Protein AF-A0A087UW56-F1 (afdb_monomer)

Sequence (385 aa):
MLHLKRNKCSRLIKYPRKHCRIFKPREKCTDASFVCYPVEFLYAKIRKMALNQAAKELLSVMKNEDYEKLVDLASKNKSKKIPYTFKDAIKNLSGSEIDKMWSMLNKMVEKKAEVLLDGNKDTSNTSLDNKTCTELNQVLHAAIDLASVVFEESMPASQDLLQMVVFLNGILFEIPSSIENLRNSIAHLCEKMYHLNYVVNLNQYLIHNIVIYLLKRTLNRKAIKTDVKRIYAMRSAIPKILEMSEINPKLVWELLKKCATSPLYLSMLEGQKIIALALSTDVKYVATMHEAIKQKLLSGSVEQGVTYGKIYYEAYTHSVKTNNETLKNELEMICLQDIILTAIQSRDKKIVLVLQKMLGQFHYQKKEVYISKMLYFLYQPILWR

Radius of gyration: 31.21 Å; Cα contacts (8 Å, |Δi|>4): 322; chains: 1; bounding box: 71×94×84 Å

pLDDT: mean 83.17, std 19.8, range [23.92, 98.56]

Mean predicted aligned error: 10.78 Å

Structure (mmCIF, N/CA/C/O backbone):
data_AF-A0A087UW56-F1
#
_entry.id   AF-A0A087UW56-F1
#
loop_
_atom_site.group_PDB
_atom_site.id
_atom_site.type_symbol
_atom_site.label_atom_id
_atom_site.label_alt_id
_atom_site.label_comp_id
_atom_site.label_asym_id
_atom_site.label_entity_id
_atom_site.label_seq_id
_atom_site.pdbx_PDB_ins_code
_atom_site.Cartn_x
_atom_site.Cartn_y
_atom_site.Cartn_z
_atom_site.occupancy
_atom_site.B_iso_or_equiv
_atom_site.auth_seq_id
_atom_site.auth_comp_id
_atom_site.auth_asym_id
_atom_site.auth_atom_id
_atom_site.pdbx_PDB_model_num
ATOM 1 N N . MET A 1 1 ? -1.578 62.952 1.852 1.00 35.81 1 MET A N 1
ATOM 2 C CA . MET A 1 1 ? -2.657 63.870 1.427 1.00 35.81 1 MET A CA 1
ATOM 3 C C . MET A 1 1 ? -3.875 63.047 1.045 1.00 35.81 1 MET A C 1
ATOM 5 O O . MET A 1 1 ? -3.917 62.464 -0.027 1.00 35.81 1 MET A O 1
ATOM 9 N N . LEU A 1 2 ? -4.807 62.919 1.986 1.00 26.92 2 LEU A N 1
ATOM 10 C CA . LEU A 1 2 ? -6.115 62.290 1.820 1.00 26.92 2 LEU A CA 1
ATOM 11 C C . LEU A 1 2 ? -7.095 63.358 1.343 1.00 26.92 2 LEU A C 1
ATOM 13 O O . LEU A 1 2 ? -7.190 64.375 2.023 1.00 26.92 2 LEU A O 1
ATOM 17 N N . HIS A 1 3 ? -7.855 63.108 0.270 1.00 24.66 3 HIS A N 1
ATOM 18 C CA . HIS A 1 3 ? -9.251 63.545 0.214 1.00 24.66 3 HIS A CA 1
ATOM 19 C C . HIS A 1 3 ? -10.057 63.024 -0.997 1.00 24.66 3 HIS A C 1
ATOM 21 O O . HIS A 1 3 ? -9.662 63.194 -2.142 1.00 24.66 3 HIS A O 1
ATOM 27 N N . LEU A 1 4 ? -11.267 62.543 -0.662 1.00 25.53 4 LEU A N 1
ATOM 28 C CA . LEU A 1 4 ? -12.582 62.821 -1.279 1.00 25.53 4 LEU A CA 1
ATOM 29 C C . LEU A 1 4 ? -13.276 61.772 -2.178 1.00 25.53 4 LEU A C 1
ATOM 31 O O . LEU A 1 4 ? -12.905 61.560 -3.321 1.00 25.53 4 LEU A O 1
ATOM 35 N N . LYS A 1 5 ? -14.462 61.384 -1.655 1.00 25.23 5 LYS A N 1
ATOM 36 C CA . LYS A 1 5 ? -15.797 61.260 -2.301 1.00 25.23 5 LYS A CA 1
ATOM 37 C C . LYS A 1 5 ? -16.018 60.100 -3.286 1.00 25.23 5 LYS A C 1
ATOM 39 O O . LYS A 1 5 ? -15.153 59.776 -4.069 1.00 25.23 5 LYS A O 1
ATOM 44 N N . ARG A 1 6 ? -17.214 59.522 -3.455 1.00 24.70 6 ARG A N 1
ATOM 45 C CA . ARG A 1 6 ? -18.478 59.298 -2.706 1.00 24.70 6 ARG A CA 1
ATOM 46 C C . ARG A 1 6 ? -19.387 58.587 -3.739 1.00 24.70 6 ARG A C 1
ATOM 48 O O . ARG A 1 6 ? -19.397 59.038 -4.878 1.00 24.70 6 ARG A O 1
ATOM 55 N N . ASN A 1 7 ? -20.246 57.652 -3.299 1.00 24.98 7 ASN A N 1
ATOM 56 C CA . ASN A 1 7 ? -21.499 57.193 -3.958 1.00 24.98 7 ASN A CA 1
ATOM 57 C C . ASN A 1 7 ? -21.348 56.268 -5.203 1.00 24.98 7 ASN A C 1
ATOM 59 O O . ASN A 1 7 ? -20.435 56.459 -5.980 1.00 24.98 7 ASN A O 1
ATOM 63 N N . LYS A 1 8 ? -22.200 55.269 -5.517 1.00 26.73 8 LYS A N 1
ATOM 64 C CA . LYS A 1 8 ? -23.607 54.975 -5.162 1.00 26.73 8 LYS A CA 1
ATOM 65 C C . LYS A 1 8 ? -24.007 53.542 -5.626 1.00 26.73 8 LYS A C 1
ATOM 67 O O . LYS A 1 8 ? -23.806 53.205 -6.780 1.00 26.73 8 LYS A O 1
ATOM 72 N N . CYS A 1 9 ? -24.694 52.805 -4.743 1.00 23.92 9 CYS A N 1
ATOM 73 C CA . CYS A 1 9 ? -25.995 52.120 -4.940 1.00 23.92 9 CYS A CA 1
ATOM 74 C C . CYS A 1 9 ? -26.240 51.010 -5.995 1.00 23.92 9 CYS A C 1
ATOM 76 O O . CYS A 1 9 ? -26.318 51.285 -7.185 1.00 23.92 9 CYS A O 1
ATOM 78 N N . SER A 1 10 ? -26.694 49.841 -5.507 1.00 27.06 10 SER A N 1
ATOM 79 C CA . SER A 1 10 ? -27.992 49.167 -5.823 1.00 27.06 10 SER A CA 1
ATOM 80 C C . SER A 1 10 ? -28.088 47.867 -4.983 1.00 27.06 10 SER A C 1
ATOM 82 O O . SER A 1 10 ? -27.192 47.041 -5.049 1.00 27.06 10 SER A O 1
ATOM 84 N N . ARG A 1 11 ? -28.931 47.752 -3.933 1.00 27.62 11 ARG A N 1
ATOM 85 C CA . ARG A 1 11 ? -30.385 47.408 -3.886 1.00 27.62 11 ARG A CA 1
ATOM 86 C C . ARG A 1 11 ? -30.707 46.114 -4.651 1.00 27.62 11 ARG A C 1
ATOM 88 O O . ARG A 1 11 ? -30.312 46.025 -5.797 1.00 27.62 11 ARG A O 1
ATOM 95 N N . LEU A 1 12 ? -31.493 45.133 -4.197 1.00 26.66 12 LEU A N 1
ATOM 96 C CA . LEU A 1 12 ? -32.336 44.797 -3.024 1.00 26.66 12 LEU A CA 1
ATOM 97 C C . LEU A 1 12 ? -32.803 43.334 -3.311 1.00 26.66 12 LEU A C 1
ATOM 99 O O . LEU A 1 12 ? -32.773 42.931 -4.468 1.00 26.66 12 LEU A O 1
ATOM 103 N N . ILE A 1 13 ? -33.217 42.493 -2.352 1.00 26.55 13 ILE A N 1
ATOM 104 C CA . ILE A 1 13 ? -34.639 42.166 -2.051 1.00 26.55 13 ILE A CA 1
ATOM 105 C C . ILE A 1 13 ? -34.622 41.100 -0.911 1.00 26.55 13 ILE A C 1
ATOM 107 O O . ILE A 1 13 ? -33.984 40.069 -1.085 1.00 26.55 13 ILE A O 1
ATOM 111 N N . LYS A 1 14 ? -35.020 41.448 0.337 1.00 27.89 14 LYS A N 1
ATOM 112 C CA . LYS A 1 14 ? -36.296 41.148 1.078 1.00 27.89 14 LYS A CA 1
ATOM 113 C C . LYS A 1 14 ? -36.412 39.690 1.589 1.00 27.89 14 LYS A C 1
ATOM 115 O O . LYS A 1 14 ? -36.192 38.800 0.792 1.00 27.89 14 LYS A O 1
ATOM 120 N N . TYR A 1 15 ? -36.845 39.291 2.799 1.00 28.20 15 TYR A N 1
ATOM 121 C CA . TYR A 1 15 ? -37.361 39.793 4.112 1.00 28.20 15 TYR A CA 1
ATOM 122 C C . TYR A 1 15 ? -37.578 38.498 4.992 1.00 28.20 15 TYR A C 1
ATOM 124 O O . TYR A 1 15 ? -37.358 37.420 4.444 1.00 28.20 15 TYR A O 1
ATOM 132 N N . PRO A 1 16 ? -38.112 38.471 6.248 1.00 35.59 16 PRO A N 1
ATOM 133 C CA . PRO A 1 16 ? -38.295 39.502 7.279 1.00 35.59 16 PRO A CA 1
ATOM 134 C C . PRO A 1 16 ? -37.851 39.107 8.716 1.00 35.59 16 PRO A C 1
ATOM 136 O O . PRO A 1 16 ? -37.855 37.952 9.129 1.00 35.59 16 PRO A O 1
ATOM 139 N N . ARG A 1 17 ? -37.594 40.138 9.533 1.00 29.16 17 ARG A N 1
ATOM 140 C CA . ARG A 1 17 ? -37.645 40.101 11.006 1.00 29.16 17 ARG A CA 1
ATOM 141 C C . ARG A 1 17 ? -39.091 40.289 11.484 1.00 29.16 17 ARG A C 1
ATOM 143 O O . ARG A 1 17 ? -39.778 41.163 10.956 1.00 29.16 17 ARG A O 1
ATOM 150 N N . LYS A 1 18 ? -39.496 39.611 12.565 1.00 30.80 18 LYS A N 1
ATOM 151 C CA . LYS A 1 18 ? -40.552 40.094 13.471 1.00 30.80 18 LYS A CA 1
ATOM 152 C C . LYS A 1 18 ? -40.120 39.965 14.939 1.00 30.80 18 LYS A C 1
ATOM 154 O O . LYS A 1 18 ? -39.808 38.886 15.413 1.00 30.80 18 LYS A O 1
ATOM 159 N N . HIS A 1 19 ? -40.132 41.134 15.578 1.00 29.67 19 HIS A N 1
ATOM 160 C CA . HIS A 1 19 ? -40.364 41.457 16.990 1.00 29.67 19 HIS A CA 1
ATOM 161 C C . HIS A 1 19 ? -39.476 40.862 18.097 1.00 29.67 19 HIS A C 1
ATOM 163 O O . HIS A 1 19 ? -39.768 39.812 18.644 1.00 29.67 19 HIS A O 1
ATOM 169 N N . CYS A 1 20 ? -38.552 41.693 18.592 1.00 28.20 20 CYS A N 1
ATOM 170 C CA . CYS A 1 20 ? -38.381 41.877 20.036 1.00 28.20 20 CYS A CA 1
ATOM 171 C C . CYS A 1 20 ? -38.506 43.373 20.348 1.00 28.20 20 CYS A C 1
ATOM 173 O O . CYS A 1 20 ? -37.789 44.201 19.783 1.00 28.20 20 CYS A O 1
ATOM 175 N N . ARG A 1 21 ? -39.499 43.716 21.175 1.00 28.00 21 ARG A N 1
ATOM 176 C CA . ARG A 1 21 ? -39.769 45.075 21.652 1.00 28.00 21 ARG A CA 1
ATOM 177 C C . ARG A 1 21 ? -38.706 45.472 22.672 1.00 28.00 21 ARG A C 1
ATOM 179 O O . ARG A 1 21 ? -38.404 44.723 23.591 1.00 28.00 21 ARG A O 1
ATOM 186 N N . ILE A 1 22 ? -38.190 46.679 22.493 1.00 34.28 22 ILE A N 1
ATOM 187 C CA . ILE A 1 22 ? -37.356 47.405 23.445 1.00 34.28 22 ILE A CA 1
ATOM 188 C C . ILE A 1 22 ? -38.269 47.876 24.584 1.00 34.28 22 ILE A C 1
ATOM 190 O O . ILE A 1 22 ? -39.211 48.625 24.327 1.00 34.28 22 ILE A O 1
ATOM 194 N N . PHE A 1 23 ? -37.982 47.474 25.820 1.00 28.06 23 PHE A N 1
ATOM 195 C CA . PHE A 1 23 ? -38.479 48.147 27.021 1.00 28.06 23 PHE A CA 1
ATOM 196 C C . PHE A 1 23 ? -37.296 48.861 27.688 1.00 28.06 23 PHE A C 1
ATOM 198 O O . PHE A 1 23 ? -36.270 48.249 27.975 1.00 28.06 23 PHE A O 1
ATOM 205 N N . LYS A 1 24 ? -37.424 50.181 27.860 1.00 35.34 24 LYS A N 1
ATOM 206 C CA . LYS A 1 24 ? -36.493 51.031 28.621 1.00 35.34 24 LYS A CA 1
ATOM 207 C C . LYS A 1 24 ? -36.656 50.758 30.125 1.00 35.34 24 LYS A C 1
ATOM 209 O O . LYS A 1 24 ? -37.792 50.540 30.541 1.00 35.34 24 LYS A O 1
ATOM 214 N N . PRO A 1 25 ? -35.605 50.882 30.955 1.00 38.00 25 PRO A N 1
ATOM 215 C CA . PRO A 1 25 ? -35.770 50.874 32.398 1.00 38.00 25 PRO A CA 1
ATOM 216 C C . PRO A 1 25 ? -36.007 52.302 32.911 1.00 38.00 25 PRO A C 1
ATOM 218 O O . PRO A 1 25 ? -35.222 53.215 32.641 1.00 38.00 25 PRO A O 1
ATOM 221 N N . ARG A 1 26 ? -37.074 52.492 33.687 1.00 33.75 26 ARG A N 1
ATOM 222 C CA . ARG A 1 26 ? -37.155 53.550 34.696 1.00 33.75 26 ARG A CA 1
ATOM 223 C C . ARG A 1 26 ? -37.728 52.962 35.980 1.00 33.75 26 ARG A C 1
ATOM 225 O O . ARG A 1 26 ? -38.691 52.211 35.937 1.00 33.75 26 ARG A O 1
ATOM 232 N N . GLU A 1 27 ? -37.103 53.409 37.063 1.00 36.34 27 GLU A N 1
ATOM 233 C CA . GLU A 1 27 ? -37.589 53.467 38.442 1.00 36.34 27 GLU A CA 1
ATOM 234 C C . GLU A 1 27 ? -37.480 52.209 39.325 1.00 36.34 27 GLU A C 1
ATOM 236 O O . GLU A 1 27 ? -38.153 51.199 39.170 1.00 36.34 27 GLU A O 1
ATOM 241 N N . LYS A 1 28 ? -36.544 52.360 40.273 1.00 40.84 28 LYS A N 1
ATOM 242 C CA . LYS A 1 28 ? -36.417 51.802 41.624 1.00 40.84 28 LYS A CA 1
ATOM 243 C C . LYS A 1 28 ? -37.504 50.803 42.057 1.00 40.84 28 LYS A C 1
ATOM 245 O O . LYS A 1 28 ? -38.619 51.191 42.379 1.00 40.84 28 LYS A O 1
ATOM 250 N N . CYS A 1 29 ? -37.087 49.554 42.240 1.00 30.78 29 CYS A N 1
ATOM 251 C CA . CYS A 1 29 ? -37.635 48.652 43.249 1.00 30.78 29 CYS A CA 1
ATOM 252 C C . CYS A 1 29 ? -36.464 48.169 44.111 1.00 30.78 29 CYS A C 1
ATOM 254 O O . CYS A 1 29 ? -35.602 47.420 43.658 1.00 30.78 29 CYS A O 1
ATOM 256 N N . THR A 1 30 ? -36.396 48.686 45.332 1.00 41.81 30 THR A N 1
ATOM 257 C CA . THR A 1 30 ? -35.667 48.090 46.449 1.00 41.81 30 THR A CA 1
ATOM 258 C C . THR A 1 30 ? -36.560 46.998 47.021 1.00 41.81 30 THR A C 1
ATOM 260 O O . THR A 1 30 ? -37.567 47.341 47.625 1.00 41.81 30 THR A O 1
ATOM 263 N N . ASP A 1 31 ? -36.262 45.730 46.731 1.00 32.56 31 ASP A N 1
ATOM 264 C CA . ASP A 1 31 ? -36.357 44.594 47.663 1.00 32.56 31 ASP A CA 1
ATOM 265 C C . ASP A 1 31 ? -36.236 43.239 46.945 1.00 32.56 31 ASP A C 1
ATOM 267 O O . ASP A 1 31 ? -36.666 43.065 45.808 1.00 32.56 31 ASP A O 1
ATOM 271 N N . ALA A 1 32 ? -35.653 42.285 47.677 1.00 34.50 32 ALA A N 1
ATOM 272 C CA . ALA A 1 32 ? -35.611 40.841 47.438 1.00 34.50 32 ALA A CA 1
ATOM 273 C C . ALA A 1 32 ? -34.826 40.324 46.209 1.00 34.50 32 ALA A C 1
ATOM 275 O O . ALA A 1 32 ? -35.336 40.142 45.107 1.00 34.50 32 ALA A O 1
ATOM 276 N N . SER A 1 33 ? -33.564 39.967 46.470 1.00 38.88 33 SER A N 1
ATOM 277 C CA . SER A 1 33 ? -32.958 38.677 46.095 1.00 38.88 33 SER A CA 1
ATOM 278 C C . SER A 1 33 ? -33.553 37.939 44.881 1.00 38.88 33 SER A C 1
ATOM 280 O O . SER A 1 33 ? -34.199 36.904 45.028 1.00 38.88 33 SER A O 1
ATOM 282 N N . PHE A 1 34 ? -33.235 38.392 43.671 1.00 36.16 34 PHE A N 1
ATOM 283 C CA . PHE A 1 34 ? -33.221 37.520 42.498 1.00 36.16 34 PHE A CA 1
ATOM 284 C C . PHE A 1 34 ? -31.805 37.497 41.939 1.00 36.16 34 PHE A C 1
ATOM 286 O O . PHE A 1 34 ? -31.390 38.351 41.157 1.00 36.16 34 PHE A O 1
ATOM 293 N N . VAL A 1 35 ? -31.038 36.496 42.373 1.00 40.47 35 VAL A N 1
ATOM 294 C CA . VAL A 1 35 ? -29.814 36.098 41.683 1.00 40.47 35 VAL A CA 1
ATOM 295 C C . VAL A 1 35 ? -30.261 35.541 40.333 1.00 40.47 35 VAL A C 1
ATOM 297 O O . VAL A 1 35 ? -30.650 34.379 40.227 1.00 40.47 35 VAL A O 1
ATOM 300 N N . CYS A 1 36 ? -30.256 36.380 39.296 1.00 41.44 36 CYS A N 1
ATOM 301 C CA . CYS A 1 36 ? -30.299 35.916 37.916 1.00 41.44 36 CYS A CA 1
ATOM 302 C C . CYS A 1 36 ? -29.037 35.084 37.679 1.00 41.44 36 CYS A C 1
ATOM 304 O O . CYS A 1 36 ? -28.006 35.610 37.263 1.00 41.44 36 CYS A O 1
ATOM 306 N N . TYR A 1 37 ? -29.097 33.783 37.974 1.00 51.31 37 TYR A N 1
ATOM 307 C CA . TYR A 1 37 ? -28.099 32.851 37.473 1.00 51.31 37 TYR A CA 1
ATOM 308 C C . TYR A 1 37 ? -28.102 32.987 35.949 1.00 51.31 37 TYR A C 1
ATOM 310 O O . TYR A 1 37 ? -29.163 32.822 35.338 1.00 51.31 37 TYR A O 1
ATOM 318 N N . PRO A 1 38 ? -26.965 33.325 35.317 1.00 63.00 38 PRO A N 1
ATOM 319 C CA . PRO A 1 38 ? -26.938 33.479 33.877 1.00 63.00 38 PRO A CA 1
ATOM 320 C C . PRO A 1 38 ? -27.380 32.152 33.261 1.00 63.00 38 PRO A C 1
ATOM 322 O O . PRO A 1 38 ? -26.882 31.092 33.636 1.00 63.00 38 PRO A O 1
ATOM 325 N N . VAL A 1 39 ? -28.353 32.203 32.350 1.00 58.97 39 VAL A N 1
ATOM 326 C CA . VAL A 1 39 ? -28.945 31.033 31.671 1.00 58.97 39 VAL A CA 1
ATOM 327 C C . VAL A 1 39 ? -27.857 30.110 31.096 1.00 58.97 39 VAL A C 1
ATOM 329 O O . VAL A 1 39 ? -28.001 28.889 31.096 1.00 58.97 39 VAL A O 1
ATOM 332 N N . GLU A 1 40 ? -26.719 30.685 30.710 1.00 58.56 40 GLU A N 1
ATOM 333 C CA . GLU A 1 40 ? -25.508 29.986 30.272 1.00 58.56 40 GLU A CA 1
ATOM 334 C C . GLU A 1 40 ? -24.935 29.016 31.323 1.00 58.56 40 GLU A C 1
ATOM 336 O O . GLU A 1 40 ? -24.485 27.925 30.974 1.00 58.56 40 GLU A O 1
ATOM 341 N N . PHE A 1 41 ? -25.008 29.349 32.614 1.00 65.31 41 PHE A N 1
ATOM 342 C CA . PHE A 1 41 ? -24.513 28.517 33.715 1.00 65.31 41 PHE A CA 1
ATOM 343 C C . PHE A 1 41 ? -25.398 27.284 33.947 1.00 65.31 41 PHE A C 1
ATOM 345 O O . PHE A 1 41 ? -24.901 26.179 34.173 1.00 65.31 41 PHE A O 1
ATOM 352 N N . LEU A 1 42 ? -26.720 27.454 33.838 1.00 66.31 42 LEU A N 1
ATOM 353 C CA . LEU A 1 42 ? -27.691 26.358 33.895 1.00 66.31 42 LEU A CA 1
ATOM 354 C C . LEU A 1 42 ? -27.542 25.424 32.690 1.00 66.31 42 LEU A C 1
ATOM 356 O O . LEU A 1 42 ? -27.471 24.208 32.868 1.00 66.31 42 LEU A O 1
ATOM 360 N N . TYR A 1 43 ? -27.397 25.980 31.485 1.00 69.12 43 TYR A N 1
ATOM 361 C CA . TYR A 1 43 ? -27.136 25.199 30.274 1.00 69.12 43 TYR A CA 1
ATOM 362 C C . TYR A 1 43 ? -25.829 24.404 30.363 1.00 69.12 43 TYR A C 1
ATOM 364 O O . TYR A 1 43 ? -25.809 23.214 30.043 1.00 69.12 43 TYR A O 1
ATOM 372 N N . ALA A 1 44 ? -24.746 25.019 30.847 1.00 71.56 44 ALA A N 1
ATOM 373 C CA . ALA A 1 44 ? -23.470 24.337 31.044 1.00 71.56 44 ALA A CA 1
ATOM 374 C C . ALA A 1 44 ? -23.576 23.193 32.067 1.00 71.56 44 ALA A C 1
ATOM 376 O O . ALA A 1 44 ? -23.038 22.106 31.840 1.00 71.56 44 ALA A O 1
ATOM 377 N N . LYS A 1 45 ? -24.314 23.400 33.167 1.00 75.50 45 LYS A N 1
ATOM 378 C CA . LYS A 1 45 ? -24.530 22.382 34.205 1.00 75.50 45 LYS A CA 1
ATOM 379 C C . LYS A 1 45 ? -25.362 21.204 33.693 1.00 75.50 45 LYS A C 1
ATOM 381 O O . LYS A 1 45 ? -24.951 20.061 33.877 1.00 75.50 45 LYS A O 1
ATOM 386 N N . ILE A 1 46 ? -26.471 21.470 33.000 1.00 75.94 46 ILE A N 1
ATOM 387 C CA . ILE A 1 46 ? -27.324 20.435 32.388 1.00 75.94 46 ILE A CA 1
ATOM 388 C C . ILE A 1 46 ? -26.523 19.629 31.361 1.00 75.94 46 ILE A C 1
ATOM 390 O O . ILE A 1 46 ? -26.548 18.399 31.382 1.00 75.94 46 ILE A O 1
ATOM 394 N N . ARG A 1 47 ? -25.737 20.306 30.515 1.00 76.62 47 ARG A N 1
ATOM 395 C CA . ARG A 1 47 ? -24.873 19.647 29.530 1.00 76.62 47 ARG A CA 1
ATOM 396 C C . ARG A 1 47 ? -23.827 18.755 30.197 1.00 76.62 47 ARG A C 1
ATOM 398 O O . ARG A 1 47 ? -23.660 17.614 29.785 1.00 76.62 47 ARG A O 1
ATOM 405 N N . LYS A 1 48 ? -23.159 19.232 31.251 1.00 77.06 48 LYS A N 1
ATOM 406 C CA . LYS A 1 48 ? -22.176 18.435 32.000 1.00 77.06 48 LYS A CA 1
ATOM 407 C C . LYS A 1 48 ? -22.813 17.209 32.666 1.00 77.06 48 LYS A C 1
ATOM 409 O O . LYS A 1 48 ? -22.226 16.133 32.641 1.00 77.06 48 LYS A O 1
ATOM 414 N N . MET A 1 49 ? -24.024 17.338 33.214 1.00 77.75 49 MET A N 1
ATOM 415 C CA . MET A 1 49 ? -24.761 16.202 33.784 1.00 77.75 49 MET A CA 1
ATOM 416 C C . MET A 1 49 ? -25.132 15.166 32.715 1.00 77.75 49 MET A C 1
ATOM 418 O O . MET A 1 49 ? -24.930 13.976 32.940 1.00 77.75 49 MET A O 1
ATOM 422 N N . ALA A 1 50 ? -25.592 15.608 31.541 1.00 77.00 50 ALA A N 1
ATOM 423 C CA . ALA A 1 50 ? -25.890 14.719 30.418 1.00 77.00 50 ALA A CA 1
ATOM 424 C C . ALA A 1 50 ? -24.641 13.970 29.916 1.00 77.00 50 ALA A C 1
ATOM 426 O O . ALA A 1 50 ? -24.709 12.775 29.643 1.00 77.00 50 ALA A O 1
ATOM 427 N N . LEU A 1 51 ? -23.487 14.641 29.854 1.00 79.50 51 LEU A N 1
ATOM 428 C CA . LEU A 1 51 ? -22.216 14.024 29.463 1.00 79.50 51 LEU A CA 1
ATOM 429 C C . LEU A 1 51 ? -21.699 13.006 30.487 1.00 79.50 51 LEU A C 1
ATOM 431 O O . LEU A 1 51 ? -21.208 11.944 30.112 1.00 79.50 51 LEU A O 1
ATOM 435 N N . ASN A 1 52 ? -21.852 13.287 31.780 1.00 80.25 52 ASN A N 1
ATOM 436 C CA . ASN A 1 52 ? -21.512 12.320 32.823 1.00 80.25 52 ASN A CA 1
ATOM 437 C C . ASN A 1 52 ? -22.436 11.097 32.784 1.00 80.25 52 ASN A C 1
ATOM 439 O O . ASN A 1 52 ? -21.993 9.980 33.048 1.00 80.25 52 ASN A O 1
ATOM 443 N N . GLN A 1 53 ? -23.714 11.293 32.452 1.00 81.62 53 GLN A N 1
ATOM 444 C CA . GLN A 1 53 ? -24.657 10.192 32.285 1.00 81.62 53 GLN A CA 1
ATOM 445 C C . GLN A 1 53 ? -24.282 9.315 31.085 1.00 81.62 53 GLN A C 1
ATOM 447 O O . GLN A 1 53 ? -24.267 8.096 31.211 1.00 81.62 53 GLN A O 1
ATOM 452 N N . ALA A 1 54 ? -23.893 9.934 29.970 1.00 80.38 54 ALA A N 1
ATOM 453 C CA . ALA A 1 54 ? -23.396 9.252 28.779 1.00 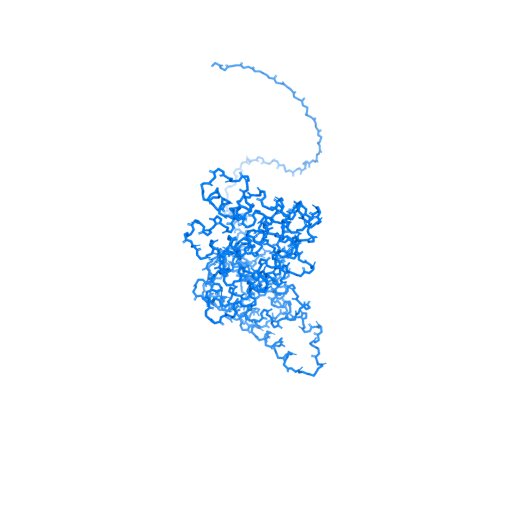80.38 54 ALA A CA 1
ATOM 454 C C . ALA A 1 54 ? -22.161 8.380 29.054 1.00 80.38 54 ALA A C 1
ATOM 456 O O . ALA A 1 54 ? -22.082 7.233 28.618 1.00 80.38 54 ALA A O 1
ATOM 457 N N . ALA A 1 55 ? -21.200 8.922 29.803 1.00 82.75 55 ALA A N 1
ATOM 458 C CA . ALA A 1 55 ? -19.988 8.211 30.194 1.00 82.75 55 ALA A CA 1
ATOM 459 C C . ALA A 1 55 ? -20.311 6.979 31.065 1.00 82.75 55 ALA A C 1
ATOM 461 O O . ALA A 1 55 ? -19.791 5.888 30.833 1.00 82.75 55 ALA A O 1
ATOM 462 N N . LYS A 1 56 ? -21.238 7.127 32.020 1.00 84.38 56 LYS A N 1
ATOM 463 C CA . LYS A 1 56 ? -21.722 6.017 32.857 1.00 84.38 56 LYS A CA 1
ATOM 464 C C . LYS A 1 56 ? -22.510 4.973 32.069 1.00 84.38 56 LYS A C 1
ATOM 466 O O . LYS A 1 56 ? -22.404 3.790 32.378 1.00 84.38 56 LYS A O 1
ATOM 471 N N . GLU A 1 57 ? -23.295 5.398 31.083 1.00 86.00 57 GLU A N 1
ATOM 472 C CA . GLU A 1 57 ? -24.039 4.502 30.196 1.00 86.00 57 GLU A CA 1
ATOM 473 C C . GLU A 1 57 ? -23.089 3.636 29.360 1.00 86.00 57 GLU A C 1
ATOM 475 O O . GLU A 1 57 ? -23.270 2.425 29.299 1.00 86.00 57 GLU A O 1
ATOM 480 N N . LEU A 1 58 ? -22.019 4.212 28.801 1.00 85.12 58 LEU A N 1
ATOM 481 C CA . LEU A 1 58 ? -21.001 3.430 28.086 1.00 85.12 58 LEU A CA 1
ATOM 482 C C . LEU A 1 58 ? -20.355 2.367 28.982 1.00 85.12 58 LEU A C 1
ATOM 484 O O . LEU A 1 58 ? -20.253 1.206 28.587 1.00 85.12 58 LEU A O 1
ATOM 488 N N . LEU A 1 59 ? -19.966 2.742 30.204 1.00 86.50 59 LEU A N 1
ATOM 489 C CA . LEU A 1 59 ? -19.385 1.800 31.163 1.00 86.50 59 LEU A CA 1
ATOM 490 C C . LEU A 1 59 ? -20.369 0.693 31.565 1.00 86.50 59 LEU A C 1
ATOM 492 O O . LEU A 1 59 ? -19.962 -0.457 31.720 1.00 86.50 59 LEU A O 1
ATOM 496 N N . SER A 1 60 ? -21.653 1.015 31.748 1.00 86.88 60 SER A N 1
ATOM 497 C CA . SER A 1 60 ? -22.656 0.024 32.153 1.00 86.88 60 SER A CA 1
ATOM 498 C C . SER A 1 60 ? -22.987 -0.957 31.030 1.00 86.88 60 SER A C 1
ATOM 500 O O . SER A 1 60 ? -23.123 -2.148 31.300 1.00 86.88 60 SER A O 1
ATOM 502 N N . VAL A 1 61 ? -23.043 -0.487 29.781 1.00 87.12 61 VAL A N 1
ATOM 503 C CA . VAL A 1 61 ? -23.227 -1.331 28.590 1.00 87.12 61 VAL A CA 1
ATOM 504 C C . VAL A 1 61 ? -22.103 -2.357 28.476 1.00 87.12 61 VAL A C 1
ATOM 506 O O . VAL A 1 61 ? -22.376 -3.545 28.321 1.00 87.12 61 VAL A O 1
ATOM 509 N N . MET A 1 62 ? -20.849 -1.927 28.633 1.00 86.31 62 MET A N 1
ATOM 510 C CA . MET A 1 62 ? -19.701 -2.835 28.552 1.00 86.31 62 MET A CA 1
ATOM 511 C C . MET A 1 62 ? -19.624 -3.792 29.740 1.00 86.31 62 MET A C 1
ATOM 513 O O . MET A 1 62 ? -19.331 -4.971 29.568 1.00 86.31 62 MET A O 1
ATOM 517 N N . LYS A 1 63 ? -19.938 -3.311 30.948 1.00 85.75 63 LYS A N 1
ATOM 518 C CA . LYS A 1 63 ? -19.964 -4.146 32.154 1.00 85.75 63 LYS A CA 1
ATOM 519 C C . LYS A 1 63 ? -21.007 -5.263 32.068 1.00 85.75 63 LYS A C 1
ATOM 521 O O . LYS A 1 63 ? -20.766 -6.350 32.582 1.00 85.75 63 LYS A O 1
ATOM 526 N N . ASN A 1 64 ? -22.155 -4.984 31.457 1.00 86.25 64 ASN A N 1
ATOM 527 C CA . ASN A 1 64 ? -23.257 -5.936 31.325 1.00 86.25 64 ASN A CA 1
ATOM 528 C C . ASN A 1 64 ? -23.164 -6.794 30.050 1.00 86.25 64 ASN A C 1
ATOM 530 O O . ASN A 1 64 ? -24.082 -7.565 29.792 1.00 86.25 64 ASN A O 1
ATOM 534 N N . GLU A 1 65 ? -22.098 -6.646 29.255 1.00 85.06 65 GLU A N 1
ATOM 535 C CA . GLU A 1 65 ? -21.919 -7.315 27.957 1.00 85.06 65 GLU A CA 1
ATOM 536 C C . GLU A 1 65 ? -23.115 -7.114 27.002 1.00 85.06 65 GLU A C 1
ATOM 538 O O . GLU A 1 65 ? -23.496 -7.998 26.235 1.00 85.06 65 GLU A O 1
ATOM 543 N N . ASP A 1 66 ? -23.716 -5.920 27.033 1.00 87.19 66 ASP A N 1
ATOM 544 C CA . ASP A 1 66 ? -24.928 -5.601 26.276 1.00 87.19 66 ASP A CA 1
ATOM 545 C C . ASP A 1 66 ? -24.587 -5.183 24.834 1.00 87.19 66 ASP A C 1
ATOM 547 O O . ASP A 1 66 ? -24.392 -4.007 24.509 1.00 87.19 66 ASP A O 1
ATOM 551 N N . TYR A 1 67 ? -24.468 -6.185 23.961 1.00 86.69 67 TYR A N 1
ATOM 552 C CA . TYR A 1 67 ? -24.105 -6.004 22.554 1.00 86.69 67 TYR A CA 1
ATOM 553 C C . TYR A 1 67 ? -25.096 -5.123 21.781 1.00 86.69 67 TYR A C 1
ATOM 555 O O . TYR A 1 67 ? -24.671 -4.281 20.989 1.00 86.69 67 TYR A O 1
ATOM 563 N N . GLU A 1 68 ? -26.401 -5.292 22.012 1.00 86.00 68 GLU A N 1
ATOM 564 C CA . GLU A 1 68 ? -27.445 -4.544 21.304 1.00 86.00 68 GLU A CA 1
ATOM 565 C C . GLU A 1 68 ? -27.368 -3.056 21.644 1.00 86.00 68 GLU A C 1
ATOM 567 O O . GLU A 1 68 ? -27.316 -2.214 20.742 1.00 86.00 68 GLU A O 1
ATOM 572 N N . LYS A 1 69 ? -27.252 -2.716 22.936 1.00 86.75 69 LYS A N 1
ATOM 573 C CA . LYS A 1 69 ? -27.100 -1.316 23.350 1.00 86.75 69 LYS A CA 1
ATOM 574 C C . LYS A 1 69 ? -25.816 -0.687 22.822 1.00 86.75 69 LYS A C 1
ATOM 576 O O . LYS A 1 69 ? -25.832 0.490 22.458 1.00 86.75 69 LYS A O 1
ATOM 581 N N . LEU A 1 70 ? -24.715 -1.437 22.743 1.00 86.88 70 LEU A N 1
ATOM 582 C CA . LEU A 1 70 ? -23.461 -0.933 22.177 1.00 86.88 70 LEU A CA 1
ATOM 583 C C . LEU A 1 70 ? -23.621 -0.552 20.694 1.00 86.88 70 LEU A C 1
ATOM 585 O O . LEU A 1 70 ? -23.204 0.535 20.283 1.00 86.88 70 LEU A O 1
ATOM 589 N N . VAL A 1 71 ? -24.260 -1.419 19.903 1.00 86.25 71 VAL A N 1
ATOM 590 C CA . VAL A 1 71 ? -24.548 -1.175 18.479 1.00 86.25 71 VAL A CA 1
ATOM 591 C C . VAL A 1 71 ? -25.490 0.018 18.302 1.00 86.25 71 VAL A C 1
ATOM 593 O O . VAL A 1 71 ? -25.264 0.873 17.435 1.00 86.25 71 VAL A O 1
ATOM 596 N N . ASP A 1 72 ? -26.507 0.125 19.152 1.00 86.19 72 ASP A N 1
ATOM 597 C CA . ASP A 1 72 ? -27.440 1.248 19.179 1.00 86.19 72 ASP A CA 1
ATOM 598 C C . ASP A 1 72 ? -26.732 2.577 19.454 1.00 86.19 72 ASP A C 1
ATOM 600 O O . ASP A 1 72 ? -26.943 3.563 18.740 1.00 86.19 72 ASP A O 1
ATOM 604 N N . LEU A 1 73 ? -25.866 2.613 20.471 1.00 83.94 73 LEU A N 1
ATOM 605 C CA . LEU A 1 73 ? -25.082 3.796 20.816 1.00 83.94 73 LEU A CA 1
ATOM 606 C C . LEU A 1 73 ? -24.155 4.206 19.668 1.00 83.94 73 LEU A C 1
ATOM 608 O O . LEU A 1 73 ? -24.112 5.388 19.317 1.00 83.94 73 LEU A O 1
ATOM 612 N N . ALA A 1 74 ? -23.472 3.253 19.027 1.00 84.31 74 ALA A N 1
ATOM 613 C CA . ALA A 1 74 ? -22.608 3.531 17.878 1.00 84.31 74 ALA A CA 1
ATOM 614 C C . ALA A 1 74 ? -23.395 4.091 16.679 1.00 84.31 74 ALA A C 1
ATOM 616 O O . ALA A 1 74 ? -23.012 5.106 16.085 1.00 84.31 74 ALA A O 1
ATOM 617 N N . SER A 1 75 ? -24.548 3.494 16.371 1.00 82.69 75 SER A N 1
ATOM 618 C CA . SER A 1 75 ? -25.437 3.931 15.287 1.00 82.69 75 SER A CA 1
ATOM 619 C C . SER A 1 75 ? -25.982 5.343 15.523 1.00 82.69 75 SER A C 1
ATOM 621 O O . SER A 1 75 ? -26.022 6.195 14.623 1.00 82.69 75 SER A O 1
ATOM 623 N N . LYS A 1 76 ? -26.377 5.631 16.762 1.00 80.81 76 LYS A N 1
ATOM 624 C CA . LYS A 1 76 ? -26.875 6.946 17.164 1.00 80.81 76 LYS A CA 1
ATOM 625 C C . LYS A 1 76 ? -25.765 8.011 17.203 1.00 80.81 76 LYS A C 1
ATOM 627 O O . LYS A 1 76 ? -26.016 9.150 16.800 1.00 80.81 76 LYS A O 1
ATOM 632 N N . ASN A 1 77 ? -24.542 7.645 17.599 1.00 80.06 77 ASN A N 1
ATOM 633 C CA . ASN A 1 77 ? -23.363 8.517 17.552 1.00 80.06 77 ASN A CA 1
ATOM 634 C C . ASN A 1 77 ? -23.018 8.914 16.104 1.00 80.06 77 ASN A C 1
ATOM 636 O O . ASN A 1 77 ? -22.876 10.100 15.804 1.00 80.06 77 ASN A O 1
ATOM 640 N N . LYS A 1 78 ? -22.993 7.948 15.172 1.00 78.12 78 LYS A N 1
ATOM 641 C CA . LYS A 1 78 ? -22.777 8.204 13.733 1.00 78.12 78 LYS A CA 1
ATOM 642 C C . LYS A 1 78 ? -23.819 9.143 13.128 1.00 78.12 78 LYS A C 1
ATOM 644 O O . LYS A 1 78 ? -23.485 10.028 12.344 1.00 78.12 78 LYS A O 1
ATOM 649 N N . SER A 1 79 ? -25.085 8.965 13.500 1.00 76.19 79 SER A N 1
ATOM 650 C CA . SER A 1 79 ? -26.198 9.761 12.971 1.00 76.19 79 SER A CA 1
ATOM 651 C C . SER A 1 79 ? -26.378 11.127 13.649 1.00 76.19 79 SER A C 1
ATOM 653 O O . SER A 1 79 ? -27.306 11.850 13.290 1.00 76.19 79 SER A O 1
ATOM 655 N N . LYS A 1 80 ? -25.501 11.503 14.599 1.00 74.81 80 LYS A N 1
ATOM 656 C CA . LYS A 1 80 ? -25.588 12.740 15.404 1.00 74.81 80 LYS A CA 1
ATOM 657 C C . LYS A 1 80 ? -26.952 12.921 16.092 1.00 74.81 80 LYS A C 1
ATOM 659 O O . LYS A 1 80 ? -27.389 14.045 16.324 1.00 74.81 80 LYS A O 1
ATOM 664 N N . LYS A 1 81 ? -27.643 11.813 16.388 1.00 67.00 81 LYS A N 1
ATOM 665 C CA . LYS A 1 81 ? -28.991 11.807 16.988 1.00 67.00 81 LYS A CA 1
ATOM 666 C C . LYS A 1 81 ? -28.976 11.906 18.516 1.00 67.00 81 LYS A C 1
ATOM 668 O O . LYS A 1 81 ? -30.023 12.119 19.116 1.00 67.00 81 LYS A O 1
ATOM 673 N N . ILE A 1 82 ? -27.813 11.740 19.142 1.00 65.50 82 ILE A N 1
ATOM 674 C CA . ILE A 1 82 ? -27.615 11.875 20.591 1.00 65.50 82 ILE A CA 1
ATOM 675 C C . ILE A 1 82 ? -27.065 13.279 20.898 1.00 65.50 82 ILE A C 1
ATOM 677 O O . ILE A 1 82 ? -26.311 13.823 20.089 1.00 65.50 82 ILE A O 1
ATOM 681 N N . PRO A 1 83 ? -27.386 13.871 22.068 1.00 62.56 83 PRO A N 1
ATOM 682 C CA . PRO A 1 83 ? -26.855 15.173 22.495 1.00 62.56 83 PRO A CA 1
ATOM 683 C C . PRO A 1 83 ? -25.338 15.199 22.766 1.00 62.56 83 PRO A C 1
ATOM 685 O O . PRO A 1 83 ? -24.792 16.252 23.092 1.00 62.56 83 PRO A O 1
ATOM 688 N N . TYR A 1 84 ? -24.665 14.055 22.668 1.00 70.56 84 TYR A N 1
ATOM 689 C CA . TYR A 1 84 ? -23.251 13.861 22.943 1.00 70.56 84 TYR A CA 1
ATOM 690 C C . TYR A 1 84 ? -22.618 12.973 21.877 1.00 70.56 84 TYR A C 1
ATOM 692 O O . TYR A 1 84 ? -23.286 12.154 21.244 1.00 70.56 84 TYR A O 1
ATOM 700 N N . THR A 1 85 ? -21.309 13.128 21.709 1.00 80.69 85 THR A N 1
ATOM 701 C CA . THR A 1 85 ? -20.492 12.235 20.887 1.00 80.69 85 THR A CA 1
ATOM 702 C C . THR A 1 85 ? -19.690 11.280 21.767 1.00 80.69 85 THR A C 1
ATOM 704 O O . THR A 1 85 ? -19.425 11.579 22.933 1.00 80.69 85 THR A O 1
ATOM 707 N N . PHE A 1 86 ? -19.240 10.149 21.220 1.00 83.00 86 PHE A N 1
ATOM 708 C CA . PHE A 1 86 ? -18.284 9.269 21.909 1.00 83.00 86 PHE A CA 1
ATOM 709 C C . PHE A 1 86 ? -17.057 10.030 22.416 1.00 83.00 86 PHE A C 1
ATOM 711 O O . PHE A 1 86 ? -16.601 9.783 23.526 1.00 83.00 86 PHE A O 1
ATOM 718 N N . LYS A 1 87 ? -16.591 11.030 21.663 1.00 83.75 87 LYS A N 1
ATOM 719 C CA . LYS A 1 87 ? -15.523 11.942 22.085 1.00 83.75 87 LYS A CA 1
ATOM 720 C C . LYS A 1 87 ? -15.862 12.632 23.402 1.00 83.75 87 LYS A C 1
ATOM 722 O O . LYS A 1 87 ? -15.032 12.662 24.306 1.00 83.75 87 LYS A O 1
ATOM 727 N N . ASP A 1 88 ? -17.058 13.205 23.504 1.00 83.38 88 ASP A N 1
ATOM 728 C CA . ASP A 1 88 ? -17.467 13.927 24.707 1.00 83.38 88 ASP A CA 1
ATOM 729 C C . ASP A 1 88 ? -17.631 12.973 25.893 1.00 83.38 88 ASP A C 1
ATOM 731 O O . ASP A 1 88 ? -17.253 13.317 27.008 1.00 83.38 88 ASP A O 1
ATOM 735 N N . ALA A 1 89 ? -18.151 11.767 25.661 1.00 83.81 89 ALA A N 1
ATOM 736 C CA . ALA A 1 89 ? -18.305 10.768 26.712 1.00 83.81 89 ALA A CA 1
ATOM 737 C C . ALA A 1 89 ? -16.943 10.270 27.231 1.00 83.81 89 ALA A C 1
ATOM 739 O O . ALA A 1 89 ? -16.721 10.276 28.439 1.00 83.81 89 ALA A O 1
ATOM 740 N N . ILE A 1 90 ? -16.001 9.940 26.335 1.00 85.31 90 ILE A N 1
ATOM 741 C CA . ILE A 1 90 ? -14.650 9.481 26.699 1.00 85.31 90 ILE A CA 1
ATOM 742 C C . ILE A 1 90 ? -13.887 10.567 27.470 1.00 85.31 90 ILE A C 1
ATOM 744 O O . ILE A 1 90 ? -13.256 10.269 28.478 1.00 85.31 90 ILE A O 1
ATOM 748 N N . LYS A 1 91 ? -13.983 11.842 27.062 1.00 86.31 91 LYS A N 1
ATOM 749 C CA . LYS A 1 91 ? -13.300 12.957 27.752 1.00 86.31 91 LYS A CA 1
ATOM 750 C C . LYS A 1 91 ? -13.774 13.202 29.188 1.00 86.31 91 LYS A C 1
ATOM 752 O O . LYS A 1 91 ? -13.076 13.887 29.929 1.00 86.31 91 LYS A O 1
ATOM 757 N N . ASN A 1 92 ? -14.950 12.702 29.567 1.00 85.44 92 ASN A N 1
ATOM 758 C CA . ASN A 1 92 ? -15.476 12.841 30.928 1.00 85.44 92 ASN A CA 1
ATOM 759 C C . ASN A 1 92 ? -15.168 11.634 31.825 1.00 85.44 92 ASN A C 1
ATOM 761 O O . ASN A 1 92 ? -15.522 11.663 33.003 1.00 85.44 92 ASN A O 1
ATOM 765 N N . LEU A 1 93 ? -14.509 10.601 31.297 1.00 84.69 93 LEU A N 1
ATOM 766 C CA . LEU A 1 93 ? -14.019 9.472 32.080 1.00 84.69 93 LEU A CA 1
ATOM 767 C C . LEU A 1 93 ? -12.658 9.803 32.707 1.00 84.69 93 LEU A C 1
ATOM 769 O O . LEU A 1 93 ? -11.815 10.466 32.102 1.00 84.69 93 LEU A O 1
ATOM 773 N N . SER A 1 94 ? -12.425 9.310 33.921 1.00 85.56 94 SER A N 1
ATOM 774 C CA . SER A 1 94 ? -11.088 9.278 34.520 1.00 85.56 94 SER A CA 1
ATOM 775 C C . SER A 1 94 ? -10.198 8.241 33.824 1.00 85.56 94 SER A C 1
ATOM 777 O O . SER A 1 94 ? -10.698 7.288 33.229 1.00 85.56 94 SER A O 1
ATOM 779 N N . GLY A 1 95 ? -8.870 8.361 33.949 1.00 84.19 95 GLY A N 1
ATOM 780 C CA . GLY A 1 95 ? -7.934 7.393 33.352 1.00 84.19 95 GLY A CA 1
ATOM 781 C C . GLY A 1 95 ? -8.233 5.941 33.755 1.00 84.19 95 GLY A C 1
ATOM 782 O O . GLY A 1 95 ? -8.339 5.072 32.899 1.00 84.19 95 GLY A O 1
ATOM 783 N N . SER A 1 96 ? -8.522 5.703 35.041 1.00 85.50 96 SER A N 1
ATOM 784 C CA . SER A 1 96 ? -8.877 4.365 35.539 1.00 85.50 96 SER A CA 1
ATOM 785 C C . SER A 1 96 ? -10.191 3.814 34.972 1.00 85.50 96 SER A C 1
ATOM 787 O O . SER A 1 96 ? -10.368 2.600 34.878 1.00 85.50 96 SER A O 1
ATOM 789 N N . GLU A 1 97 ? -11.136 4.689 34.619 1.00 87.25 97 GLU A N 1
ATOM 790 C CA . GLU A 1 97 ? -12.391 4.290 33.983 1.00 87.25 97 GLU A CA 1
ATOM 791 C C . GLU A 1 97 ? -12.186 4.001 32.496 1.00 87.25 97 GLU A C 1
ATOM 793 O O . GLU A 1 97 ? -12.785 3.058 31.991 1.00 87.25 97 GLU A O 1
ATOM 798 N N . ILE A 1 98 ? -11.314 4.756 31.818 1.00 86.88 98 ILE A N 1
ATOM 799 C CA . ILE A 1 98 ? -10.921 4.503 30.426 1.00 86.88 98 ILE A CA 1
ATOM 800 C C . ILE A 1 98 ? -10.248 3.133 30.306 1.00 86.88 98 ILE A C 1
ATOM 802 O O . ILE A 1 98 ? -10.629 2.348 29.441 1.00 86.88 98 ILE A O 1
ATOM 806 N N . ASP A 1 99 ? -9.306 2.807 31.192 1.00 87.00 99 ASP A N 1
ATOM 807 C CA . ASP A 1 99 ? -8.635 1.501 31.172 1.00 87.00 99 ASP A CA 1
ATOM 808 C C . ASP A 1 99 ? -9.636 0.360 31.402 1.00 87.00 99 ASP A C 1
ATOM 810 O O . ASP A 1 99 ? -9.704 -0.584 30.618 1.00 87.00 99 ASP A O 1
ATOM 814 N N . LYS A 1 100 ? -10.516 0.490 32.405 1.00 89.00 100 LYS A N 1
ATOM 815 C CA . LYS A 1 100 ? -11.592 -0.487 32.652 1.00 89.00 100 LYS A CA 1
ATOM 816 C C . LYS A 1 100 ? -12.528 -0.643 31.453 1.00 89.00 100 LYS A C 1
ATOM 818 O O . LYS A 1 100 ? -12.908 -1.766 31.134 1.00 89.00 100 LYS A O 1
ATOM 823 N N . MET A 1 101 ? -12.897 0.463 30.807 1.00 91.38 101 MET A N 1
ATOM 824 C CA . MET A 1 101 ? -13.746 0.476 29.616 1.00 91.38 101 MET A CA 1
ATOM 825 C C . MET A 1 101 ? -13.113 -0.355 28.494 1.00 91.38 101 MET A C 1
ATOM 827 O O . MET A 1 101 ? -13.761 -1.250 27.954 1.00 91.38 101 MET A O 1
ATOM 831 N N . TRP A 1 102 ? -11.838 -0.111 28.181 1.00 92.50 102 TRP A N 1
ATOM 832 C CA . TRP A 1 102 ? -11.131 -0.850 27.134 1.00 92.50 102 TRP A CA 1
ATOM 833 C C . TRP A 1 102 ? -10.911 -2.318 27.495 1.00 92.50 102 TRP A C 1
ATOM 835 O O . TRP A 1 102 ? -11.113 -3.169 26.635 1.00 92.50 102 TRP A O 1
ATOM 845 N N . SER A 1 103 ? -10.605 -2.632 28.756 1.00 90.25 103 SER A N 1
ATOM 846 C CA . SER A 1 103 ? -10.503 -4.016 29.234 1.00 90.25 103 SER A CA 1
ATOM 847 C C . SER A 1 103 ? -11.805 -4.799 29.026 1.00 90.25 103 SER A C 1
ATOM 849 O O . SER A 1 103 ? -11.798 -5.933 28.546 1.00 90.25 103 SER A O 1
ATOM 851 N N . MET A 1 104 ? -12.948 -4.188 29.364 1.00 91.25 104 MET A N 1
ATOM 852 C CA . MET A 1 104 ? -14.270 -4.797 29.176 1.00 91.25 104 MET A CA 1
ATOM 853 C C . MET A 1 104 ? -14.611 -4.946 27.692 1.00 91.25 104 MET A C 1
ATOM 855 O O . MET A 1 104 ? -15.055 -6.012 27.270 1.00 91.25 104 MET A O 1
ATOM 859 N N . LEU A 1 105 ? -14.364 -3.907 26.890 1.00 90.69 105 LEU A N 1
ATOM 860 C CA . LEU A 1 105 ? -14.633 -3.951 25.457 1.00 90.69 105 LEU A CA 1
ATOM 861 C C . LEU A 1 105 ? -13.763 -4.987 24.740 1.00 90.69 105 LEU A C 1
ATOM 863 O O . LEU A 1 105 ? -14.273 -5.693 23.873 1.00 90.69 105 LEU A O 1
ATOM 867 N N . ASN A 1 106 ? -12.488 -5.119 25.117 1.00 91.25 106 ASN A N 1
ATOM 868 C CA . ASN A 1 106 ? -11.599 -6.111 24.523 1.00 91.25 106 ASN A CA 1
ATOM 869 C C . ASN A 1 106 ? -12.138 -7.532 24.755 1.00 91.25 106 ASN A C 1
ATOM 871 O O . ASN A 1 106 ? -12.313 -8.279 23.799 1.00 91.25 106 ASN A O 1
ATOM 875 N N . LYS A 1 107 ? -12.564 -7.855 25.985 1.00 90.50 107 LYS A N 1
ATOM 876 C CA . LYS A 1 107 ? -13.211 -9.145 26.296 1.00 90.50 107 LYS A CA 1
ATOM 877 C C . LYS A 1 107 ? -14.490 -9.380 25.493 1.00 90.50 107 LYS A C 1
ATOM 879 O O . LYS A 1 107 ? -14.740 -10.494 25.041 1.00 90.50 107 LYS A O 1
ATOM 884 N N . MET A 1 108 ? -15.318 -8.347 25.313 1.00 90.25 108 MET A N 1
ATOM 885 C CA . MET A 1 108 ? -16.530 -8.449 24.492 1.00 90.25 108 MET A CA 1
ATOM 886 C C . MET A 1 108 ? -16.205 -8.748 23.023 1.00 90.25 108 MET A C 1
ATOM 888 O O . MET A 1 108 ? -16.902 -9.550 22.398 1.00 90.25 108 MET A O 1
ATOM 892 N N . VAL A 1 109 ? -15.169 -8.098 22.482 1.00 91.25 109 VAL A N 1
ATOM 893 C CA . VAL A 1 109 ? -14.683 -8.283 21.109 1.00 91.25 109 VAL A CA 1
ATOM 894 C C . VAL A 1 109 ? -14.079 -9.673 20.926 1.00 91.25 109 VAL A C 1
ATOM 896 O O . VAL A 1 109 ? -14.440 -10.342 19.962 1.00 91.25 109 VAL A O 1
ATOM 899 N N . GLU A 1 110 ? -13.235 -10.126 21.853 1.00 90.31 110 GLU A N 1
ATOM 900 C CA . GLU A 1 110 ? -12.626 -11.463 21.853 1.00 90.31 110 GLU A CA 1
ATOM 901 C C . GLU A 1 110 ? -13.703 -12.555 21.849 1.00 90.31 110 GLU A C 1
ATOM 903 O O . GLU A 1 110 ? -13.772 -13.330 20.897 1.00 90.31 110 GLU A O 1
ATOM 908 N N . LYS A 1 111 ? -14.640 -12.528 22.810 1.00 88.62 111 LYS A N 1
ATOM 909 C CA . LYS A 1 111 ? -15.765 -13.483 22.888 1.00 88.62 111 LYS A CA 1
ATOM 910 C C . LYS A 1 111 ? -16.599 -13.536 21.609 1.00 88.62 111 LYS A C 1
ATOM 912 O O . LYS A 1 111 ? -17.064 -14.594 21.196 1.00 88.62 111 LYS A O 1
ATOM 917 N N . LYS A 1 112 ? -16.850 -12.381 20.982 1.00 86.31 112 LYS A N 1
ATOM 918 C CA . LYS A 1 112 ? -17.609 -12.340 19.725 1.00 86.31 112 LYS A CA 1
ATOM 919 C C . LYS A 1 112 ? -16.779 -12.852 18.553 1.00 86.31 112 LYS A C 1
ATOM 921 O O . LYS A 1 112 ? -17.308 -13.573 17.716 1.00 86.31 112 LYS A O 1
ATOM 926 N N . ALA A 1 113 ? -15.495 -12.526 18.491 1.00 85.94 113 ALA A N 1
ATOM 927 C CA . ALA A 1 113 ? -14.611 -13.016 17.444 1.00 85.94 113 ALA A CA 1
ATOM 928 C C . ALA A 1 113 ? -14.354 -14.530 17.538 1.00 85.94 113 ALA A C 1
ATOM 930 O O . ALA A 1 113 ? -14.238 -15.166 16.497 1.00 85.94 113 ALA A O 1
ATOM 931 N N . GLU A 1 114 ? -14.342 -15.130 18.732 1.00 84.75 114 GLU A N 1
ATOM 932 C CA . GLU A 1 114 ? -14.249 -16.590 18.910 1.00 84.75 114 GLU A CA 1
ATOM 933 C C . GLU A 1 114 ? -15.348 -17.333 18.135 1.00 84.75 114 GLU A C 1
ATOM 935 O O . GLU A 1 114 ? -15.057 -18.288 17.420 1.00 84.75 114 GLU A O 1
ATOM 940 N N . VAL A 1 115 ? -16.581 -16.811 18.138 1.00 80.94 115 VAL A N 1
ATOM 941 C CA . VAL A 1 115 ? -17.697 -17.367 17.349 1.00 80.94 115 VAL A CA 1
ATOM 942 C C . VAL A 1 115 ? -17.397 -17.366 15.841 1.00 80.94 115 VAL A C 1
ATOM 944 O O . VAL A 1 115 ? -17.810 -18.285 15.133 1.00 80.94 115 VAL A O 1
ATOM 947 N N . LEU A 1 116 ? -16.669 -16.362 15.329 1.00 74.88 116 LEU A N 1
ATOM 948 C CA . LEU A 1 116 ? -16.226 -16.341 13.926 1.00 74.88 116 LEU A CA 1
ATOM 949 C C . LEU A 1 116 ? -15.150 -17.396 13.657 1.00 74.88 116 LEU A C 1
ATOM 951 O O . LEU A 1 116 ? -15.173 -18.038 12.609 1.00 74.88 116 LEU A O 1
ATOM 955 N N . LEU A 1 117 ? -14.195 -17.540 14.575 1.00 75.56 117 LEU A N 1
ATOM 956 C CA . LEU A 1 117 ? -13.044 -18.425 14.404 1.00 75.56 117 LEU A CA 1
ATOM 957 C C . LEU A 1 117 ? -13.429 -19.903 14.525 1.00 75.56 117 LEU A C 1
ATOM 959 O O . LEU A 1 117 ? -12.883 -20.730 13.796 1.00 75.56 117 LEU A O 1
ATOM 963 N N . ASP A 1 118 ? -14.377 -20.240 15.398 1.00 72.62 118 ASP A N 1
ATOM 964 C CA . ASP A 1 118 ? -14.826 -21.622 15.580 1.00 72.62 118 ASP A CA 1
ATOM 965 C C . ASP A 1 118 ? -15.754 -22.088 14.452 1.00 72.62 118 ASP A C 1
ATOM 967 O O . ASP A 1 118 ? -15.622 -23.219 13.988 1.00 72.62 118 ASP A O 1
ATOM 971 N N . GLY A 1 119 ? -16.582 -21.199 13.890 1.00 59.78 119 GLY A N 1
ATOM 972 C CA . GLY A 1 119 ? -17.400 -21.518 12.712 1.00 59.78 119 GLY A CA 1
ATOM 973 C C . GLY A 1 119 ? -16.598 -21.845 11.440 1.00 59.78 119 GLY A C 1
ATOM 974 O O . GLY A 1 119 ? -17.146 -22.440 10.517 1.00 59.78 119 GLY A O 1
ATOM 975 N N . ASN A 1 120 ? -15.305 -21.497 11.383 1.00 53.34 120 ASN A N 1
ATOM 976 C CA . ASN A 1 120 ? -14.408 -21.831 10.269 1.00 53.34 120 ASN A CA 1
ATOM 977 C C . ASN A 1 120 ? -13.709 -23.202 10.419 1.00 53.34 120 ASN A C 1
ATOM 979 O O . ASN A 1 120 ? -13.113 -23.673 9.448 1.00 53.34 120 ASN A O 1
ATOM 983 N N . LYS A 1 121 ? -13.732 -23.838 11.602 1.00 52.97 121 LYS A N 1
ATOM 984 C CA . LYS A 1 121 ? -13.021 -25.111 11.857 1.00 52.97 121 LYS A CA 1
ATOM 985 C C . LYS A 1 121 ? -13.833 -26.350 11.473 1.00 52.97 121 LYS A C 1
ATOM 987 O O . LYS A 1 121 ? -13.237 -27.375 11.136 1.00 52.97 121 LYS A O 1
ATOM 992 N N . ASP A 1 122 ? -15.159 -26.253 11.445 1.00 44.84 122 ASP A N 1
ATOM 993 C CA . ASP A 1 122 ? -16.019 -27.371 11.062 1.00 44.84 122 ASP A CA 1
ATOM 994 C C . ASP A 1 122 ? -16.136 -27.465 9.537 1.00 44.84 122 ASP A C 1
ATOM 996 O O . ASP A 1 122 ? -16.913 -26.780 8.873 1.00 44.84 122 ASP A O 1
ATOM 1000 N N . THR A 1 123 ? -15.343 -28.369 8.964 1.00 41.78 123 THR A N 1
ATOM 1001 C CA . THR A 1 123 ? -15.255 -28.680 7.527 1.00 41.78 123 THR A CA 1
ATOM 1002 C C . THR A 1 123 ? -16.476 -29.447 6.989 1.00 41.78 123 THR A C 1
ATOM 1004 O O . THR A 1 123 ? -16.394 -30.162 5.992 1.00 41.78 123 THR A O 1
ATOM 1007 N N . SER A 1 124 ? -17.645 -29.273 7.606 1.00 43.25 124 SER A N 1
ATOM 1008 C CA . SER A 1 124 ? -18.907 -29.881 7.189 1.00 43.25 124 SER A CA 1
ATOM 1009 C C . SER A 1 124 ? -20.046 -28.860 7.219 1.00 43.25 124 SER A C 1
ATOM 1011 O O . SER A 1 124 ? -20.810 -28.801 8.170 1.00 43.25 124 SER A O 1
ATOM 1013 N N . ASN A 1 125 ? -20.175 -28.079 6.143 1.00 41.22 125 ASN A N 1
ATOM 1014 C CA . ASN A 1 125 ? -21.423 -27.472 5.651 1.00 41.22 125 ASN A CA 1
ATOM 1015 C C . ASN A 1 125 ? -22.363 -26.720 6.624 1.00 41.22 125 ASN A C 1
ATOM 1017 O O . ASN A 1 125 ? -23.506 -26.461 6.252 1.00 41.22 125 ASN A O 1
ATOM 1021 N N . THR A 1 126 ? -21.929 -26.269 7.798 1.00 44.50 126 THR A N 1
ATOM 1022 C CA . THR A 1 126 ? -22.636 -25.219 8.547 1.00 44.50 126 THR A CA 1
ATOM 1023 C C . THR A 1 126 ? -22.071 -23.870 8.139 1.00 44.50 126 THR A C 1
ATOM 1025 O O . THR A 1 126 ? -21.197 -23.308 8.790 1.00 44.50 126 THR A O 1
ATOM 1028 N N . SER A 1 127 ? -22.556 -23.339 7.013 1.00 54.72 127 SER A N 1
ATOM 1029 C CA . SER A 1 127 ? -22.401 -21.915 6.720 1.00 54.72 127 SER A CA 1
ATOM 1030 C C . SER A 1 127 ? -22.874 -21.124 7.940 1.00 54.72 127 SER A C 1
ATOM 1032 O O . SER A 1 127 ? -24.019 -21.312 8.346 1.00 54.72 127 SER A O 1
ATOM 1034 N N . LEU A 1 128 ? -22.024 -20.267 8.517 1.00 57.31 128 LEU A N 1
ATOM 1035 C CA . LEU A 1 128 ? -22.440 -19.302 9.540 1.00 57.31 128 LEU A CA 1
ATOM 1036 C C . LEU A 1 128 ? -23.764 -18.659 9.103 1.00 57.31 128 LEU A C 1
ATOM 1038 O O . LEU A 1 128 ? -23.823 -18.069 8.020 1.00 57.31 128 LEU A O 1
ATOM 1042 N N . ASP A 1 129 ? -24.813 -18.783 9.917 1.00 66.44 129 ASP A N 1
ATOM 1043 C CA . ASP A 1 129 ? -26.103 -18.170 9.612 1.00 66.44 129 ASP A CA 1
ATOM 1044 C C . ASP A 1 129 ? -25.907 -16.682 9.284 1.00 66.44 129 ASP A C 1
ATOM 1046 O O . ASP A 1 129 ? -25.229 -15.940 9.999 1.00 66.44 129 ASP A O 1
ATOM 1050 N N . ASN A 1 130 ? -26.533 -16.199 8.206 1.00 70.06 130 ASN A N 1
ATOM 1051 C CA . ASN A 1 130 ? -26.403 -14.797 7.779 1.00 70.06 130 ASN A CA 1
ATOM 1052 C C . ASN A 1 130 ? -26.719 -13.803 8.917 1.00 70.06 130 ASN A C 1
ATOM 1054 O O . ASN A 1 130 ? -26.182 -12.693 8.950 1.00 70.06 130 ASN A O 1
ATOM 1058 N N . LYS A 1 131 ? -27.570 -14.208 9.869 1.00 76.44 131 LYS A N 1
ATOM 1059 C CA . LYS A 1 131 ? -27.929 -13.429 11.054 1.00 76.44 131 LYS A CA 1
ATOM 1060 C C . LYS A 1 131 ? -26.760 -13.277 12.036 1.00 76.44 131 LYS A C 1
ATOM 1062 O O . LYS A 1 131 ? -26.433 -12.145 12.384 1.00 76.44 131 LYS A O 1
ATOM 1067 N N . THR A 1 132 ? -26.087 -14.363 12.422 1.00 71.94 132 THR A N 1
ATOM 1068 C CA . THR A 1 132 ? -24.942 -14.308 13.354 1.00 71.94 132 THR A CA 1
ATOM 1069 C C . THR A 1 132 ? -23.784 -13.525 12.742 1.00 71.94 132 THR A C 1
ATOM 1071 O O . THR A 1 132 ? -23.203 -12.661 13.394 1.00 71.94 132 THR A O 1
ATOM 1074 N N . CYS A 1 133 ? -23.526 -13.721 11.449 1.00 72.69 133 CYS A N 1
ATOM 1075 C CA . CYS A 1 133 ? -22.560 -12.946 10.672 1.00 72.69 133 CYS A CA 1
ATOM 1076 C C . CYS A 1 133 ? -22.861 -11.428 10.692 1.00 72.69 133 CYS A C 1
ATOM 1078 O O . CYS A 1 133 ? -21.957 -10.603 10.845 1.00 72.69 133 CYS A O 1
ATOM 1080 N N . THR A 1 134 ? -24.142 -11.052 10.600 1.00 80.75 134 THR A N 1
ATOM 1081 C CA . THR A 1 134 ? -24.590 -9.650 10.643 1.00 80.75 134 THR A CA 1
ATOM 1082 C C . THR A 1 134 ? -24.435 -9.038 12.035 1.00 80.75 134 THR A C 1
ATOM 1084 O O . THR A 1 134 ? -23.927 -7.922 12.154 1.00 80.75 134 THR A O 1
ATOM 1087 N N . GLU A 1 135 ? -24.826 -9.758 13.085 1.00 79.00 135 GLU A N 1
ATOM 1088 C CA . GLU A 1 135 ? -24.686 -9.307 14.477 1.00 79.00 135 GLU A CA 1
ATOM 1089 C C . GLU A 1 135 ? -23.211 -9.124 14.862 1.00 79.00 135 GLU A C 1
ATOM 1091 O O . GLU A 1 135 ? -22.829 -8.095 15.423 1.00 79.00 135 GLU A O 1
ATOM 1096 N N . LEU A 1 136 ? -22.353 -10.079 14.488 1.00 78.44 136 LEU A N 1
ATOM 1097 C CA . LEU A 1 136 ? -20.904 -10.013 14.701 1.00 78.44 136 LEU A CA 1
ATOM 1098 C C . LEU A 1 136 ? -20.292 -8.792 14.014 1.00 78.44 136 LEU A C 1
ATOM 1100 O O . LEU A 1 136 ? -19.553 -8.023 14.632 1.00 78.44 136 LEU A O 1
ATOM 1104 N N . ASN A 1 137 ? -20.660 -8.571 12.752 1.00 84.94 137 ASN A N 1
ATOM 1105 C CA . ASN A 1 137 ? -20.227 -7.412 11.987 1.00 84.94 137 ASN A CA 1
ATOM 1106 C C . ASN A 1 137 ? -20.603 -6.086 12.676 1.00 84.94 137 ASN A C 1
ATOM 1108 O O . ASN A 1 137 ? -19.780 -5.175 12.760 1.00 84.94 137 ASN A O 1
ATOM 1112 N N . GLN A 1 138 ? -21.824 -5.975 13.206 1.00 88.56 138 GLN A N 1
ATOM 1113 C CA . GLN A 1 138 ? -22.296 -4.765 13.885 1.00 88.56 138 GLN A CA 1
ATOM 1114 C C . GLN A 1 138 ? -21.531 -4.479 15.183 1.00 88.56 138 GLN A C 1
ATOM 1116 O O . GLN A 1 138 ? -21.107 -3.340 15.392 1.00 88.56 138 GLN A O 1
ATOM 1121 N N . VAL A 1 139 ? -21.315 -5.492 16.029 1.00 88.56 139 VAL A N 1
ATOM 1122 C CA . VAL A 1 139 ? -20.594 -5.328 17.303 1.00 88.56 139 VAL A CA 1
ATOM 1123 C C . VAL A 1 139 ? -19.144 -4.914 17.065 1.00 88.56 139 VAL A C 1
ATOM 1125 O O . VAL A 1 139 ? -18.665 -3.957 17.676 1.00 88.56 139 VAL A O 1
ATOM 1128 N N . LEU A 1 140 ? -18.449 -5.589 16.144 1.00 90.75 140 LEU A N 1
ATOM 1129 C CA . LEU A 1 140 ? -17.060 -5.256 15.825 1.00 90.75 140 LEU A CA 1
ATOM 1130 C C . LEU A 1 140 ? -16.950 -3.853 15.217 1.00 90.75 140 LEU A C 1
ATOM 1132 O O . LEU A 1 140 ? -16.055 -3.093 15.586 1.00 90.75 140 LEU A O 1
ATOM 1136 N N . HIS A 1 141 ? -17.892 -3.452 14.356 1.00 90.31 141 HIS A N 1
ATOM 1137 C CA . HIS A 1 141 ? -17.949 -2.076 13.864 1.00 90.31 141 HIS A CA 1
ATOM 1138 C C . HIS A 1 141 ? -18.172 -1.052 14.982 1.00 90.31 141 HIS A C 1
ATOM 1140 O O . HIS A 1 141 ? -17.519 -0.011 14.962 1.00 90.31 141 HIS A O 1
ATOM 1146 N N . ALA A 1 142 ? -19.033 -1.335 15.961 1.00 90.25 142 ALA A N 1
ATOM 1147 C CA . ALA A 1 142 ? -19.255 -0.439 17.095 1.00 90.25 142 ALA A CA 1
ATOM 1148 C C . ALA A 1 142 ? -17.977 -0.245 17.934 1.00 90.25 142 ALA A C 1
ATOM 1150 O O . ALA A 1 142 ? -17.639 0.884 18.297 1.00 90.25 142 ALA A O 1
ATOM 1151 N N . ALA A 1 143 ? -17.221 -1.322 18.174 1.00 91.88 143 ALA A N 1
ATOM 1152 C CA . ALA A 1 143 ? -15.925 -1.251 18.851 1.00 91.88 143 ALA A CA 1
ATOM 1153 C C . ALA A 1 143 ? -14.889 -0.447 18.040 1.00 91.88 143 ALA A C 1
ATOM 1155 O O . ALA A 1 143 ? -14.193 0.411 18.589 1.00 91.88 143 ALA A O 1
ATOM 1156 N N . ILE A 1 144 ? -14.827 -0.664 16.720 1.00 93.44 144 ILE A N 1
ATOM 1157 C CA . ILE A 1 144 ? -13.945 0.083 15.808 1.00 93.44 144 ILE A CA 1
ATOM 1158 C C . ILE A 1 144 ? -14.306 1.574 15.769 1.00 93.44 144 ILE A C 1
ATOM 1160 O O . ILE A 1 144 ? -13.405 2.413 15.708 1.00 93.44 144 ILE A O 1
ATOM 1164 N N . ASP A 1 145 ? -15.593 1.926 15.806 1.00 90.25 145 ASP A N 1
ATOM 1165 C CA . ASP A 1 145 ? -16.044 3.321 15.832 1.00 90.25 145 ASP A CA 1
ATOM 1166 C C . ASP A 1 145 ? -15.566 4.032 17.102 1.00 90.25 145 ASP A C 1
ATOM 1168 O O . ASP A 1 145 ? -15.074 5.160 17.034 1.00 90.25 145 ASP A O 1
ATOM 1172 N N . LEU A 1 146 ? -15.668 3.364 18.257 1.00 90.12 146 LEU A N 1
ATOM 1173 C CA . LEU A 1 146 ? -15.185 3.900 19.527 1.00 90.12 146 LEU A CA 1
ATOM 1174 C C . LEU A 1 146 ? -13.659 4.080 19.512 1.00 90.12 146 LEU A C 1
ATOM 1176 O O . LEU A 1 146 ? -13.159 5.143 19.879 1.00 90.12 146 LEU A O 1
ATOM 1180 N N . ALA A 1 147 ? -12.920 3.074 19.037 1.00 92.62 147 ALA A N 1
ATOM 1181 C CA . ALA A 1 147 ? -11.462 3.130 18.914 1.00 92.62 147 ALA A CA 1
ATOM 1182 C C . ALA A 1 147 ? -11.003 4.220 17.932 1.00 92.62 147 ALA A C 1
ATOM 1184 O O . ALA A 1 147 ? -10.044 4.947 18.192 1.00 92.62 147 ALA A O 1
ATOM 1185 N N . SER A 1 148 ? -11.726 4.386 16.821 1.00 91.38 148 SER A N 1
ATOM 1186 C CA . SER A 1 148 ? -11.435 5.413 15.818 1.00 91.38 148 SER A CA 1
ATOM 1187 C C . SER A 1 148 ? -11.511 6.819 16.399 1.00 91.38 148 SER A C 1
ATOM 1189 O O . SER A 1 148 ? -10.679 7.649 16.043 1.00 91.38 148 SER A O 1
ATOM 1191 N N . VAL A 1 149 ? -12.451 7.078 17.315 1.00 89.81 149 VAL A N 1
ATOM 1192 C CA . VAL A 1 149 ? -12.590 8.381 17.986 1.00 89.81 149 VAL A CA 1
ATOM 1193 C C . VAL A 1 149 ? -11.350 8.717 18.817 1.00 89.81 149 VAL A C 1
ATOM 1195 O O . VAL A 1 149 ? -10.898 9.859 18.785 1.00 89.81 149 VAL A O 1
ATOM 1198 N N . VAL A 1 150 ? -10.775 7.740 19.529 1.00 88.94 150 VAL A N 1
ATOM 1199 C CA . VAL A 1 150 ? -9.549 7.950 20.324 1.00 88.94 150 VAL A CA 1
ATOM 1200 C C . VAL A 1 150 ? -8.395 8.385 19.427 1.00 88.94 150 VAL A C 1
ATOM 1202 O O . VAL A 1 150 ? -7.715 9.364 19.732 1.00 88.94 150 VAL A O 1
ATOM 1205 N N . PHE A 1 151 ? -8.207 7.707 18.293 1.00 89.50 151 PHE A N 1
ATOM 1206 C CA . PHE A 1 151 ? -7.133 8.028 17.353 1.00 89.50 151 PHE A CA 1
ATOM 1207 C C . PHE A 1 151 ? -7.372 9.339 16.595 1.00 89.50 151 PHE A C 1
ATOM 1209 O O . PHE A 1 151 ? -6.446 10.131 16.446 1.00 89.50 151 PHE A O 1
ATOM 1216 N N . GLU A 1 152 ? -8.600 9.613 16.150 1.00 88.94 152 GLU A N 1
ATOM 1217 C CA . GLU A 1 152 ? -8.948 10.869 15.463 1.00 88.94 152 GLU A CA 1
ATOM 1218 C C . GLU A 1 152 ? -8.712 12.098 16.339 1.00 88.94 152 GLU A C 1
ATOM 1220 O O . GLU A 1 152 ? -8.261 13.136 15.859 1.00 88.94 152 GLU A O 1
ATOM 1225 N N . GLU A 1 153 ? -8.972 11.968 17.635 1.00 87.06 153 GLU A N 1
ATOM 1226 C CA . GLU A 1 153 ? -8.780 13.037 18.610 1.00 87.06 153 GLU A CA 1
ATOM 1227 C C . GLU A 1 153 ? -7.374 13.050 19.221 1.00 87.06 153 GLU A C 1
ATOM 1229 O O . GLU A 1 153 ? -7.104 13.883 20.086 1.00 87.06 153 GLU A O 1
ATOM 1234 N N . SER A 1 154 ? -6.485 12.147 18.781 1.00 83.38 154 SER A N 1
ATOM 1235 C CA . SER A 1 154 ? -5.127 11.980 19.323 1.00 83.38 154 SER A CA 1
ATOM 1236 C C . SER A 1 154 ? -5.115 11.872 20.853 1.00 83.38 154 SER A C 1
ATOM 1238 O O . SER A 1 154 ? -4.244 12.417 21.533 1.00 83.38 154 SER A O 1
ATOM 1240 N N . MET A 1 155 ? -6.131 11.208 21.408 1.00 83.75 155 MET A N 1
ATOM 1241 C CA . MET A 1 155 ? -6.233 10.972 22.843 1.00 83.75 155 MET A CA 1
ATOM 1242 C C . MET A 1 155 ? -5.191 9.930 23.280 1.00 83.75 155 MET A C 1
ATOM 1244 O O . MET A 1 155 ? -4.791 9.091 22.471 1.00 83.75 155 MET A O 1
ATOM 1248 N N . PRO A 1 156 ? -4.769 9.930 24.558 1.00 81.19 156 PRO A N 1
ATOM 1249 C CA . PRO A 1 156 ? -3.936 8.861 25.095 1.00 81.19 156 PRO A CA 1
ATOM 1250 C C . PRO A 1 156 ? -4.591 7.493 24.863 1.00 81.19 156 PRO A C 1
ATOM 1252 O O . PRO A 1 156 ? -5.720 7.257 25.293 1.00 81.19 156 PRO A O 1
ATOM 1255 N N . ALA A 1 157 ? -3.885 6.608 24.160 1.00 84.19 157 ALA A N 1
ATOM 1256 C CA . ALA A 1 157 ? -4.339 5.249 23.910 1.00 84.19 157 ALA A CA 1
ATOM 1257 C C . ALA A 1 157 ? -3.935 4.355 25.088 1.00 84.19 157 ALA A C 1
ATOM 1259 O O . ALA A 1 157 ? -2.748 4.255 25.403 1.00 84.19 157 ALA A O 1
ATOM 1260 N N . SER A 1 158 ? -4.912 3.717 25.736 1.00 88.31 158 SER A N 1
ATOM 1261 C CA . SER A 1 158 ? -4.638 2.724 26.778 1.00 88.31 158 SER A CA 1
ATOM 1262 C C . SER A 1 158 ? -3.994 1.472 26.180 1.00 88.31 158 SER A C 1
ATOM 1264 O O . SER A 1 158 ? -4.148 1.175 24.992 1.00 88.31 158 SER A O 1
ATOM 1266 N N . GLN A 1 159 ? -3.298 0.697 27.011 1.00 88.56 159 GLN A N 1
ATOM 1267 C CA . GLN A 1 159 ? -2.689 -0.560 26.574 1.00 88.56 159 GLN A CA 1
ATOM 1268 C C . GLN A 1 159 ? -3.740 -1.564 26.070 1.00 88.56 159 GLN A C 1
ATOM 1270 O O . GLN A 1 159 ? -3.525 -2.197 25.038 1.00 88.56 159 GLN A O 1
ATOM 1275 N N . ASP A 1 160 ? -4.900 -1.633 26.726 1.00 90.12 160 ASP A N 1
ATOM 1276 C CA . ASP A 1 160 ? -6.004 -2.519 26.339 1.00 90.12 160 ASP A CA 1
ATOM 1277 C C . ASP A 1 160 ? -6.611 -2.142 24.976 1.00 90.12 160 ASP A C 1
ATOM 1279 O O . ASP A 1 160 ? -6.944 -3.020 24.181 1.00 90.12 160 ASP A O 1
ATOM 1283 N N . LEU A 1 161 ? -6.696 -0.844 24.649 1.00 91.50 161 LEU A N 1
ATOM 1284 C CA . LEU A 1 161 ? -7.098 -0.398 23.310 1.00 91.50 161 LEU A CA 1
ATOM 1285 C C . LEU A 1 161 ? -6.109 -0.903 22.255 1.00 91.50 161 LEU A C 1
ATOM 1287 O O . LEU A 1 161 ? -6.514 -1.424 21.216 1.00 91.50 161 LEU A O 1
ATOM 1291 N N . LEU A 1 162 ? -4.810 -0.748 22.510 1.00 91.38 162 LEU A N 1
ATOM 1292 C CA . LEU A 1 162 ? -3.776 -1.169 21.566 1.00 91.38 162 LEU A CA 1
ATOM 1293 C C . LEU A 1 162 ? -3.791 -2.693 21.374 1.00 91.38 162 LEU A C 1
ATOM 1295 O O . LEU A 1 162 ? -3.691 -3.159 20.239 1.00 91.38 162 LEU A O 1
ATOM 1299 N N . GLN A 1 163 ? -3.991 -3.463 22.447 1.00 90.56 163 GLN A N 1
ATOM 1300 C CA . GLN A 1 163 ? -4.158 -4.918 22.383 1.00 90.56 163 GLN A CA 1
ATOM 1301 C C . GLN A 1 163 ? -5.389 -5.324 21.569 1.00 90.56 163 GLN A C 1
ATOM 1303 O O . GLN A 1 163 ? -5.269 -6.185 20.700 1.00 90.56 163 GLN A O 1
ATOM 1308 N N . MET A 1 164 ? -6.527 -4.647 21.749 1.00 92.75 164 MET A N 1
ATOM 1309 C CA . MET A 1 164 ? -7.730 -4.894 20.948 1.00 92.75 164 MET A CA 1
ATOM 1310 C C . MET A 1 164 ? -7.474 -4.660 19.452 1.00 92.75 164 MET A C 1
ATOM 1312 O O . MET A 1 164 ? -7.878 -5.464 18.612 1.00 92.75 164 MET A O 1
ATOM 1316 N N . VAL A 1 165 ? -6.768 -3.585 19.082 1.00 93.50 165 VAL A N 1
ATOM 1317 C CA . VAL A 1 165 ? -6.424 -3.322 17.671 1.00 93.50 165 VAL A CA 1
ATOM 1318 C C . VAL A 1 165 ? -5.472 -4.388 17.121 1.00 93.50 165 VAL A C 1
ATOM 1320 O O . VAL A 1 165 ? -5.628 -4.812 15.974 1.00 93.50 165 VAL A O 1
ATOM 1323 N N . VAL A 1 166 ? -4.509 -4.851 17.924 1.00 92.62 166 VAL A N 1
ATOM 1324 C CA . VAL A 1 166 ? -3.611 -5.956 17.552 1.00 92.62 166 VAL A CA 1
ATOM 1325 C C . VAL A 1 166 ? -4.391 -7.259 17.353 1.00 92.62 166 VAL A C 1
ATOM 1327 O O . VAL A 1 166 ? -4.164 -7.942 16.354 1.00 92.62 166 VAL A O 1
ATOM 1330 N N . PHE A 1 167 ? -5.345 -7.567 18.234 1.00 92.12 167 PHE A N 1
ATOM 1331 C CA . PHE A 1 167 ? -6.233 -8.723 18.114 1.00 92.12 167 PHE A CA 1
ATOM 1332 C C . PHE A 1 167 ? -7.075 -8.665 16.831 1.00 92.12 167 PHE A C 1
ATOM 1334 O O . PHE A 1 167 ? -7.044 -9.597 16.026 1.00 92.12 167 PHE A O 1
ATOM 1341 N N . LEU A 1 168 ? -7.746 -7.535 16.576 1.00 93.38 168 LEU A N 1
ATOM 1342 C CA . LEU A 1 168 ? -8.533 -7.315 15.355 1.00 93.38 168 LEU A CA 1
ATOM 1343 C C . LEU A 1 168 ? -7.687 -7.484 14.086 1.00 93.38 168 LEU A C 1
ATOM 1345 O O . LEU A 1 168 ? -8.138 -8.067 13.100 1.00 93.38 168 LEU A O 1
ATOM 1349 N N . ASN A 1 169 ? -6.443 -7.002 14.103 1.00 93.88 169 ASN A N 1
ATOM 1350 C CA . ASN A 1 169 ? -5.508 -7.211 13.005 1.00 93.88 169 ASN A CA 1
ATOM 1351 C C . ASN A 1 169 ? -5.109 -8.691 12.836 1.00 93.88 169 ASN A C 1
ATOM 1353 O O . ASN A 1 169 ? -4.879 -9.136 11.709 1.00 93.88 169 ASN A O 1
ATOM 1357 N N . GLY A 1 170 ? -5.001 -9.445 13.932 1.00 92.12 170 GLY A N 1
ATOM 1358 C CA . GLY A 1 170 ? -4.697 -10.878 13.916 1.00 92.12 170 GLY A CA 1
ATOM 1359 C C . GLY A 1 170 ? -5.760 -11.697 13.181 1.00 92.12 170 GLY A C 1
ATOM 1360 O O . GLY A 1 170 ? -5.418 -12.567 12.389 1.00 92.12 170 GLY A O 1
ATOM 1361 N N . ILE A 1 171 ? -7.038 -11.347 13.349 1.00 91.69 171 ILE A N 1
ATOM 1362 C CA . ILE A 1 171 ? -8.167 -12.036 12.698 1.00 91.69 171 ILE A CA 1
ATOM 1363 C C . ILE A 1 171 ? -8.505 -11.495 11.294 1.00 91.69 171 ILE A C 1
ATOM 1365 O O . ILE A 1 171 ? -9.439 -11.970 10.651 1.00 91.69 171 ILE A O 1
ATOM 1369 N N . LEU A 1 172 ? -7.766 -10.504 10.776 1.00 92.88 172 LEU A N 1
ATOM 1370 C CA . LEU A 1 172 ? -8.100 -9.780 9.535 1.00 92.88 172 LEU A CA 1
ATOM 1371 C C . LEU A 1 172 ? -8.282 -10.687 8.302 1.00 92.88 172 LEU A C 1
ATOM 1373 O O . LEU A 1 172 ? -9.092 -10.392 7.411 1.00 92.88 172 LEU A O 1
ATOM 1377 N N . PHE A 1 173 ? -7.497 -11.763 8.212 1.00 90.75 173 PHE A N 1
ATOM 1378 C CA . PHE A 1 173 ? -7.570 -12.726 7.110 1.00 90.75 173 PHE A CA 1
ATOM 1379 C C . PHE A 1 173 ? -8.519 -13.899 7.375 1.00 90.75 173 PHE A C 1
ATOM 1381 O O . PHE A 1 173 ? -8.922 -14.532 6.404 1.00 90.75 173 PHE A O 1
ATOM 1388 N N . GLU A 1 174 ? -8.928 -14.114 8.628 1.00 89.06 174 GLU A N 1
ATOM 1389 C CA . GLU A 1 174 ? -9.919 -15.124 9.028 1.00 89.06 174 GLU A CA 1
ATOM 1390 C C . GLU A 1 174 ? -11.356 -14.659 8.755 1.00 89.06 174 GLU A C 1
ATOM 1392 O O . GLU A 1 174 ? -12.260 -15.465 8.531 1.00 89.06 174 GLU A O 1
ATOM 1397 N N . ILE A 1 175 ? -11.575 -13.338 8.731 1.00 86.75 175 ILE A N 1
ATOM 1398 C CA . ILE A 1 175 ? -12.879 -12.755 8.407 1.00 86.75 175 ILE A CA 1
ATOM 1399 C C . ILE A 1 175 ? -13.250 -13.085 6.947 1.00 86.75 175 ILE A C 1
ATOM 1401 O O . ILE A 1 175 ? -12.493 -12.737 6.028 1.00 86.75 175 ILE A O 1
ATOM 1405 N N . PRO A 1 176 ? -14.441 -13.669 6.699 1.00 83.88 176 PRO A N 1
ATOM 1406 C CA . PRO A 1 176 ? -14.897 -14.010 5.358 1.00 83.88 176 PRO A CA 1
ATOM 1407 C C . PRO A 1 176 ? -14.914 -12.817 4.398 1.00 83.88 176 PRO A C 1
ATOM 1409 O O . PRO A 1 176 ? -15.264 -11.689 4.753 1.00 83.88 176 PRO A O 1
ATOM 1412 N N . SER A 1 177 ? -14.618 -13.084 3.124 1.00 82.56 177 SER A N 1
ATOM 1413 C CA . SER A 1 177 ? -14.626 -12.057 2.068 1.00 82.56 177 SER A CA 1
ATOM 1414 C C . SER A 1 177 ? -16.006 -11.427 1.809 1.00 82.56 177 SER A C 1
ATOM 1416 O O . SER A 1 177 ? -16.079 -10.342 1.231 1.00 82.56 177 SER A O 1
ATOM 1418 N N . SER A 1 178 ? -17.093 -12.062 2.267 1.00 81.69 178 SER A N 1
ATOM 1419 C CA . SER A 1 178 ? -18.454 -11.509 2.235 1.00 81.69 178 SER A CA 1
ATOM 1420 C C . SER A 1 178 ? -18.603 -10.248 3.097 1.00 81.69 178 SER A C 1
ATOM 1422 O O . SER A 1 178 ? -19.394 -9.372 2.748 1.00 81.69 178 SER A O 1
ATOM 1424 N N . ILE A 1 179 ? -17.800 -10.100 4.160 1.00 85.81 179 ILE A N 1
ATOM 1425 C CA . ILE A 1 179 ? -17.816 -8.955 5.086 1.00 85.81 179 ILE A CA 1
ATOM 1426 C C . ILE A 1 179 ? -16.609 -8.028 4.852 1.00 85.81 179 ILE A C 1
ATOM 1428 O O . ILE A 1 179 ? -15.942 -7.561 5.776 1.00 85.81 179 ILE A O 1
ATOM 1432 N N . GLU A 1 180 ? -16.307 -7.722 3.592 1.00 89.00 180 GLU A N 1
ATOM 1433 C CA . GLU A 1 180 ? -15.155 -6.886 3.216 1.00 89.00 180 GLU A CA 1
ATOM 1434 C C . GLU A 1 180 ? -15.173 -5.483 3.859 1.00 89.00 180 GLU A C 1
ATOM 1436 O O . GLU A 1 180 ? -14.120 -4.896 4.110 1.00 89.00 180 GLU A O 1
ATOM 1441 N N . ASN A 1 181 ? -16.355 -4.943 4.174 1.00 90.56 181 ASN A N 1
ATOM 1442 C CA . ASN A 1 181 ? -16.475 -3.655 4.864 1.00 90.56 181 ASN A CA 1
ATOM 1443 C C . ASN A 1 181 ? -15.832 -3.685 6.258 1.00 90.56 181 ASN A C 1
ATOM 1445 O O . ASN A 1 181 ? -15.147 -2.729 6.622 1.00 90.56 181 ASN A O 1
ATOM 1449 N N . LEU A 1 182 ? -15.985 -4.789 6.996 1.00 91.25 182 LEU A N 1
ATOM 1450 C CA . LEU A 1 182 ? -15.380 -4.961 8.315 1.00 91.25 182 LEU A CA 1
ATOM 1451 C C . LEU A 1 182 ? -13.861 -5.029 8.218 1.00 91.25 182 LEU A C 1
ATOM 1453 O O . LEU A 1 182 ? -13.166 -4.284 8.905 1.00 91.25 182 LEU A O 1
ATOM 1457 N N . ARG A 1 183 ? -13.347 -5.863 7.306 1.00 93.50 183 ARG A N 1
ATOM 1458 C CA . ARG A 1 183 ? -11.903 -5.990 7.044 1.00 93.50 183 ARG A CA 1
ATOM 1459 C C . ARG A 1 183 ? -11.295 -4.640 6.687 1.00 93.50 183 ARG A C 1
ATOM 1461 O O . ARG A 1 183 ? -10.241 -4.266 7.196 1.00 93.50 183 ARG A O 1
ATOM 1468 N N . ASN A 1 184 ? -12.005 -3.864 5.871 1.00 95.06 184 ASN A N 1
ATOM 1469 C CA . ASN A 1 184 ? -11.577 -2.529 5.495 1.00 95.06 184 ASN A CA 1
ATOM 1470 C C . ASN A 1 184 ? -11.584 -1.543 6.668 1.00 95.06 184 ASN A C 1
ATOM 1472 O O . ASN A 1 184 ? -10.674 -0.720 6.759 1.00 95.06 184 ASN A O 1
ATOM 1476 N N . SER A 1 185 ? -12.576 -1.624 7.555 1.00 94.88 185 SER A N 1
ATOM 1477 C CA . SER A 1 185 ? -12.634 -0.814 8.775 1.00 94.88 185 SER A CA 1
ATOM 1478 C C . SER A 1 185 ? -11.528 -1.171 9.767 1.00 94.88 185 SER A C 1
ATOM 1480 O O . SER A 1 185 ? -10.910 -0.256 10.306 1.00 94.88 185 SER A O 1
ATOM 1482 N N . ILE A 1 186 ? -11.226 -2.460 9.952 1.00 95.31 186 ILE A N 1
ATOM 1483 C CA . ILE A 1 186 ? -10.091 -2.918 10.768 1.00 95.31 186 ILE A CA 1
ATOM 1484 C C . ILE A 1 186 ? -8.786 -2.373 10.187 1.00 95.31 186 ILE A C 1
ATOM 1486 O O . ILE A 1 186 ? -8.040 -1.700 10.890 1.00 95.31 186 ILE A O 1
ATOM 1490 N N . ALA A 1 187 ? -8.543 -2.572 8.887 1.00 95.75 187 ALA A N 1
ATOM 1491 C CA . ALA A 1 187 ? -7.337 -2.070 8.232 1.00 95.75 187 ALA A CA 1
ATOM 1492 C C . ALA A 1 187 ? -7.180 -0.550 8.393 1.00 95.75 187 ALA A C 1
ATOM 1494 O O . ALA A 1 187 ? -6.099 -0.079 8.732 1.00 95.75 187 ALA A O 1
ATOM 1495 N N . HIS A 1 188 ? -8.268 0.214 8.242 1.00 95.69 188 HIS A N 1
ATOM 1496 C CA . HIS A 1 188 ? -8.243 1.663 8.426 1.00 95.69 188 HIS A CA 1
ATOM 1497 C C . HIS A 1 188 ? -7.925 2.078 9.872 1.00 95.69 188 HIS A C 1
ATOM 1499 O O . HIS A 1 188 ? -7.203 3.051 10.093 1.00 95.69 188 HIS A O 1
ATOM 1505 N N . LEU A 1 189 ? -8.433 1.340 10.862 1.00 95.00 189 LEU A N 1
ATOM 1506 C CA . LEU A 1 189 ? -8.101 1.560 12.269 1.00 95.00 189 LEU A CA 1
ATOM 1507 C C . LEU A 1 189 ? -6.608 1.311 12.528 1.00 95.00 189 LEU A C 1
ATOM 1509 O O . LEU A 1 189 ? -5.940 2.130 13.160 1.00 95.00 189 LEU A O 1
ATOM 1513 N N . CYS A 1 190 ? -6.065 0.223 11.983 1.00 94.38 190 CYS A N 1
ATOM 1514 C CA . CYS A 1 190 ? -4.651 -0.103 12.119 1.00 94.38 190 CYS A CA 1
ATOM 1515 C C . CYS A 1 190 ? -3.743 0.883 11.351 1.00 94.38 190 CYS A C 1
ATOM 1517 O O . CYS A 1 190 ? -2.677 1.239 11.850 1.00 94.38 190 CYS A O 1
ATOM 1519 N N . GLU A 1 191 ? -4.175 1.389 10.189 1.00 94.06 191 GLU A N 1
ATOM 1520 C CA . GLU A 1 191 ? -3.511 2.482 9.458 1.00 94.06 191 GLU A CA 1
ATOM 1521 C C . GLU A 1 191 ? -3.407 3.749 10.316 1.00 94.06 191 GLU A C 1
ATOM 1523 O O . GLU A 1 191 ? -2.332 4.345 10.405 1.00 94.06 191 GLU A O 1
ATOM 1528 N N . LYS A 1 192 ? -4.494 4.155 10.991 1.00 92.44 192 LYS A N 1
ATOM 1529 C CA . LYS A 1 192 ? -4.470 5.303 11.918 1.00 92.44 192 LYS A CA 1
ATOM 1530 C C . LYS A 1 192 ? -3.467 5.079 13.046 1.00 92.44 192 LYS A C 1
ATOM 1532 O O . LYS A 1 192 ? -2.653 5.957 13.320 1.00 92.44 192 LYS A O 1
ATOM 1537 N N . MET A 1 193 ? -3.487 3.892 13.653 1.00 91.19 193 MET A N 1
ATOM 1538 C CA . MET A 1 193 ? -2.547 3.529 14.713 1.00 91.19 193 MET A CA 1
ATOM 1539 C C . MET A 1 193 ? -1.086 3.599 14.237 1.00 91.19 193 MET A C 1
ATOM 1541 O O . MET A 1 193 ? -0.226 4.107 14.957 1.00 91.19 193 MET A O 1
ATOM 1545 N N . TYR A 1 194 ? -0.811 3.145 13.009 1.00 90.50 194 TYR A N 1
ATOM 1546 C CA . TYR A 1 194 ? 0.502 3.256 12.369 1.00 90.50 194 TYR A CA 1
ATOM 1547 C C . TYR A 1 194 ? 0.923 4.715 12.162 1.00 90.50 194 TYR A C 1
ATOM 1549 O O . TYR A 1 194 ? 2.021 5.097 12.561 1.00 90.50 194 TYR A O 1
ATOM 1557 N N . HIS A 1 195 ? 0.051 5.548 11.590 1.00 89.81 195 HIS A N 1
ATOM 1558 C CA . HIS A 1 195 ? 0.362 6.950 11.302 1.00 89.81 195 HIS A CA 1
ATOM 1559 C C . HIS A 1 195 ? 0.557 7.814 12.553 1.00 89.81 195 HIS A C 1
ATOM 1561 O O . HIS A 1 195 ? 1.300 8.792 12.500 1.00 89.81 195 HIS A O 1
ATOM 1567 N N . LEU A 1 196 ? -0.060 7.440 13.674 1.00 89.25 196 LEU A N 1
ATOM 1568 C CA . LEU A 1 196 ? 0.129 8.090 14.973 1.00 89.25 196 LEU A CA 1
ATOM 1569 C C . LEU A 1 196 ? 1.357 7.570 15.744 1.00 89.25 196 LEU A C 1
ATOM 1571 O O . LEU A 1 196 ? 1.589 7.990 16.872 1.00 89.25 196 LEU A O 1
ATOM 1575 N N . ASN A 1 197 ? 2.162 6.682 15.148 1.00 85.69 197 ASN A N 1
ATOM 1576 C CA . ASN A 1 197 ? 3.365 6.088 15.743 1.00 85.69 197 ASN A CA 1
ATOM 1577 C C . ASN A 1 197 ? 3.130 5.275 17.031 1.00 85.69 197 ASN A C 1
ATOM 1579 O O . ASN A 1 197 ? 4.083 4.987 17.753 1.00 85.69 197 ASN A O 1
ATOM 1583 N N . TYR A 1 198 ? 1.906 4.809 17.294 1.00 82.75 198 TYR A N 1
ATOM 1584 C CA . TYR A 1 198 ? 1.657 3.885 18.411 1.00 82.75 198 TYR A CA 1
ATOM 1585 C C . TYR A 1 198 ? 2.282 2.499 18.173 1.00 82.75 198 TYR A C 1
ATOM 1587 O O . TYR A 1 198 ? 2.572 1.776 19.118 1.00 82.75 198 TYR A O 1
ATOM 1595 N N . VAL A 1 199 ? 2.537 2.130 16.912 1.00 71.00 199 VAL A N 1
ATOM 1596 C CA . VAL A 1 199 ? 3.006 0.785 16.516 1.00 71.00 199 VAL A CA 1
ATOM 1597 C C . VAL A 1 199 ? 4.499 0.551 16.777 1.00 71.00 199 VAL A C 1
ATOM 1599 O O . VAL A 1 199 ? 4.931 -0.598 16.752 1.00 71.00 199 VAL A O 1
ATOM 1602 N N . VAL A 1 200 ? 5.286 1.600 17.056 1.00 62.41 200 VAL A N 1
ATOM 1603 C CA . VAL A 1 200 ? 6.764 1.538 17.114 1.00 62.41 200 VAL A CA 1
ATOM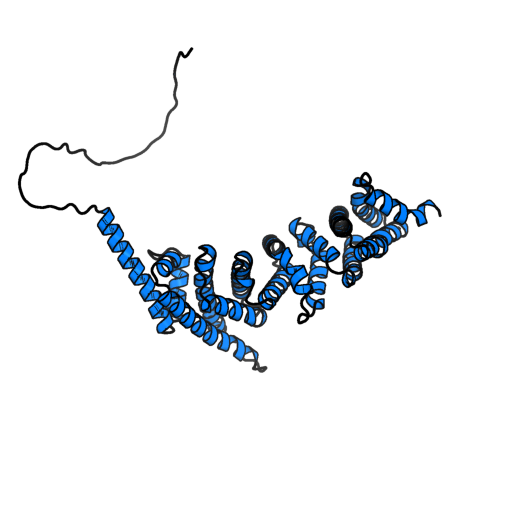 1604 C C . VAL A 1 200 ? 7.285 0.435 18.048 1.00 62.41 200 VAL A C 1
ATOM 1606 O O . VAL A 1 200 ? 8.308 -0.167 17.742 1.00 62.41 200 VAL A O 1
ATOM 1609 N N . ASN A 1 201 ? 6.545 0.102 19.110 1.00 56.28 201 ASN A N 1
ATOM 1610 C CA . ASN A 1 201 ? 6.968 -0.876 20.117 1.00 56.28 201 ASN A CA 1
ATOM 1611 C C . ASN A 1 201 ? 6.137 -2.168 20.151 1.00 56.28 201 ASN A C 1
ATOM 1613 O O . ASN A 1 201 ? 6.422 -3.034 20.971 1.00 56.28 201 ASN A O 1
ATOM 1617 N N . LEU A 1 202 ? 5.079 -2.294 19.340 1.00 58.97 202 LEU A N 1
ATOM 1618 C CA . LEU A 1 202 ? 4.004 -3.245 19.654 1.00 58.97 202 LEU A CA 1
ATOM 1619 C C . LEU A 1 202 ? 3.912 -4.450 18.727 1.00 58.97 202 LEU A C 1
ATOM 1621 O O . LEU A 1 202 ? 3.735 -5.555 19.232 1.00 58.97 202 LEU A O 1
ATOM 1625 N N . ASN A 1 203 ? 3.990 -4.288 17.398 1.00 71.44 203 ASN A N 1
ATOM 1626 C CA . ASN A 1 203 ? 3.865 -5.451 16.514 1.00 71.44 203 ASN A CA 1
ATOM 1627 C C . ASN A 1 203 ? 4.245 -5.172 15.047 1.00 71.44 203 ASN A C 1
ATOM 1629 O O . ASN A 1 203 ? 3.494 -4.525 14.317 1.00 71.44 203 ASN A O 1
ATOM 1633 N N . GLN A 1 204 ? 5.366 -5.711 14.563 1.00 77.81 204 GLN A N 1
ATOM 1634 C CA . GLN A 1 204 ? 5.714 -5.619 13.138 1.00 77.81 204 GLN A CA 1
ATOM 1635 C C . GLN A 1 204 ? 4.787 -6.474 12.244 1.00 77.81 204 GLN A C 1
ATOM 1637 O O . GLN A 1 204 ? 4.500 -6.080 11.110 1.00 77.81 204 GLN A O 1
ATOM 1642 N N . TYR A 1 205 ? 4.209 -7.567 12.768 1.00 84.44 205 TYR A N 1
ATOM 1643 C CA . TYR A 1 205 ? 3.198 -8.369 12.058 1.00 84.44 205 TYR A CA 1
ATOM 1644 C C . TYR A 1 205 ? 1.908 -7.590 11.794 1.00 84.44 205 TYR A C 1
ATOM 1646 O O . TYR A 1 205 ? 1.206 -7.857 10.817 1.00 84.44 205 TYR A O 1
ATOM 1654 N N . LEU A 1 206 ? 1.608 -6.581 12.619 1.00 89.56 206 LEU A N 1
ATOM 1655 C CA . LEU A 1 206 ? 0.496 -5.678 12.350 1.00 89.56 206 LEU A CA 1
ATOM 1656 C C . LEU A 1 206 ? 0.707 -4.909 11.053 1.00 89.56 206 LEU A C 1
ATOM 1658 O O . LEU A 1 206 ? -0.163 -4.886 10.188 1.00 89.56 206 LEU A O 1
ATOM 1662 N N . ILE A 1 207 ? 1.900 -4.351 10.875 1.00 90.31 207 ILE A N 1
ATOM 1663 C CA . ILE A 1 207 ? 2.247 -3.618 9.661 1.00 90.31 207 ILE A CA 1
ATOM 1664 C C . ILE A 1 207 ? 2.220 -4.562 8.450 1.00 90.31 207 ILE A C 1
ATOM 1666 O O . ILE A 1 207 ? 1.664 -4.203 7.410 1.00 90.31 207 ILE A O 1
ATOM 1670 N N . HIS A 1 208 ? 2.745 -5.784 8.598 1.00 91.44 208 HIS A N 1
ATOM 1671 C CA . HIS A 1 208 ? 2.687 -6.806 7.553 1.00 91.44 208 HIS A CA 1
ATOM 1672 C C . HIS A 1 208 ? 1.255 -7.091 7.087 1.00 91.44 208 HIS A C 1
ATOM 1674 O O . HIS A 1 208 ? 0.968 -6.977 5.892 1.00 91.44 208 HIS A O 1
ATOM 1680 N N . ASN A 1 209 ? 0.347 -7.415 8.012 1.00 93.06 209 ASN A N 1
ATOM 1681 C CA . ASN A 1 209 ? -1.033 -7.769 7.678 1.00 93.06 209 ASN A CA 1
ATOM 1682 C C . ASN A 1 209 ? -1.745 -6.637 6.932 1.00 93.06 209 ASN A C 1
ATOM 1684 O O . ASN A 1 209 ? -2.400 -6.891 5.919 1.00 93.06 209 ASN A O 1
ATOM 1688 N N . ILE A 1 210 ? -1.566 -5.389 7.376 1.00 93.81 210 ILE A N 1
ATOM 1689 C CA . ILE A 1 210 ? -2.162 -4.219 6.721 1.00 93.81 210 ILE A CA 1
ATOM 1690 C C . ILE A 1 210 ? -1.624 -4.060 5.302 1.00 93.81 210 ILE A C 1
ATOM 1692 O O . ILE A 1 210 ? -2.406 -3.889 4.369 1.00 93.81 210 ILE A O 1
ATOM 1696 N N . VAL A 1 211 ? -0.304 -4.137 5.109 1.00 94.12 211 VAL A N 1
ATOM 1697 C CA . VAL A 1 211 ? 0.306 -3.974 3.782 1.00 94.12 211 VAL A CA 1
ATOM 1698 C C . VAL A 1 211 ? -0.145 -5.086 2.836 1.00 94.12 211 VAL A C 1
ATOM 1700 O O . VAL A 1 211 ? -0.548 -4.792 1.709 1.00 94.12 211 VAL A O 1
ATOM 1703 N N . ILE A 1 212 ? -0.164 -6.344 3.287 1.00 94.81 212 ILE A N 1
ATOM 1704 C CA . ILE A 1 212 ? -0.685 -7.465 2.491 1.00 94.81 212 ILE A CA 1
ATOM 1705 C C . ILE A 1 212 ? -2.158 -7.250 2.140 1.00 94.81 212 ILE A C 1
ATOM 1707 O O . ILE A 1 212 ? -2.553 -7.455 0.989 1.00 94.81 212 ILE A O 1
ATOM 1711 N N . TYR A 1 213 ? -2.978 -6.835 3.107 1.00 96.00 213 TYR A N 1
ATOM 1712 C CA . TYR A 1 213 ? -4.393 -6.571 2.882 1.00 96.00 213 TYR A CA 1
ATOM 1713 C C . TYR A 1 213 ? -4.598 -5.442 1.863 1.00 96.00 213 TYR A C 1
ATOM 1715 O O . TYR A 1 213 ? -5.332 -5.630 0.893 1.00 96.00 213 TYR A O 1
ATOM 1723 N N . LEU A 1 214 ? -3.909 -4.307 2.018 1.00 96.75 214 LEU A N 1
ATOM 1724 C CA . LEU A 1 214 ? -4.011 -3.168 1.105 1.00 96.75 214 LEU A CA 1
ATOM 1725 C C . LEU A 1 214 ? -3.549 -3.526 -0.310 1.00 96.75 214 LEU A C 1
ATOM 1727 O O . LEU A 1 214 ? -4.242 -3.185 -1.265 1.00 96.75 214 LEU A O 1
ATOM 1731 N N . LEU A 1 215 ? -2.441 -4.259 -0.460 1.00 96.75 215 LEU A N 1
ATOM 1732 C CA . LEU A 1 215 ? -1.975 -4.740 -1.765 1.00 96.75 215 LEU A CA 1
ATOM 1733 C C . LEU A 1 215 ? -2.988 -5.691 -2.422 1.00 96.75 215 LEU A C 1
ATOM 1735 O O . LEU A 1 215 ? -3.282 -5.566 -3.607 1.00 96.75 215 LEU A O 1
ATOM 1739 N N . LYS A 1 216 ? -3.571 -6.632 -1.668 1.00 96.06 216 LYS A N 1
ATOM 1740 C CA . LYS A 1 216 ? -4.637 -7.508 -2.192 1.00 96.06 216 LYS A CA 1
ATOM 1741 C C . LYS A 1 216 ? -5.873 -6.702 -2.595 1.00 96.06 216 LYS A C 1
ATOM 1743 O O . LYS A 1 216 ? -6.479 -6.978 -3.630 1.00 96.06 216 LYS A O 1
ATOM 1748 N N . ARG A 1 217 ? -6.235 -5.696 -1.797 1.00 95.25 217 ARG A N 1
ATOM 1749 C CA . ARG A 1 217 ? -7.394 -4.834 -2.032 1.00 95.25 217 ARG A CA 1
ATOM 1750 C C . ARG A 1 217 ? -7.229 -3.978 -3.285 1.00 95.25 217 ARG A C 1
ATOM 1752 O O . ARG A 1 217 ? -8.162 -3.923 -4.079 1.00 95.25 217 ARG A O 1
ATOM 1759 N N . THR A 1 218 ? -6.067 -3.361 -3.506 1.00 96.62 218 THR A N 1
ATOM 1760 C CA . THR A 1 218 ? -5.803 -2.532 -4.700 1.00 96.62 218 THR A CA 1
ATOM 1761 C C . THR A 1 218 ? -5.740 -3.339 -5.998 1.00 96.62 218 THR A C 1
ATOM 1763 O O . THR A 1 218 ? -5.898 -2.776 -7.081 1.00 96.62 218 THR A O 1
ATOM 1766 N N . LEU A 1 219 ? -5.535 -4.655 -5.902 1.00 96.25 219 LEU A N 1
ATOM 1767 C CA . LEU A 1 219 ? -5.575 -5.592 -7.026 1.00 96.25 219 LEU A CA 1
ATOM 1768 C C . LEU A 1 219 ? -6.975 -6.175 -7.286 1.00 96.25 219 LEU A C 1
ATOM 1770 O O . LEU A 1 219 ? -7.168 -6.903 -8.261 1.00 96.25 219 LEU A O 1
ATOM 1774 N N . ASN A 1 220 ? -7.965 -5.868 -6.443 1.00 93.50 220 ASN A N 1
ATOM 1775 C CA . ASN A 1 220 ? -9.349 -6.280 -6.658 1.00 93.50 220 ASN A CA 1
ATOM 1776 C C . ASN A 1 220 ? -9.983 -5.472 -7.808 1.00 93.50 220 ASN A C 1
ATOM 1778 O O . ASN A 1 220 ? -9.688 -4.298 -8.004 1.00 93.50 220 ASN A O 1
ATOM 1782 N N . ARG A 1 221 ? -10.934 -6.066 -8.537 1.00 89.12 221 ARG A N 1
ATOM 1783 C CA . ARG A 1 221 ? -11.702 -5.392 -9.602 1.00 89.12 221 ARG A CA 1
ATOM 1784 C C . ARG A 1 221 ? -12.464 -4.156 -9.113 1.00 89.12 221 ARG A C 1
ATOM 1786 O O . ARG A 1 221 ? -12.717 -3.255 -9.902 1.00 89.12 221 ARG A O 1
ATOM 1793 N N . LYS A 1 222 ? -12.840 -4.121 -7.830 1.00 91.12 222 LYS A N 1
ATOM 1794 C CA . LYS A 1 222 ? -13.529 -2.984 -7.194 1.00 91.12 222 LYS A CA 1
ATOM 1795 C C . LYS A 1 222 ? -12.569 -1.914 -6.649 1.00 91.12 222 LYS A C 1
ATOM 1797 O O . LYS A 1 222 ? -13.033 -0.978 -6.002 1.00 91.12 222 LYS A O 1
ATOM 1802 N N . ALA A 1 223 ? -11.260 -2.065 -6.853 1.00 94.75 223 ALA A N 1
ATOM 1803 C CA . ALA A 1 223 ? -10.267 -1.129 -6.346 1.00 94.75 223 ALA A CA 1
ATOM 1804 C C . ALA A 1 223 ? -10.439 0.261 -6.960 1.00 94.75 223 ALA A C 1
ATOM 1806 O O . ALA A 1 223 ? -10.670 0.414 -8.162 1.00 94.75 223 ALA A O 1
ATOM 1807 N N . ILE A 1 224 ? -10.270 1.281 -6.125 1.00 95.81 224 ILE A N 1
ATOM 1808 C CA . ILE A 1 224 ? -10.362 2.681 -6.532 1.00 95.81 224 ILE A CA 1
ATOM 1809 C C . ILE A 1 224 ? -9.059 3.422 -6.238 1.00 95.81 224 ILE A C 1
ATOM 1811 O O . ILE A 1 224 ? -8.199 2.973 -5.483 1.00 95.81 224 ILE A O 1
ATOM 1815 N N . LYS A 1 225 ? -8.911 4.612 -6.828 1.00 96.94 225 LYS A N 1
ATOM 1816 C CA . LYS A 1 225 ? -7.709 5.451 -6.679 1.00 96.94 225 LYS A CA 1
ATOM 1817 C C . LYS A 1 225 ? -7.353 5.753 -5.217 1.00 96.94 225 LYS A C 1
ATOM 1819 O O . LYS A 1 225 ? -6.181 5.915 -4.888 1.00 96.94 225 LYS A O 1
ATOM 1824 N N . THR A 1 226 ? -8.342 5.835 -4.327 1.00 96.94 226 THR A N 1
ATOM 1825 C CA . THR A 1 226 ? -8.105 6.068 -2.894 1.00 96.94 226 THR A CA 1
ATOM 1826 C C . THR A 1 226 ? -7.420 4.884 -2.213 1.00 96.94 226 THR A C 1
ATOM 1828 O O . THR A 1 226 ? -6.625 5.112 -1.305 1.00 96.94 226 THR A O 1
ATOM 1831 N N . ASP A 1 227 ? -7.632 3.648 -2.674 1.00 96.81 227 ASP A N 1
ATOM 1832 C CA . ASP A 1 227 ? -6.927 2.477 -2.143 1.00 96.81 227 ASP A CA 1
ATOM 1833 C C . ASP A 1 227 ? -5.422 2.546 -2.475 1.00 96.81 227 ASP A C 1
ATOM 1835 O O . ASP A 1 227 ? -4.585 2.266 -1.619 1.00 96.81 227 ASP A O 1
ATOM 1839 N N . VAL A 1 228 ? -5.055 3.023 -3.674 1.00 97.88 228 VAL A N 1
ATOM 1840 C CA . VAL A 1 228 ? -3.641 3.246 -4.054 1.00 97.88 228 VAL A CA 1
ATOM 1841 C C . VAL A 1 228 ? -2.996 4.350 -3.208 1.00 97.88 228 VAL A C 1
ATOM 1843 O O . VAL A 1 228 ? -1.831 4.256 -2.821 1.00 97.88 228 VAL A O 1
ATOM 1846 N N . LYS A 1 229 ? -3.752 5.396 -2.859 1.00 97.81 229 LYS A N 1
ATOM 1847 C CA . LYS A 1 229 ? -3.252 6.448 -1.961 1.00 97.81 229 LYS A CA 1
ATOM 1848 C C . LYS A 1 229 ? -2.958 5.919 -0.557 1.00 97.81 229 LYS A C 1
ATOM 1850 O O . LYS A 1 229 ? -1.969 6.340 0.035 1.00 97.81 229 LYS A O 1
ATOM 1855 N N . ARG A 1 230 ? -3.767 4.982 -0.049 1.00 97.19 230 ARG A N 1
ATOM 1856 C CA . ARG A 1 230 ? -3.556 4.348 1.265 1.00 97.19 230 ARG A CA 1
ATOM 1857 C C . ARG A 1 230 ? -2.256 3.552 1.310 1.00 97.19 230 ARG A C 1
ATOM 1859 O O . ARG A 1 230 ? -1.422 3.800 2.175 1.00 97.19 230 ARG A O 1
ATOM 1866 N N . ILE A 1 231 ? -2.010 2.683 0.326 1.00 96.81 231 ILE A N 1
ATOM 1867 C CA . ILE A 1 231 ? -0.734 1.948 0.263 1.00 96.81 231 ILE A CA 1
ATOM 1868 C C . ILE A 1 231 ? 0.465 2.895 0.095 1.00 96.81 231 ILE A C 1
ATOM 1870 O O . ILE A 1 231 ? 1.504 2.688 0.715 1.00 96.81 231 ILE A O 1
ATOM 1874 N N . TYR A 1 232 ? 0.321 3.985 -0.667 1.00 97.62 232 TYR A N 1
ATOM 1875 C CA . TYR A 1 232 ? 1.376 4.994 -0.796 1.00 97.62 232 TYR A CA 1
ATOM 1876 C C . TYR A 1 232 ? 1.649 5.764 0.505 1.00 97.62 232 TYR A C 1
ATOM 1878 O O . TYR A 1 232 ? 2.806 6.088 0.801 1.00 97.62 232 TYR A O 1
ATOM 1886 N N . ALA A 1 233 ? 0.619 6.031 1.311 1.00 96.44 233 ALA A N 1
ATOM 1887 C CA . ALA A 1 233 ? 0.787 6.600 2.647 1.00 96.44 233 ALA A CA 1
ATOM 1888 C C . ALA A 1 233 ? 1.617 5.671 3.551 1.00 96.44 233 ALA A C 1
ATOM 1890 O O . ALA A 1 233 ? 2.423 6.155 4.342 1.00 96.44 233 ALA A O 1
ATOM 1891 N N . MET A 1 234 ? 1.504 4.354 3.356 1.00 94.06 234 MET A N 1
ATOM 1892 C CA . MET A 1 234 ? 2.273 3.328 4.066 1.00 94.06 234 MET A CA 1
ATOM 1893 C C . MET A 1 234 ? 3.566 2.885 3.361 1.00 94.06 234 MET A C 1
ATOM 1895 O O . MET A 1 234 ? 4.192 1.921 3.787 1.00 94.06 234 MET A O 1
ATOM 1899 N N . ARG A 1 235 ? 4.015 3.557 2.293 1.00 94.75 235 ARG A N 1
ATOM 1900 C CA . ARG A 1 235 ? 5.150 3.086 1.466 1.00 94.75 235 ARG A CA 1
ATOM 1901 C C . ARG A 1 235 ? 6.442 2.815 2.247 1.00 94.75 235 ARG A C 1
ATOM 1903 O O . ARG A 1 235 ? 7.179 1.902 1.901 1.00 94.75 235 ARG A O 1
ATOM 1910 N N . SER A 1 236 ? 6.708 3.574 3.311 1.00 92.38 236 SER A N 1
ATOM 1911 C CA . SER A 1 236 ? 7.891 3.403 4.168 1.00 92.38 236 SER A CA 1
ATOM 1912 C C . SER A 1 236 ? 7.866 2.112 4.992 1.00 92.38 236 SER A C 1
ATOM 1914 O O . SER A 1 236 ? 8.895 1.727 5.540 1.00 92.38 236 SER A O 1
ATOM 1916 N N . ALA A 1 237 ? 6.716 1.443 5.096 1.00 91.62 237 ALA A N 1
ATOM 1917 C CA . ALA A 1 237 ? 6.592 0.131 5.716 1.00 91.62 237 ALA A CA 1
ATOM 1918 C C . ALA A 1 237 ? 7.019 -1.017 4.791 1.00 91.62 237 ALA A C 1
ATOM 1920 O O . ALA A 1 237 ? 7.399 -2.069 5.293 1.00 91.62 237 ALA A O 1
ATOM 1921 N N . ILE A 1 238 ? 6.959 -0.833 3.466 1.00 93.44 238 ILE A N 1
ATOM 1922 C CA . ILE A 1 238 ? 7.209 -1.917 2.505 1.00 93.44 238 ILE A CA 1
ATOM 1923 C C . ILE A 1 238 ? 8.634 -2.478 2.653 1.00 93.44 238 ILE A C 1
ATOM 1925 O O . ILE A 1 238 ? 8.739 -3.686 2.853 1.00 93.44 238 ILE A O 1
ATOM 1929 N N . PRO A 1 239 ? 9.712 -1.661 2.654 1.00 91.25 239 PRO A N 1
ATOM 1930 C CA . PRO A 1 239 ? 11.065 -2.185 2.864 1.00 91.25 239 PRO A CA 1
ATOM 1931 C C . PRO A 1 239 ? 11.221 -2.859 4.230 1.00 91.25 239 PRO A C 1
ATOM 1933 O O . PRO A 1 239 ? 11.754 -3.957 4.313 1.00 91.25 239 PRO A O 1
ATOM 1936 N N . LYS A 1 240 ? 10.644 -2.265 5.285 1.00 89.00 240 LYS A N 1
ATOM 1937 C CA . LYS A 1 240 ? 10.726 -2.800 6.654 1.00 89.00 240 LYS A CA 1
ATOM 1938 C C . LYS A 1 240 ? 10.160 -4.212 6.763 1.00 89.00 240 LYS A C 1
ATOM 1940 O O . LYS A 1 240 ? 10.746 -5.039 7.437 1.00 89.00 240 LYS A O 1
ATOM 1945 N N . ILE A 1 241 ? 9.033 -4.488 6.105 1.00 89.81 241 ILE A N 1
ATOM 1946 C CA . ILE A 1 241 ? 8.422 -5.827 6.104 1.00 89.81 241 ILE A CA 1
ATOM 1947 C C . ILE A 1 241 ? 9.277 -6.829 5.323 1.00 89.81 241 ILE A C 1
ATOM 1949 O O . ILE A 1 241 ? 9.309 -8.004 5.671 1.00 89.81 241 ILE A O 1
ATOM 1953 N N . LEU A 1 242 ? 9.936 -6.383 4.253 1.00 88.88 242 LEU A N 1
ATOM 1954 C CA . LEU A 1 242 ? 10.780 -7.239 3.419 1.00 88.88 242 LEU A CA 1
ATOM 1955 C C . LEU A 1 242 ? 12.097 -7.628 4.106 1.00 88.88 242 LEU A C 1
ATOM 1957 O O . LEU A 1 242 ? 12.665 -8.660 3.765 1.00 88.88 242 LEU A O 1
ATOM 1961 N N . GLU A 1 243 ? 12.550 -6.831 5.072 1.00 86.50 243 GLU A N 1
ATOM 1962 C CA . GLU A 1 243 ? 13.736 -7.097 5.896 1.00 86.50 2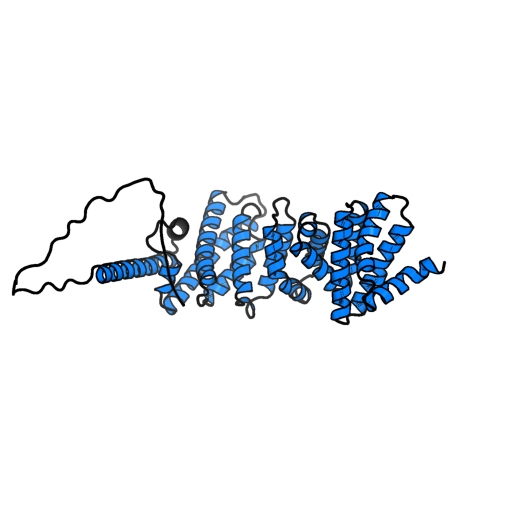43 GLU A CA 1
ATOM 1963 C C . GLU A 1 243 ? 13.459 -8.047 7.079 1.00 86.50 243 GLU A C 1
ATOM 1965 O O . GLU A 1 243 ? 14.402 -8.529 7.705 1.00 86.50 243 GLU A O 1
ATOM 1970 N N . MET A 1 244 ? 12.192 -8.341 7.395 1.00 84.75 244 MET A N 1
ATOM 1971 C CA . MET A 1 244 ? 11.827 -9.211 8.521 1.00 84.75 244 MET A CA 1
ATOM 1972 C C . MET A 1 244 ? 12.143 -10.680 8.229 1.00 84.75 244 MET A C 1
ATOM 1974 O O . MET A 1 244 ? 11.687 -11.236 7.230 1.00 84.75 244 MET A O 1
ATOM 1978 N N . SER A 1 245 ? 12.861 -11.337 9.140 1.00 79.75 245 SER A N 1
ATOM 1979 C CA . SER A 1 245 ? 13.286 -12.735 8.995 1.00 79.75 245 SER A CA 1
ATOM 1980 C C . SER A 1 245 ? 12.145 -13.749 9.065 1.00 79.75 245 SER A C 1
ATOM 1982 O O . SER A 1 245 ? 12.216 -14.807 8.444 1.00 79.75 245 SER A O 1
ATOM 1984 N N . GLU A 1 246 ? 11.087 -13.442 9.809 1.00 79.94 246 GLU A N 1
ATOM 1985 C CA . GLU A 1 246 ? 9.963 -14.346 10.073 1.00 79.94 246 GLU A CA 1
ATOM 1986 C C . GLU A 1 246 ? 8.926 -14.331 8.945 1.00 79.94 246 GLU A C 1
ATOM 1988 O O . GLU A 1 246 ? 8.019 -15.164 8.897 1.00 79.94 246 GLU A O 1
ATOM 1993 N N . ILE A 1 247 ? 9.040 -13.370 8.031 1.00 80.88 247 ILE A N 1
ATOM 1994 C CA . ILE A 1 247 ? 8.061 -13.129 6.983 1.00 80.88 247 ILE A CA 1
ATOM 1995 C C . ILE A 1 247 ? 8.597 -13.660 5.669 1.00 80.88 247 ILE A C 1
ATOM 1997 O O . ILE A 1 247 ? 9.689 -13.316 5.240 1.00 80.88 247 ILE A O 1
ATOM 2001 N N . ASN A 1 248 ? 7.787 -14.454 4.971 1.00 83.31 248 ASN A N 1
ATOM 2002 C CA . ASN A 1 248 ? 8.120 -14.879 3.621 1.00 83.31 248 ASN A CA 1
ATOM 2003 C C . ASN A 1 248 ? 7.953 -13.698 2.639 1.00 83.31 248 ASN A C 1
ATOM 2005 O O . ASN A 1 248 ? 6.813 -13.340 2.305 1.00 83.31 248 ASN A O 1
ATOM 2009 N N . PRO A 1 249 ? 9.048 -13.125 2.103 1.00 88.50 249 PRO A N 1
ATOM 2010 C CA . PRO A 1 249 ? 8.965 -11.948 1.245 1.00 88.50 249 PRO A CA 1
ATOM 2011 C C . PRO A 1 249 ? 8.323 -12.270 -0.112 1.00 88.50 249 PRO A C 1
ATOM 2013 O O . PRO A 1 249 ? 7.816 -11.368 -0.779 1.00 88.50 249 PRO A O 1
ATOM 2016 N N . LYS A 1 250 ? 8.275 -13.551 -0.520 1.00 91.56 250 LYS A N 1
ATOM 2017 C CA . LYS A 1 250 ? 7.742 -13.971 -1.827 1.00 91.56 250 LYS A CA 1
ATOM 2018 C C . LYS A 1 250 ? 6.310 -13.495 -2.043 1.00 91.56 250 LYS A C 1
ATOM 2020 O O . LYS A 1 250 ? 5.988 -13.024 -3.127 1.00 91.56 250 LYS A O 1
ATOM 2025 N N . LEU A 1 251 ? 5.451 -13.576 -1.022 1.00 92.81 251 LEU A N 1
ATOM 2026 C CA . LEU A 1 251 ? 4.059 -13.135 -1.150 1.00 92.81 251 LEU A CA 1
ATOM 2027 C C . LEU A 1 251 ? 3.968 -11.627 -1.427 1.00 92.81 251 LEU A C 1
ATOM 2029 O O . LEU A 1 251 ? 3.188 -11.208 -2.282 1.00 92.81 251 LEU A O 1
ATOM 2033 N N . VAL A 1 252 ? 4.767 -10.820 -0.722 1.00 94.06 252 VAL A N 1
ATOM 2034 C CA . VAL A 1 252 ? 4.811 -9.363 -0.910 1.00 94.06 252 VAL A CA 1
ATOM 2035 C C . VAL A 1 252 ? 5.282 -9.041 -2.328 1.00 94.06 252 VAL A C 1
ATOM 2037 O O . VAL A 1 252 ? 4.632 -8.265 -3.026 1.00 94.06 252 VAL A O 1
ATOM 2040 N N . TRP A 1 253 ? 6.351 -9.692 -2.791 1.00 95.56 253 TRP A N 1
ATOM 2041 C CA . TRP A 1 253 ? 6.886 -9.493 -4.138 1.00 95.56 253 TRP A CA 1
ATOM 2042 C C . TRP A 1 253 ? 5.931 -9.935 -5.245 1.00 95.56 253 TRP A C 1
ATOM 2044 O O . TRP A 1 253 ? 5.769 -9.215 -6.228 1.00 95.56 253 TRP A O 1
ATOM 2054 N N . GLU A 1 254 ? 5.221 -11.052 -5.076 1.00 95.94 254 GLU A N 1
ATOM 2055 C CA . GLU A 1 254 ? 4.183 -11.477 -6.021 1.00 95.94 254 GLU A CA 1
ATOM 2056 C C . GLU A 1 254 ? 3.054 -10.443 -6.138 1.00 95.94 254 GLU A C 1
ATOM 2058 O O . GLU A 1 254 ? 2.552 -10.181 -7.235 1.00 95.94 254 GLU A O 1
ATOM 2063 N N . LEU A 1 255 ? 2.669 -9.810 -5.026 1.00 97.06 255 LEU A N 1
ATOM 2064 C CA . LEU A 1 255 ? 1.688 -8.726 -5.034 1.00 97.06 255 LEU A CA 1
ATOM 2065 C C . LEU A 1 255 ? 2.253 -7.454 -5.686 1.00 97.06 255 LEU A C 1
ATOM 2067 O O . LEU A 1 255 ? 1.587 -6.876 -6.543 1.00 97.06 255 LEU A O 1
ATOM 2071 N N . LEU A 1 256 ? 3.484 -7.044 -5.360 1.00 97.62 256 LEU A N 1
ATOM 2072 C CA . LEU A 1 256 ? 4.141 -5.878 -5.970 1.00 97.62 256 LEU A CA 1
ATOM 2073 C C . LEU A 1 256 ? 4.330 -6.044 -7.485 1.00 97.62 256 LEU A C 1
ATOM 2075 O O . LEU A 1 256 ? 4.081 -5.107 -8.244 1.00 97.62 256 LEU A O 1
ATOM 2079 N N . LYS A 1 257 ? 4.675 -7.249 -7.946 1.00 97.44 257 LYS A N 1
ATOM 2080 C CA . LYS A 1 257 ? 4.756 -7.605 -9.370 1.00 97.44 257 LYS A CA 1
ATOM 2081 C C . LYS A 1 257 ? 3.402 -7.451 -10.072 1.00 97.44 257 LYS A C 1
ATOM 2083 O O . LYS A 1 257 ? 3.325 -6.892 -11.166 1.00 97.44 257 LYS A O 1
ATOM 2088 N N . LYS A 1 258 ? 2.306 -7.878 -9.433 1.00 97.75 258 LYS A N 1
ATOM 2089 C CA . LYS A 1 258 ? 0.942 -7.641 -9.945 1.00 97.75 258 LYS A CA 1
ATOM 2090 C C . LYS A 1 258 ? 0.593 -6.149 -9.963 1.00 97.75 258 LYS A C 1
ATOM 2092 O O . LYS A 1 258 ? -0.004 -5.679 -10.928 1.00 97.75 258 LYS A O 1
ATOM 2097 N N . CYS A 1 259 ? 1.012 -5.381 -8.956 1.00 97.69 259 CYS A N 1
ATOM 2098 C CA . CYS A 1 259 ? 0.836 -3.926 -8.946 1.00 97.69 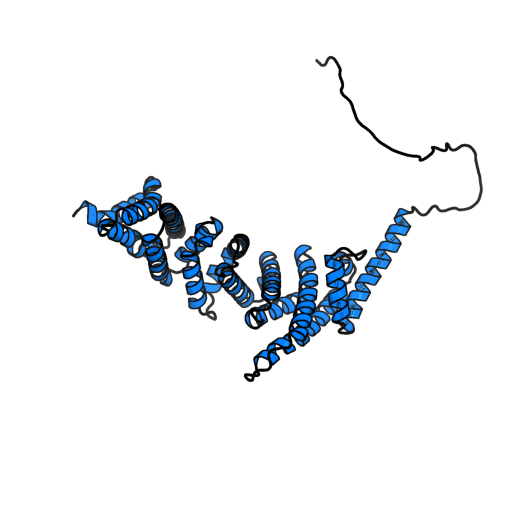259 CYS A CA 1
ATOM 2099 C C . CYS A 1 259 ? 1.585 -3.254 -10.107 1.00 97.69 259 CYS A C 1
ATOM 2101 O O . CYS A 1 259 ? 1.030 -2.365 -10.749 1.00 97.69 259 CYS A O 1
ATOM 2103 N N . ALA A 1 260 ? 2.791 -3.723 -10.442 1.00 97.56 260 ALA A N 1
ATOM 2104 C CA . ALA A 1 260 ? 3.609 -3.187 -11.532 1.00 97.56 260 ALA A CA 1
ATOM 2105 C C . ALA A 1 260 ? 2.972 -3.308 -12.925 1.00 97.56 260 ALA A C 1
ATOM 2107 O O . ALA A 1 260 ? 3.300 -2.536 -13.825 1.00 97.56 260 ALA A O 1
ATOM 2108 N N . THR A 1 261 ? 2.037 -4.241 -13.105 1.00 96.69 261 THR A N 1
ATOM 2109 C CA . THR A 1 261 ? 1.306 -4.456 -14.367 1.00 96.69 261 THR A CA 1
ATOM 2110 C C . THR A 1 261 ? -0.135 -3.934 -14.325 1.00 96.69 261 THR A C 1
ATOM 2112 O O . THR A 1 261 ? -0.848 -3.979 -15.333 1.00 96.69 261 THR A O 1
ATOM 2115 N N . SER A 1 262 ? -0.569 -3.397 -13.178 1.00 96.75 262 SER A N 1
ATOM 2116 C CA . SER A 1 262 ? -1.926 -2.899 -12.965 1.00 96.75 262 SER A CA 1
ATOM 2117 C C . SER A 1 262 ? -2.141 -1.531 -13.630 1.00 96.75 262 SER A C 1
ATOM 2119 O O . SER A 1 262 ? -1.444 -0.569 -13.292 1.00 96.75 262 SER A O 1
ATOM 2121 N N . PRO A 1 263 ? -3.160 -1.374 -14.501 1.00 95.19 263 PRO A N 1
ATOM 2122 C CA . PRO A 1 263 ? -3.510 -0.075 -15.078 1.00 95.19 263 PRO A CA 1
ATOM 2123 C C . PRO A 1 263 ? -3.816 0.990 -14.020 1.00 95.19 263 PRO A C 1
ATOM 2125 O O . PRO A 1 263 ? -3.494 2.161 -14.215 1.00 95.19 263 PRO A O 1
ATOM 2128 N N . LEU A 1 264 ? -4.397 0.587 -12.881 1.00 96.75 264 LEU A N 1
ATOM 2129 C CA . LEU A 1 264 ? -4.726 1.500 -11.788 1.00 96.75 264 LEU A CA 1
ATOM 2130 C C . LEU A 1 264 ? -3.459 2.155 -11.221 1.00 96.75 264 LEU A C 1
ATOM 2132 O O . LEU A 1 264 ? -3.428 3.375 -11.071 1.00 96.75 264 LEU A O 1
ATOM 2136 N N . TYR A 1 265 ? -2.401 1.372 -10.990 1.00 97.94 265 TYR A N 1
ATOM 2137 C CA . TYR A 1 265 ? -1.120 1.885 -10.496 1.00 97.94 265 TYR A CA 1
ATOM 2138 C C . TYR A 1 265 ? -0.413 2.758 -11.532 1.00 97.94 265 TYR A C 1
ATOM 2140 O O . TYR A 1 265 ? 0.077 3.828 -11.185 1.00 97.94 265 TYR A O 1
ATOM 2148 N N . LEU A 1 266 ? -0.404 2.349 -12.804 1.00 97.06 266 LEU A N 1
ATOM 2149 C CA . LEU A 1 266 ? 0.222 3.137 -13.872 1.00 97.06 266 LEU A CA 1
ATOM 2150 C C . LEU A 1 266 ? -0.477 4.485 -14.083 1.00 97.06 266 LEU A C 1
ATOM 2152 O O . LEU A 1 266 ? 0.180 5.479 -14.377 1.00 97.06 266 LEU A O 1
ATOM 2156 N N . SER A 1 267 ? -1.796 4.544 -13.886 1.00 95.94 267 SER A N 1
ATOM 2157 C CA . SER A 1 267 ? -2.582 5.774 -14.050 1.00 95.94 267 SER A CA 1
ATOM 2158 C C . SER A 1 267 ? -2.375 6.821 -12.944 1.00 95.94 267 SER A C 1
ATOM 2160 O O . SER A 1 267 ? -2.906 7.928 -13.047 1.00 95.94 267 SER A O 1
ATOM 2162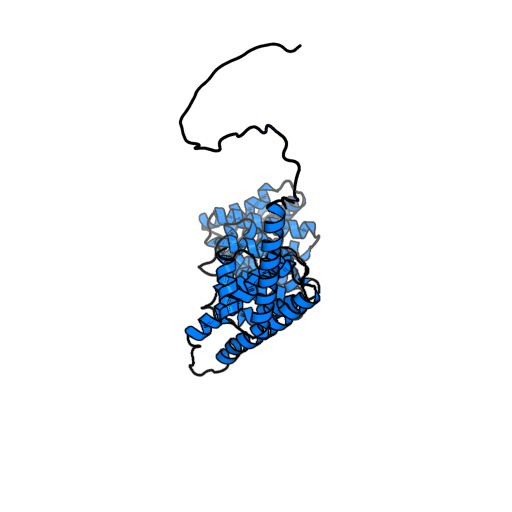 N N . MET A 1 268 ? -1.648 6.488 -11.871 1.00 97.56 268 MET A N 1
ATOM 2163 C CA . MET A 1 268 ? -1.485 7.340 -10.691 1.00 97.56 268 MET A CA 1
ATOM 2164 C C . MET A 1 268 ? -0.016 7.551 -10.343 1.00 97.56 268 MET A C 1
ATOM 2166 O O . MET A 1 268 ? 0.746 6.594 -10.273 1.00 97.56 268 MET A O 1
ATOM 2170 N N . LEU A 1 269 ? 0.368 8.786 -10.013 1.00 97.75 269 LEU A N 1
ATOM 2171 C CA . LEU A 1 269 ? 1.737 9.091 -9.580 1.00 97.75 269 LEU A CA 1
ATOM 2172 C C . LEU A 1 269 ? 2.118 8.324 -8.307 1.00 97.75 269 LEU A C 1
ATOM 2174 O O . LEU A 1 269 ? 3.228 7.817 -8.196 1.00 97.75 269 LEU A O 1
ATOM 2178 N N . GLU A 1 270 ? 1.193 8.196 -7.355 1.00 98.38 270 GLU A N 1
ATOM 2179 C CA . GLU A 1 270 ? 1.393 7.414 -6.134 1.00 98.38 270 GLU A CA 1
ATOM 2180 C C . GLU A 1 270 ? 1.656 5.934 -6.443 1.00 98.38 270 GLU A C 1
ATOM 2182 O O . GLU A 1 270 ? 2.529 5.320 -5.832 1.00 98.38 270 GLU A O 1
ATOM 2187 N N . GLY A 1 271 ? 0.945 5.374 -7.427 1.00 98.12 271 GLY A N 1
ATOM 2188 C CA . GLY A 1 271 ? 1.144 4.000 -7.879 1.00 98.12 271 GLY A CA 1
ATOM 2189 C C . GLY A 1 271 ? 2.494 3.810 -8.570 1.00 98.12 271 GLY A C 1
ATOM 2190 O O . GLY A 1 271 ? 3.227 2.886 -8.226 1.00 98.12 271 GLY A O 1
ATOM 2191 N N . GLN A 1 272 ? 2.864 4.724 -9.470 1.00 98.25 272 GLN A N 1
ATOM 2192 C CA . GLN A 1 272 ? 4.170 4.735 -10.142 1.00 98.25 272 GLN A CA 1
ATOM 2193 C C . GLN A 1 272 ? 5.328 4.738 -9.132 1.00 98.25 272 GLN A C 1
ATOM 2195 O O . GLN A 1 272 ? 6.253 3.939 -9.260 1.00 98.25 272 GLN A O 1
ATOM 2200 N N . LYS A 1 273 ? 5.233 5.550 -8.071 1.00 98.19 273 LYS A N 1
ATOM 2201 C CA . LYS A 1 273 ? 6.240 5.601 -6.999 1.00 98.19 273 LYS A CA 1
ATOM 2202 C C . LYS A 1 273 ? 6.341 4.311 -6.187 1.00 98.19 273 LYS A C 1
ATOM 2204 O O . LYS A 1 273 ? 7.434 3.952 -5.764 1.00 98.19 273 LYS A O 1
ATOM 2209 N N . ILE A 1 274 ? 5.232 3.599 -5.964 1.00 98.19 274 ILE A N 1
ATOM 2210 C CA . ILE A 1 274 ? 5.277 2.268 -5.332 1.00 98.19 274 ILE A CA 1
ATOM 2211 C C . ILE A 1 274 ? 6.021 1.268 -6.222 1.00 98.19 274 ILE A C 1
ATOM 2213 O O . ILE A 1 274 ? 6.802 0.468 -5.714 1.00 98.19 274 ILE A O 1
ATOM 2217 N N . ILE A 1 275 ? 5.815 1.320 -7.541 1.00 98.31 275 ILE A N 1
ATOM 2218 C CA . ILE A 1 275 ? 6.519 0.435 -8.479 1.00 98.31 275 ILE A CA 1
ATOM 2219 C C . ILE A 1 275 ? 8.016 0.771 -8.507 1.00 98.31 275 ILE A C 1
ATOM 2221 O O . ILE A 1 275 ? 8.838 -0.138 -8.441 1.00 98.31 275 ILE A O 1
ATOM 2225 N N . ALA A 1 276 ? 8.372 2.059 -8.548 1.00 98.25 276 ALA A N 1
ATOM 2226 C CA . ALA A 1 276 ? 9.765 2.501 -8.493 1.00 98.25 276 ALA A CA 1
ATOM 2227 C C . ALA A 1 276 ? 10.444 2.075 -7.180 1.00 98.25 276 ALA A C 1
ATOM 2229 O O . ALA A 1 276 ? 11.559 1.559 -7.206 1.00 98.25 276 ALA A O 1
ATOM 2230 N N . LEU A 1 277 ? 9.747 2.212 -6.044 1.00 97.38 277 LEU A N 1
ATOM 2231 C CA . LEU A 1 277 ? 10.212 1.717 -4.747 1.00 97.38 277 LEU A CA 1
ATOM 2232 C C . LEU A 1 277 ? 10.474 0.208 -4.788 1.00 97.38 277 LEU A C 1
ATOM 2234 O O . LEU A 1 277 ? 11.542 -0.230 -4.373 1.00 97.38 277 LEU A O 1
ATOM 2238 N N . ALA A 1 278 ? 9.537 -0.580 -5.318 1.00 96.88 278 ALA A N 1
ATOM 2239 C CA . ALA A 1 278 ? 9.693 -2.026 -5.434 1.00 96.88 278 ALA A CA 1
ATOM 2240 C C . ALA A 1 278 ? 10.911 -2.399 -6.300 1.00 96.88 278 ALA A C 1
ATOM 2242 O O . ALA A 1 278 ? 11.748 -3.178 -5.862 1.00 96.88 278 ALA A O 1
ATOM 2243 N N . LEU A 1 279 ? 11.094 -1.762 -7.460 1.00 97.19 279 LEU A N 1
ATOM 2244 C CA . LEU A 1 279 ? 12.288 -1.956 -8.297 1.00 97.19 279 LEU A CA 1
ATOM 2245 C C . LEU A 1 279 ? 13.597 -1.520 -7.624 1.00 97.19 279 LEU A C 1
ATOM 2247 O O . LEU A 1 279 ? 14.661 -1.889 -8.102 1.00 97.19 279 LEU A O 1
ATOM 2251 N N . SER A 1 280 ? 13.528 -0.744 -6.541 1.00 96.06 280 SER A N 1
ATOM 2252 C CA . SER A 1 280 ? 14.697 -0.224 -5.828 1.00 96.06 280 SER A CA 1
ATOM 2253 C C . SER A 1 280 ? 14.987 -0.929 -4.501 1.00 96.06 280 SER A C 1
ATOM 2255 O O . SER A 1 280 ? 15.952 -0.569 -3.836 1.00 96.06 280 SER A O 1
ATOM 2257 N N . THR A 1 281 ? 14.148 -1.881 -4.073 1.00 93.31 281 THR A N 1
ATOM 2258 C CA . THR A 1 281 ? 14.231 -2.434 -2.708 1.00 93.31 281 THR A CA 1
ATOM 2259 C C . THR A 1 281 ? 15.147 -3.656 -2.610 1.00 93.31 281 THR A C 1
ATOM 2261 O O . THR A 1 281 ? 16.011 -3.688 -1.742 1.00 93.31 281 THR A O 1
ATOM 2264 N N . ASP A 1 282 ? 14.991 -4.658 -3.481 1.00 92.50 282 ASP A N 1
ATOM 2265 C CA . ASP A 1 282 ? 15.816 -5.877 -3.454 1.00 92.50 282 ASP A CA 1
ATOM 2266 C C . ASP A 1 282 ? 16.168 -6.318 -4.876 1.00 92.50 282 ASP A C 1
ATOM 2268 O O . ASP A 1 282 ? 15.291 -6.635 -5.686 1.00 92.50 282 ASP A O 1
ATOM 2272 N N . VAL A 1 283 ? 17.474 -6.375 -5.148 1.00 95.00 283 VAL A N 1
ATOM 2273 C CA . VAL A 1 283 ? 18.070 -6.767 -6.432 1.00 95.00 283 VAL A CA 1
ATOM 2274 C C . VAL A 1 283 ? 17.549 -8.128 -6.900 1.00 95.00 283 VAL A C 1
ATOM 2276 O O . VAL A 1 283 ? 17.268 -8.300 -8.083 1.00 95.00 283 VAL A O 1
ATOM 2279 N N . LYS A 1 284 ? 17.312 -9.073 -5.977 1.00 94.38 284 LYS A N 1
ATOM 2280 C CA . LYS A 1 284 ? 16.876 -10.445 -6.297 1.00 94.38 284 LYS A CA 1
ATOM 2281 C C . LYS A 1 284 ? 15.565 -10.507 -7.079 1.00 94.38 284 LYS A C 1
ATOM 2283 O O . LYS A 1 284 ? 15.329 -11.472 -7.802 1.00 94.38 284 LYS A O 1
ATOM 2288 N N . TYR A 1 285 ? 14.699 -9.508 -6.920 1.00 94.94 285 TYR A N 1
ATOM 2289 C CA . TYR A 1 285 ? 13.372 -9.495 -7.534 1.00 94.94 285 TYR A CA 1
ATOM 2290 C C . TYR A 1 285 ? 13.286 -8.582 -8.758 1.00 94.94 285 TYR A C 1
ATOM 2292 O O . TYR A 1 285 ? 12.311 -8.688 -9.510 1.00 94.94 285 TYR A O 1
ATOM 2300 N N . VAL A 1 286 ? 14.303 -7.749 -9.011 1.00 96.94 286 VAL A N 1
ATOM 2301 C CA . VAL A 1 286 ? 14.330 -6.779 -10.118 1.00 96.94 286 VAL A CA 1
ATOM 2302 C C . VAL A 1 286 ? 14.113 -7.467 -11.462 1.00 96.94 286 VAL A C 1
ATOM 2304 O O . VAL A 1 286 ? 13.201 -7.076 -12.188 1.00 96.94 286 VAL A O 1
ATOM 2307 N N . ALA A 1 287 ? 14.853 -8.540 -11.758 1.00 97.12 287 ALA A N 1
ATOM 2308 C CA . ALA A 1 287 ? 14.703 -9.298 -13.002 1.00 97.12 287 ALA A CA 1
ATOM 2309 C C . ALA A 1 287 ? 13.272 -9.838 -13.196 1.00 97.12 287 ALA A C 1
ATOM 2311 O O . ALA A 1 287 ? 12.667 -9.683 -14.256 1.00 97.12 287 ALA A O 1
ATOM 2312 N N . THR A 1 288 ? 12.680 -10.417 -12.146 1.00 96.81 288 THR A N 1
ATOM 2313 C CA . THR A 1 288 ? 11.320 -10.986 -12.218 1.00 96.81 288 THR A CA 1
ATOM 2314 C C . THR A 1 288 ? 10.236 -9.919 -12.387 1.00 96.81 288 THR A C 1
ATOM 2316 O O . THR A 1 288 ? 9.237 -10.140 -13.074 1.00 96.81 288 THR A O 1
ATOM 2319 N N . MET A 1 289 ? 10.430 -8.745 -11.780 1.00 97.50 289 MET A N 1
ATOM 2320 C CA . MET A 1 289 ? 9.561 -7.592 -11.986 1.00 97.50 289 MET A CA 1
ATOM 2321 C C . MET A 1 289 ? 9.722 -7.022 -13.392 1.00 97.50 289 MET A C 1
ATOM 2323 O O . MET A 1 289 ? 8.719 -6.684 -14.023 1.00 97.50 289 MET A O 1
ATOM 2327 N N . HIS A 1 290 ? 10.961 -6.933 -13.880 1.00 98.12 290 HIS A N 1
ATOM 2328 C CA . HIS A 1 290 ? 11.262 -6.456 -15.220 1.00 98.12 290 HIS A CA 1
ATOM 2329 C C . HIS A 1 290 ? 10.580 -7.304 -16.281 1.00 98.12 290 HIS A C 1
ATOM 2331 O O . HIS A 1 290 ? 9.892 -6.743 -17.127 1.00 98.12 290 HIS A O 1
ATOM 2337 N N . GLU A 1 291 ? 10.664 -8.630 -16.180 1.00 97.94 291 GLU A N 1
ATOM 2338 C CA . GLU A 1 291 ? 10.005 -9.532 -17.124 1.00 97.94 291 GLU A CA 1
ATOM 2339 C C . GLU A 1 291 ? 8.487 -9.282 -17.170 1.00 97.94 291 GLU A C 1
ATOM 2341 O O . GLU A 1 291 ? 7.905 -9.091 -18.237 1.00 97.94 291 GLU A O 1
ATOM 2346 N N . ALA A 1 292 ? 7.833 -9.159 -16.009 1.00 97.62 292 ALA A N 1
ATOM 2347 C CA . ALA A 1 292 ? 6.402 -8.855 -15.950 1.00 97.62 292 ALA A CA 1
ATOM 2348 C C . ALA A 1 292 ? 6.056 -7.487 -16.575 1.00 97.62 292 ALA A C 1
ATOM 2350 O O . ALA A 1 292 ? 5.059 -7.360 -17.294 1.00 97.62 292 ALA A O 1
ATOM 2351 N N . ILE A 1 293 ? 6.879 -6.464 -16.322 1.00 97.88 293 ILE A N 1
ATOM 2352 C CA . ILE A 1 293 ? 6.714 -5.129 -16.908 1.00 97.88 293 ILE A CA 1
ATOM 2353 C C . ILE A 1 293 ? 6.938 -5.170 -18.420 1.00 97.88 293 ILE A C 1
ATOM 2355 O O . ILE A 1 293 ? 6.139 -4.599 -19.158 1.00 97.88 293 ILE A O 1
ATOM 2359 N N . LYS A 1 294 ? 7.973 -5.865 -18.898 1.00 97.31 294 LYS A N 1
ATOM 2360 C CA . LYS A 1 294 ? 8.299 -6.015 -20.318 1.00 97.31 294 LYS A CA 1
ATOM 2361 C C . LYS A 1 294 ? 7.142 -6.651 -21.074 1.00 97.31 294 LYS A C 1
ATOM 2363 O O . LYS A 1 294 ? 6.679 -6.069 -22.049 1.00 97.31 294 LYS A O 1
ATOM 2368 N N . GLN A 1 295 ? 6.592 -7.763 -20.586 1.00 96.00 295 GLN A N 1
ATOM 2369 C CA . GLN A 1 295 ? 5.417 -8.394 -21.202 1.00 96.00 295 GLN A CA 1
ATOM 2370 C C . GLN A 1 295 ? 4.232 -7.422 -21.309 1.00 96.00 295 GLN A C 1
ATOM 2372 O O . GLN A 1 295 ? 3.530 -7.365 -22.327 1.00 96.00 295 GLN A O 1
ATOM 2377 N N . LYS A 1 296 ? 4.032 -6.586 -20.281 1.00 94.75 296 LYS A N 1
ATOM 2378 C CA . LYS A 1 296 ? 2.992 -5.555 -20.309 1.00 94.75 296 LYS A CA 1
ATOM 2379 C C . LYS A 1 296 ? 3.308 -4.412 -21.275 1.00 94.75 296 LYS A C 1
ATOM 2381 O O . LYS A 1 296 ? 2.399 -3.892 -21.915 1.00 94.75 296 LYS A O 1
ATOM 2386 N N . LEU A 1 297 ? 4.576 -4.036 -21.391 1.00 94.12 297 LEU A N 1
ATOM 2387 C CA . LEU A 1 297 ? 5.075 -2.979 -22.262 1.00 94.12 297 LEU A CA 1
ATOM 2388 C C . LEU A 1 297 ? 4.950 -3.358 -23.745 1.00 94.12 297 LEU A C 1
ATOM 2390 O O . LEU A 1 297 ? 4.524 -2.529 -24.543 1.00 94.12 297 LEU A O 1
ATOM 2394 N N . LEU A 1 298 ? 5.235 -4.615 -24.105 1.00 94.00 298 LEU A N 1
ATOM 2395 C CA . LEU A 1 298 ? 5.125 -5.127 -25.480 1.00 94.00 298 LEU A CA 1
ATOM 2396 C C . LEU A 1 298 ? 3.686 -5.115 -26.020 1.00 94.00 298 LEU A C 1
ATOM 2398 O O . LEU A 1 298 ? 3.478 -5.002 -27.223 1.00 94.00 298 LEU A O 1
ATOM 2402 N N . SER A 1 299 ? 2.692 -5.192 -25.135 1.00 92.56 299 SER A N 1
ATOM 2403 C CA . SER A 1 299 ? 1.263 -5.069 -25.467 1.00 92.56 299 SER A CA 1
ATOM 2404 C C . SER A 1 299 ? 0.669 -3.705 -25.082 1.00 92.56 299 SER A C 1
ATOM 2406 O O . SER A 1 299 ? -0.550 -3.518 -25.123 1.00 92.56 299 SER A O 1
ATOM 2408 N N . GLY A 1 300 ? 1.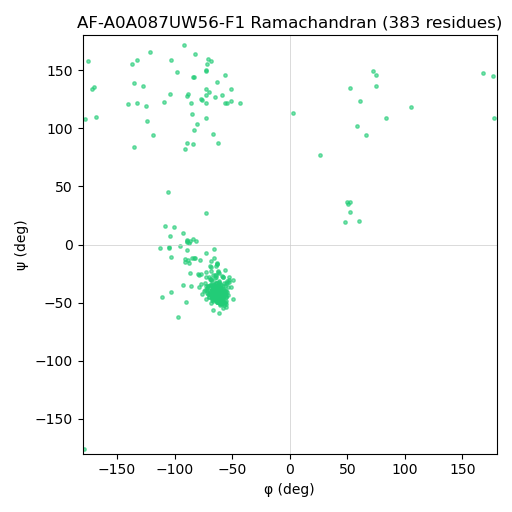516 -2.763 -24.657 1.00 92.00 300 GLY A N 1
ATOM 2409 C CA . GLY A 1 300 ? 1.110 -1.515 -24.027 1.00 92.00 300 GLY A CA 1
ATOM 2410 C C . GLY A 1 300 ? 0.911 -0.346 -24.989 1.00 92.00 300 GLY A C 1
ATOM 2411 O O . GLY A 1 300 ? 1.246 -0.397 -26.172 1.00 92.00 300 GLY A O 1
ATOM 2412 N N . SER A 1 301 ? 0.371 0.754 -24.464 1.00 95.62 301 SER A N 1
ATOM 2413 C CA . SER A 1 301 ? 0.283 2.027 -25.182 1.00 95.62 301 SER A CA 1
ATOM 2414 C C . SER A 1 301 ? 1.589 2.825 -25.096 1.00 95.62 301 SER A C 1
ATOM 2416 O O . SER A 1 301 ? 2.429 2.623 -24.217 1.00 95.62 301 SER A O 1
ATOM 2418 N N . VAL A 1 302 ? 1.740 3.817 -25.974 1.00 96.25 302 VAL A N 1
ATOM 2419 C CA . VAL A 1 302 ? 2.865 4.765 -25.923 1.00 96.25 302 VAL A CA 1
ATOM 2420 C C . VAL A 1 302 ? 2.930 5.508 -24.582 1.00 96.25 302 VAL A C 1
ATOM 2422 O O . VAL A 1 302 ? 4.015 5.715 -24.039 1.00 96.25 302 VAL A O 1
ATOM 2425 N N . GLU A 1 303 ? 1.778 5.865 -24.013 1.00 95.88 303 GLU A N 1
ATOM 2426 C CA . GLU A 1 303 ? 1.684 6.503 -22.694 1.00 95.88 303 GLU A CA 1
ATOM 2427 C C . GLU A 1 303 ? 2.191 5.589 -21.574 1.00 95.88 303 GLU A C 1
ATOM 2429 O O . GLU A 1 303 ? 2.876 6.046 -20.655 1.00 95.88 303 GLU A O 1
ATOM 2434 N N . GLN A 1 304 ? 1.905 4.286 -21.667 1.00 95.81 304 GLN A N 1
ATOM 2435 C CA . GLN A 1 304 ? 2.464 3.296 -20.749 1.00 95.81 304 GLN A CA 1
ATOM 2436 C C . GLN A 1 304 ? 3.981 3.209 -20.903 1.00 95.81 304 GLN A C 1
ATOM 2438 O O . GLN A 1 304 ? 4.675 3.183 -19.891 1.00 95.81 304 GLN A O 1
ATOM 2443 N N . GLY A 1 305 ? 4.507 3.273 -22.131 1.00 97.25 305 GLY A N 1
ATOM 2444 C CA . GLY A 1 305 ? 5.949 3.377 -22.373 1.00 97.25 305 GLY A CA 1
ATOM 2445 C C . GLY A 1 305 ? 6.584 4.567 -21.658 1.00 97.25 305 GLY A C 1
ATOM 2446 O O . GLY A 1 305 ? 7.524 4.391 -20.886 1.00 97.25 305 GLY A O 1
ATOM 2447 N N . VAL A 1 306 ? 6.018 5.767 -21.819 1.00 97.94 306 VAL A N 1
ATOM 2448 C CA . VAL A 1 306 ? 6.473 6.973 -21.100 1.00 97.94 306 VAL A CA 1
ATOM 2449 C C . VAL A 1 306 ? 6.413 6.779 -19.582 1.00 97.94 306 VAL A C 1
ATOM 2451 O O . VAL A 1 306 ? 7.345 7.152 -18.872 1.00 97.94 306 VAL A O 1
ATOM 2454 N N . THR A 1 307 ? 5.331 6.186 -19.080 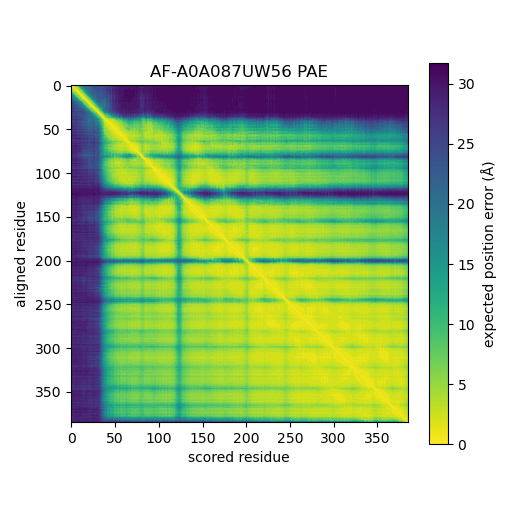1.00 98.19 307 THR A N 1
ATOM 2455 C CA . THR A 1 307 ? 5.121 5.950 -17.645 1.00 98.19 307 THR A CA 1
ATOM 2456 C C . THR A 1 307 ? 6.166 5.002 -17.070 1.00 98.19 307 THR A C 1
ATOM 2458 O O . THR A 1 307 ? 6.815 5.333 -16.080 1.00 98.19 307 THR A O 1
ATOM 2461 N N . TYR A 1 308 ? 6.390 3.857 -17.714 1.00 98.38 308 TYR A N 1
ATOM 2462 C CA . TYR A 1 308 ? 7.423 2.917 -17.296 1.00 98.38 308 TYR A CA 1
ATOM 2463 C C . TYR A 1 308 ? 8.820 3.524 -17.390 1.00 98.38 308 TYR A C 1
ATOM 2465 O O . TYR A 1 308 ? 9.624 3.315 -16.488 1.00 98.38 308 TYR A O 1
ATOM 2473 N N . GLY A 1 309 ? 9.097 4.341 -18.409 1.00 98.12 309 GLY A N 1
ATOM 2474 C CA . GLY A 1 309 ? 10.373 5.049 -18.513 1.00 98.12 309 GLY A CA 1
ATOM 2475 C C . GLY A 1 309 ? 10.648 5.932 -17.294 1.00 98.12 309 GLY A C 1
ATOM 2476 O O . GLY A 1 309 ? 11.755 5.913 -16.766 1.00 98.12 309 GLY A O 1
ATOM 2477 N N . LYS A 1 310 ? 9.630 6.643 -16.789 1.00 98.31 310 LYS A N 1
ATOM 2478 C CA . LYS A 1 310 ? 9.744 7.454 -15.564 1.00 98.31 310 LYS A CA 1
ATOM 2479 C C . LYS A 1 310 ? 9.973 6.595 -14.322 1.00 98.31 310 LYS A C 1
ATOM 2481 O O . LYS A 1 310 ? 10.801 6.956 -13.496 1.00 98.31 310 LYS A O 1
ATOM 2486 N N . ILE A 1 311 ? 9.273 5.464 -14.212 1.00 98.56 311 ILE A N 1
ATOM 2487 C CA . ILE A 1 311 ? 9.427 4.509 -13.103 1.00 98.56 311 ILE A CA 1
ATOM 2488 C C . ILE A 1 311 ? 10.860 3.958 -13.054 1.00 98.56 311 ILE A C 1
ATOM 2490 O O . ILE A 1 311 ? 11.495 3.994 -12.003 1.00 98.56 311 ILE A O 1
ATOM 2494 N N . TYR A 1 312 ? 11.382 3.477 -14.186 1.00 98.56 312 TYR A N 1
ATOM 2495 C CA . TYR A 1 312 ? 12.753 2.966 -14.272 1.00 98.56 312 TYR A CA 1
ATOM 2496 C C . TYR A 1 312 ? 13.787 4.055 -14.014 1.00 98.56 312 TYR A C 1
ATOM 2498 O O . TYR A 1 312 ? 14.769 3.803 -13.323 1.00 98.56 312 TYR A O 1
ATOM 2506 N N . TYR A 1 313 ? 13.562 5.260 -14.540 1.00 98.12 313 TYR A N 1
ATOM 2507 C CA . TYR A 1 313 ? 14.430 6.399 -14.271 1.00 98.12 313 TYR A CA 1
ATOM 2508 C C . TYR A 1 313 ? 14.484 6.716 -12.773 1.00 98.12 313 TYR A C 1
ATOM 2510 O O . TYR A 1 313 ? 15.569 6.859 -12.224 1.00 98.12 313 TYR A O 1
ATOM 2518 N N . GLU A 1 314 ? 13.337 6.754 -12.087 1.00 97.81 314 GLU A N 1
ATOM 2519 C CA . GLU A 1 314 ? 13.286 6.988 -10.640 1.00 97.81 314 GLU A CA 1
ATOM 2520 C C . GLU A 1 314 ? 14.036 5.901 -9.854 1.00 97.81 314 GLU A C 1
ATOM 2522 O O . GLU A 1 314 ? 14.822 6.236 -8.965 1.00 97.81 314 GLU A O 1
ATOM 2527 N N . ALA A 1 315 ? 13.863 4.626 -10.218 1.00 98.06 315 ALA A N 1
ATOM 2528 C CA . ALA A 1 315 ? 14.575 3.515 -9.585 1.00 98.06 315 ALA A CA 1
ATOM 2529 C C . ALA A 1 315 ? 16.096 3.565 -9.827 1.00 98.06 315 ALA A C 1
ATOM 2531 O O . ALA A 1 315 ? 16.891 3.368 -8.908 1.00 98.06 315 ALA A O 1
ATOM 2532 N N . TYR A 1 316 ? 16.517 3.902 -11.046 1.00 98.06 316 TYR A N 1
ATOM 2533 C CA . TYR A 1 316 ? 17.929 4.062 -11.393 1.00 98.06 316 TYR A CA 1
ATOM 2534 C C . TYR A 1 316 ? 18.564 5.265 -10.682 1.00 98.06 316 TYR A C 1
ATOM 2536 O O . TYR A 1 316 ? 19.628 5.163 -10.079 1.00 98.06 316 TYR A O 1
ATOM 2544 N N . THR A 1 317 ? 17.893 6.417 -10.665 1.00 97.12 317 THR A N 1
ATOM 2545 C CA . THR A 1 317 ? 18.365 7.577 -9.904 1.00 97.12 317 THR A CA 1
ATOM 2546 C C . THR A 1 317 ? 18.434 7.267 -8.405 1.00 97.12 317 THR A C 1
ATOM 2548 O O . THR A 1 317 ? 19.317 7.786 -7.721 1.00 97.12 317 THR A O 1
ATOM 2551 N N . HIS A 1 318 ? 17.535 6.433 -7.871 1.00 96.62 318 HIS A N 1
ATOM 2552 C CA . HIS A 1 318 ? 17.617 5.974 -6.486 1.00 96.62 318 HIS A CA 1
ATOM 2553 C C . HIS A 1 318 ? 18.890 5.158 -6.237 1.00 96.62 318 HIS A C 1
ATOM 2555 O O . HIS A 1 318 ? 19.629 5.502 -5.317 1.00 96.62 318 HIS A O 1
ATOM 2561 N N . SER A 1 319 ? 19.196 4.161 -7.077 1.00 97.25 319 SER A N 1
ATOM 2562 C CA . SER A 1 319 ? 20.396 3.326 -6.912 1.00 97.25 319 SER A CA 1
ATOM 2563 C C . SER A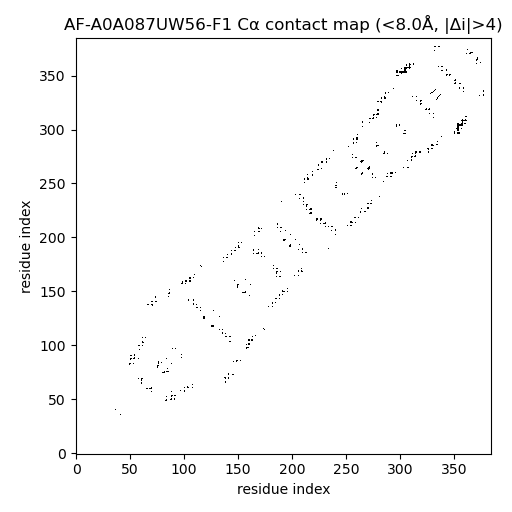 1 319 ? 21.692 4.142 -6.955 1.00 97.25 319 SER A C 1
ATOM 2565 O O . SER A 1 319 ? 22.594 3.909 -6.149 1.00 97.25 319 SER A O 1
ATOM 2567 N N . VAL A 1 320 ? 21.754 5.158 -7.823 1.00 96.25 320 VAL A N 1
ATOM 2568 C CA . VAL A 1 320 ? 22.874 6.108 -7.896 1.00 96.25 320 VAL A CA 1
ATOM 2569 C C . VAL A 1 320 ? 22.971 6.943 -6.619 1.00 96.25 320 VAL A C 1
ATOM 2571 O O . VAL A 1 320 ? 24.046 7.057 -6.040 1.00 96.25 320 VAL A O 1
ATOM 2574 N N . LYS A 1 321 ? 21.855 7.506 -6.138 1.00 95.81 321 LYS A N 1
ATOM 2575 C CA . LYS A 1 321 ? 21.833 8.342 -4.922 1.00 95.81 321 LYS A CA 1
ATOM 2576 C C . LYS A 1 321 ? 22.213 7.573 -3.660 1.00 95.81 321 LYS A C 1
ATOM 2578 O O . LYS A 1 321 ? 22.795 8.160 -2.754 1.00 95.81 321 LYS A O 1
ATOM 2583 N N . THR A 1 322 ? 21.880 6.288 -3.589 1.00 95.38 322 THR A N 1
ATOM 2584 C CA . THR A 1 322 ? 22.237 5.420 -2.461 1.00 95.38 322 THR A CA 1
ATOM 2585 C C . THR A 1 322 ? 23.589 4.728 -2.643 1.00 95.38 322 THR A C 1
ATOM 2587 O O . THR A 1 322 ? 23.942 3.903 -1.807 1.00 95.38 322 THR A O 1
ATOM 2590 N N . ASN A 1 323 ? 24.334 5.019 -3.720 1.00 95.31 323 ASN A N 1
ATOM 2591 C CA . ASN A 1 323 ? 25.582 4.338 -4.091 1.00 95.31 323 ASN A CA 1
ATOM 2592 C C . ASN A 1 323 ? 25.458 2.797 -4.111 1.00 95.31 323 ASN A C 1
ATOM 2594 O O . ASN A 1 323 ? 26.397 2.081 -3.765 1.00 95.31 323 ASN A O 1
ATOM 2598 N N . ASN A 1 324 ? 24.291 2.273 -4.501 1.00 96.00 324 ASN A N 1
ATOM 2599 C CA . ASN A 1 324 ? 24.051 0.835 -4.579 1.00 96.00 324 ASN A CA 1
ATOM 2600 C C . ASN A 1 324 ? 24.437 0.314 -5.970 1.00 96.00 324 ASN A C 1
ATOM 2602 O O . ASN A 1 324 ? 23.601 0.221 -6.870 1.00 96.00 324 ASN A O 1
ATOM 2606 N N . GLU A 1 325 ? 25.715 -0.034 -6.133 1.00 95.94 325 GLU A N 1
ATOM 2607 C CA . GLU A 1 325 ? 26.267 -0.477 -7.419 1.00 95.94 325 GLU A CA 1
ATOM 2608 C C . GLU A 1 325 ? 25.646 -1.796 -7.907 1.00 95.94 325 GLU A C 1
ATOM 2610 O O . GLU A 1 325 ? 25.439 -1.968 -9.104 1.00 95.94 325 GLU A O 1
ATOM 2615 N N . THR A 1 326 ? 25.277 -2.707 -6.997 1.00 96.94 326 THR A N 1
ATOM 2616 C CA . THR A 1 326 ? 24.626 -3.976 -7.374 1.00 96.94 326 THR A CA 1
ATOM 2617 C C . THR A 1 326 ? 23.261 -3.745 -8.015 1.00 96.94 326 THR A C 1
ATOM 2619 O O . THR A 1 326 ? 22.990 -4.262 -9.094 1.00 96.94 326 THR A O 1
ATOM 2622 N N . LEU A 1 327 ? 22.435 -2.891 -7.405 1.00 97.25 327 LEU A N 1
ATOM 2623 C CA . LEU A 1 327 ? 21.136 -2.510 -7.948 1.00 97.25 327 LEU A CA 1
ATOM 2624 C C . LEU A 1 327 ? 21.280 -1.717 -9.247 1.00 97.25 327 LEU A C 1
ATOM 2626 O O . LEU A 1 327 ? 20.515 -1.920 -10.186 1.00 97.25 327 LEU A O 1
ATOM 2630 N N . LYS A 1 328 ? 22.259 -0.809 -9.306 1.00 97.50 328 LYS A N 1
ATOM 2631 C CA . LYS A 1 328 ? 22.553 -0.036 -10.511 1.00 97.50 328 LYS A CA 1
ATOM 2632 C C . LYS A 1 328 ? 22.886 -0.959 -11.685 1.00 97.50 328 LYS A C 1
ATOM 2634 O O . LYS A 1 328 ? 22.238 -0.856 -12.720 1.00 97.50 328 LYS A O 1
ATOM 2639 N N . ASN A 1 329 ? 23.809 -1.901 -11.493 1.00 96.75 329 ASN A N 1
ATOM 2640 C CA . ASN A 1 329 ? 24.201 -2.863 -12.522 1.00 96.75 329 ASN A CA 1
ATOM 2641 C C . ASN A 1 329 ? 23.035 -3.755 -12.957 1.00 96.75 329 ASN A C 1
ATOM 2643 O O . ASN A 1 329 ? 22.875 -4.000 -14.149 1.00 96.75 329 ASN A O 1
ATOM 2647 N N . GLU A 1 330 ? 22.190 -4.194 -12.022 1.00 97.88 330 GLU A N 1
ATOM 2648 C CA . GLU A 1 330 ? 20.997 -4.984 -12.341 1.00 97.88 330 GLU A CA 1
ATOM 2649 C C . GLU A 1 330 ? 20.011 -4.189 -13.219 1.00 97.88 330 GLU A C 1
ATOM 2651 O O . GLU A 1 330 ? 19.526 -4.679 -14.240 1.00 97.88 330 GLU A O 1
ATOM 2656 N N . LEU A 1 331 ? 19.749 -2.923 -12.878 1.00 97.94 331 LEU A N 1
ATOM 2657 C CA . LEU A 1 331 ? 18.882 -2.051 -13.674 1.00 97.94 331 LEU A CA 1
ATOM 2658 C C . LEU A 1 331 ? 19.476 -1.764 -15.061 1.00 97.94 331 LEU A C 1
ATOM 2660 O O . LEU A 1 331 ? 18.746 -1.776 -16.051 1.00 97.94 331 LEU A O 1
ATOM 2664 N N . GLU A 1 332 ? 20.782 -1.530 -15.156 1.00 97.31 332 GLU A N 1
ATOM 2665 C CA . GLU A 1 332 ? 21.464 -1.281 -16.429 1.00 97.31 332 GLU A CA 1
ATOM 2666 C C . GLU A 1 332 ? 21.463 -2.523 -17.329 1.00 97.31 332 GLU A C 1
ATOM 2668 O O . GLU A 1 332 ? 20.967 -2.476 -18.457 1.00 97.31 332 GLU A O 1
ATOM 2673 N N . MET A 1 333 ? 21.982 -3.643 -16.824 1.00 95.88 333 MET A N 1
ATOM 2674 C CA . MET A 1 333 ? 22.298 -4.822 -17.630 1.00 95.88 333 MET A CA 1
ATOM 2675 C C . MET A 1 333 ? 21.116 -5.766 -17.822 1.00 95.88 333 MET A C 1
ATOM 2677 O O . MET A 1 333 ? 20.994 -6.359 -18.891 1.00 95.88 333 MET A O 1
ATOM 2681 N N . ILE A 1 334 ? 20.247 -5.916 -16.821 1.00 96.81 334 ILE A N 1
ATOM 2682 C CA . ILE A 1 334 ? 19.104 -6.835 -16.909 1.00 96.81 334 ILE A CA 1
ATOM 2683 C C . ILE A 1 334 ? 17.859 -6.121 -17.420 1.00 96.81 334 ILE A C 1
ATOM 2685 O O . ILE A 1 334 ? 17.093 -6.718 -18.166 1.00 96.81 334 ILE A O 1
ATOM 2689 N N . CYS A 1 335 ? 17.657 -4.847 -17.067 1.00 97.94 335 CYS A N 1
ATOM 2690 C CA . CYS A 1 335 ? 16.450 -4.126 -17.476 1.00 97.94 335 CYS A CA 1
ATOM 2691 C C . CYS A 1 335 ? 16.669 -3.267 -18.726 1.00 97.94 335 CYS A C 1
ATOM 2693 O O . CYS A 1 335 ? 16.019 -3.464 -19.750 1.00 97.94 335 CYS A O 1
ATOM 2695 N N . LEU A 1 336 ? 17.552 -2.267 -18.661 1.00 97.69 336 LEU A N 1
ATOM 2696 C CA . LEU A 1 336 ? 17.677 -1.280 -19.738 1.00 97.69 336 LEU A CA 1
ATOM 2697 C C . LEU A 1 336 ? 18.304 -1.878 -20.999 1.00 97.69 336 LEU A C 1
ATOM 2699 O O . LEU A 1 336 ? 17.791 -1.636 -22.095 1.00 97.69 336 LEU A O 1
ATOM 2703 N N . GLN A 1 337 ? 19.353 -2.691 -20.857 1.00 96.50 337 GLN A N 1
ATOM 2704 C CA . GLN A 1 337 ? 19.964 -3.384 -21.989 1.00 96.50 337 GLN A CA 1
ATOM 2705 C C . GLN A 1 337 ? 18.965 -4.311 -22.691 1.00 96.50 337 GLN A C 1
ATOM 2707 O O . GLN A 1 337 ? 18.901 -4.321 -23.920 1.00 96.50 337 GLN A O 1
ATOM 2712 N N . ASP A 1 338 ? 18.151 -5.048 -21.932 1.00 96.81 338 ASP A N 1
ATOM 2713 C CA . ASP A 1 338 ? 17.135 -5.940 -22.491 1.00 96.81 338 ASP A CA 1
ATOM 2714 C C . ASP A 1 338 ? 16.076 -5.167 -23.297 1.00 96.81 338 ASP A C 1
ATOM 2716 O O . ASP A 1 338 ? 15.730 -5.553 -24.418 1.00 96.81 338 ASP A O 1
ATOM 2720 N N . ILE A 1 339 ? 15.628 -4.006 -22.807 1.00 97.25 339 ILE A N 1
ATOM 2721 C CA . ILE A 1 339 ? 14.723 -3.122 -23.560 1.00 97.25 339 ILE A CA 1
ATOM 2722 C C . ILE A 1 339 ? 15.368 -2.608 -24.852 1.00 97.25 339 ILE A C 1
ATOM 2724 O O . ILE A 1 339 ? 14.708 -2.603 -25.895 1.00 97.25 339 ILE A O 1
ATOM 2728 N N . ILE A 1 340 ? 16.638 -2.193 -24.809 1.00 96.19 340 ILE A N 1
ATOM 2729 C CA . ILE A 1 340 ? 17.368 -1.719 -25.995 1.00 96.19 340 ILE A CA 1
ATOM 2730 C C . ILE A 1 340 ? 17.469 -2.836 -27.040 1.00 96.19 340 ILE A C 1
ATOM 2732 O O . ILE A 1 340 ? 17.117 -2.628 -28.202 1.00 96.19 340 ILE A O 1
ATOM 2736 N N . LEU A 1 341 ? 17.900 -4.032 -26.634 1.00 94.69 341 LEU A N 1
ATOM 2737 C CA . LEU A 1 341 ? 18.028 -5.181 -27.532 1.00 94.69 341 LEU A CA 1
ATOM 2738 C C . LEU A 1 341 ? 16.674 -5.592 -28.115 1.00 94.69 341 LEU A C 1
ATOM 2740 O O . LEU A 1 341 ? 16.561 -5.801 -29.323 1.00 94.69 341 LEU A O 1
ATOM 2744 N N . THR A 1 342 ? 15.630 -5.616 -27.285 1.00 95.31 342 THR A N 1
ATOM 2745 C CA . THR A 1 342 ? 14.263 -5.920 -27.723 1.00 95.31 342 THR A CA 1
ATOM 2746 C C . THR A 1 342 ? 13.763 -4.892 -28.744 1.00 95.31 342 THR A C 1
ATOM 2748 O O . THR A 1 342 ? 13.127 -5.262 -29.731 1.00 95.31 342 THR A O 1
ATOM 2751 N N . ALA A 1 343 ? 14.079 -3.605 -28.565 1.00 94.69 343 ALA A N 1
ATOM 2752 C CA . ALA A 1 343 ? 13.712 -2.558 -29.519 1.00 94.69 343 ALA A CA 1
ATOM 2753 C C . ALA A 1 343 ? 14.412 -2.716 -30.876 1.00 94.69 343 ALA A C 1
ATOM 2755 O O . ALA A 1 343 ? 13.799 -2.436 -31.902 1.00 94.69 343 ALA A O 1
ATOM 2756 N N . ILE A 1 344 ? 15.661 -3.186 -30.893 1.00 93.25 344 ILE A N 1
ATOM 2757 C CA . ILE A 1 344 ? 16.426 -3.424 -32.128 1.00 93.25 344 ILE A CA 1
ATOM 2758 C C . ILE A 1 344 ? 15.932 -4.677 -32.858 1.00 93.25 344 ILE A C 1
ATOM 2760 O O . ILE A 1 344 ? 15.845 -4.692 -34.083 1.00 93.25 344 ILE A O 1
ATOM 2764 N N . GLN A 1 345 ? 15.615 -5.736 -32.113 1.00 93.25 345 GLN A N 1
ATOM 2765 C CA . GLN A 1 345 ? 15.181 -7.016 -32.677 1.00 93.25 345 GLN A CA 1
ATOM 2766 C C . GLN A 1 345 ? 13.720 -7.000 -33.144 1.00 93.25 345 GLN A C 1
ATOM 2768 O O . GLN A 1 345 ? 13.337 -7.789 -34.013 1.00 93.25 345 GLN A O 1
ATOM 2773 N N . SER A 1 346 ? 12.890 -6.125 -32.573 1.00 94.38 346 SER A N 1
ATOM 2774 C CA . SER A 1 346 ? 11.471 -6.059 -32.904 1.00 94.38 346 SER A CA 1
ATOM 2775 C C . SER A 1 346 ? 11.231 -5.522 -34.315 1.00 94.38 346 SER A C 1
ATOM 2777 O O . SER A 1 346 ? 11.727 -4.467 -34.705 1.00 94.38 346 SER A O 1
ATOM 2779 N N . ARG A 1 347 ? 10.393 -6.233 -35.077 1.00 94.44 347 ARG A N 1
ATOM 2780 C CA . ARG A 1 347 ? 9.917 -5.808 -36.405 1.00 94.44 347 ARG A CA 1
ATOM 2781 C C . ARG A 1 347 ? 8.608 -5.016 -36.339 1.00 94.44 347 ARG A C 1
ATOM 2783 O O . ARG A 1 347 ? 8.204 -4.416 -37.335 1.00 94.44 347 ARG A O 1
ATOM 2790 N N . ASP A 1 348 ? 7.934 -5.013 -35.187 1.00 95.56 348 ASP A N 1
ATOM 2791 C CA . ASP A 1 348 ? 6.679 -4.287 -35.003 1.00 95.56 348 ASP A CA 1
ATOM 2792 C C . ASP A 1 348 ? 6.955 -2.824 -34.638 1.00 95.56 348 ASP A C 1
ATOM 2794 O O . ASP A 1 348 ? 7.405 -2.499 -33.536 1.00 95.56 348 ASP A O 1
ATOM 2798 N N . LYS A 1 349 ? 6.614 -1.922 -35.564 1.00 94.62 349 LYS A N 1
ATOM 2799 C CA . LYS A 1 349 ? 6.765 -0.471 -35.397 1.00 94.62 349 LYS A CA 1
ATOM 2800 C C . LYS A 1 349 ? 6.062 0.062 -34.147 1.00 94.62 349 LYS A C 1
ATOM 2802 O O . LYS A 1 349 ? 6.555 1.016 -33.549 1.00 94.62 349 LYS A O 1
ATOM 2807 N N . LYS A 1 350 ? 4.927 -0.523 -33.743 1.00 95.38 350 LYS A N 1
ATOM 2808 C CA . LYS A 1 350 ? 4.203 -0.101 -32.534 1.00 95.38 350 LYS A CA 1
ATOM 2809 C C . LYS A 1 350 ? 5.011 -0.424 -31.287 1.00 95.38 350 LYS A C 1
ATOM 2811 O O . LYS A 1 350 ? 5.206 0.459 -30.456 1.00 95.38 350 LYS A O 1
ATOM 2816 N N . ILE A 1 351 ? 5.529 -1.648 -31.195 1.00 95.94 351 ILE A N 1
ATOM 2817 C CA . ILE A 1 351 ? 6.393 -2.076 -30.089 1.00 95.94 351 ILE A CA 1
ATOM 2818 C C . ILE A 1 351 ? 7.628 -1.179 -30.027 1.00 95.94 351 ILE A C 1
ATOM 2820 O O . ILE A 1 351 ? 7.912 -0.601 -28.981 1.00 95.94 351 ILE A O 1
ATOM 2824 N N . VAL A 1 352 ? 8.316 -0.988 -31.158 1.00 96.56 352 VAL A N 1
ATOM 2825 C CA . VAL A 1 352 ? 9.502 -0.124 -31.236 1.00 96.56 352 VAL A CA 1
ATOM 2826 C C . VAL A 1 352 ? 9.191 1.286 -30.730 1.00 96.56 352 VAL A C 1
ATOM 2828 O O . VAL A 1 352 ? 9.944 1.819 -29.919 1.00 96.56 352 VAL A O 1
ATOM 2831 N N . LEU A 1 353 ? 8.062 1.876 -31.131 1.00 96.75 353 LEU A N 1
ATOM 2832 C CA . LEU A 1 353 ? 7.662 3.208 -30.674 1.00 96.75 353 LEU A CA 1
ATOM 2833 C C . LEU A 1 353 ? 7.434 3.265 -29.154 1.00 96.75 353 LEU A C 1
ATOM 2835 O O . LEU A 1 353 ? 7.852 4.227 -28.509 1.00 96.75 353 LEU A O 1
ATOM 2839 N N . VAL A 1 354 ? 6.794 2.251 -28.566 1.00 97.75 354 VAL A N 1
ATOM 2840 C CA . VAL A 1 354 ? 6.575 2.171 -27.112 1.00 97.75 354 VAL A CA 1
ATOM 2841 C C . VAL A 1 354 ? 7.910 2.084 -26.365 1.00 97.75 354 VAL A C 1
ATOM 2843 O O . VAL A 1 354 ? 8.136 2.850 -25.424 1.00 97.75 354 VAL A O 1
ATOM 2846 N N . LEU A 1 355 ? 8.820 1.214 -26.816 1.00 97.69 355 LEU A N 1
ATOM 2847 C CA . LEU A 1 355 ? 10.145 1.042 -26.212 1.00 97.69 355 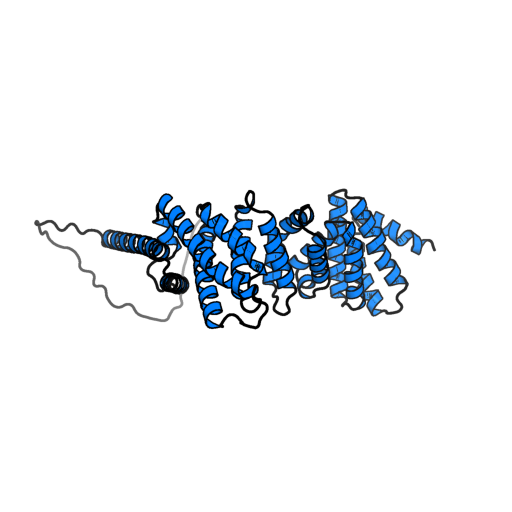LEU A CA 1
ATOM 2848 C C . LEU A 1 355 ? 11.009 2.301 -26.367 1.00 97.69 355 LEU A C 1
ATOM 2850 O O . LEU A 1 355 ? 11.635 2.743 -25.406 1.00 97.69 355 LEU A O 1
ATOM 2854 N N . GLN A 1 356 ? 10.971 2.957 -27.529 1.00 96.69 356 GLN A N 1
ATOM 2855 C CA . GLN A 1 356 ? 11.636 4.245 -27.744 1.00 96.69 356 GLN A CA 1
ATOM 2856 C C . GLN A 1 356 ? 11.115 5.329 -26.799 1.00 96.69 356 GLN A C 1
ATOM 2858 O O . GLN A 1 356 ? 11.888 6.154 -26.321 1.00 96.69 356 GLN A O 1
ATOM 2863 N N . LYS A 1 357 ? 9.811 5.351 -26.504 1.00 97.50 357 LYS A N 1
ATOM 2864 C CA . LYS A 1 357 ? 9.207 6.349 -25.605 1.00 97.50 357 LYS A CA 1
ATOM 2865 C C . LYS A 1 357 ? 9.545 6.097 -24.137 1.00 97.50 357 LYS A C 1
ATOM 2867 O O . LYS A 1 357 ? 9.734 7.066 -23.396 1.00 97.50 357 LYS A O 1
ATOM 2872 N N . MET A 1 358 ? 9.683 4.828 -23.757 1.00 97.69 358 MET A N 1
ATOM 2873 C CA . MET A 1 358 ? 10.250 4.411 -22.474 1.00 97.69 358 MET A CA 1
ATOM 2874 C C . MET A 1 358 ? 11.705 4.878 -22.353 1.00 97.69 358 MET A C 1
ATOM 2876 O O . MET A 1 358 ? 12.014 5.692 -21.481 1.00 97.69 358 MET A O 1
ATOM 2880 N N . LEU A 1 359 ? 12.574 4.462 -23.281 1.00 97.56 359 LEU A N 1
ATOM 2881 C CA . LEU A 1 359 ? 13.995 4.824 -23.281 1.00 97.56 359 LEU A CA 1
ATOM 2882 C C . LEU A 1 359 ? 14.199 6.336 -23.412 1.00 97.56 359 LEU A C 1
ATOM 2884 O O . LEU A 1 359 ? 15.149 6.896 -22.867 1.00 97.56 359 LEU A O 1
ATOM 2888 N N . GLY A 1 360 ? 13.298 7.028 -24.109 1.00 97.12 360 GLY A N 1
ATOM 2889 C CA . GLY A 1 360 ? 13.301 8.479 -24.258 1.00 97.12 360 GLY A CA 1
ATOM 2890 C C . GLY A 1 360 ? 13.358 9.215 -22.920 1.00 97.12 360 GLY A C 1
ATOM 2891 O O . GLY A 1 360 ? 14.017 10.247 -22.843 1.00 97.12 360 GLY A O 1
ATOM 2892 N N . GLN A 1 361 ? 12.772 8.659 -21.849 1.00 97.56 361 GLN A N 1
ATOM 2893 C CA . GLN A 1 361 ? 12.828 9.269 -20.514 1.00 97.56 361 GLN A CA 1
ATOM 2894 C C . GLN A 1 361 ? 14.262 9.416 -19.988 1.00 97.56 361 GLN A C 1
ATOM 2896 O O . GLN A 1 361 ? 14.569 10.421 -19.355 1.00 97.56 361 GLN A O 1
ATOM 2901 N N . PHE A 1 362 ? 15.156 8.482 -20.322 1.00 97.50 362 PHE A N 1
ATOM 2902 C CA . PHE A 1 362 ? 16.580 8.583 -19.998 1.00 97.50 362 PHE A CA 1
ATOM 2903 C C . PHE A 1 362 ? 17.305 9.562 -20.925 1.00 97.50 362 PHE A C 1
ATOM 2905 O O . PHE A 1 362 ? 18.087 10.392 -20.469 1.00 97.50 362 PHE A O 1
ATOM 2912 N N . HIS A 1 363 ? 17.015 9.528 -22.229 1.00 95.94 363 HIS A N 1
ATOM 2913 C CA . HIS A 1 363 ? 17.661 10.419 -23.199 1.00 95.94 363 HIS A CA 1
ATOM 2914 C C . HIS A 1 363 ? 17.368 11.899 -22.935 1.00 95.94 363 HIS A C 1
ATOM 2916 O O . HIS A 1 363 ? 18.255 12.734 -23.107 1.00 95.94 363 HIS A O 1
ATOM 2922 N N . TYR A 1 364 ? 16.161 12.234 -22.467 1.00 95.50 364 TYR A N 1
ATOM 2923 C CA . TYR A 1 364 ? 15.832 13.605 -22.066 1.00 95.50 364 TYR A CA 1
ATOM 2924 C C . TYR A 1 364 ? 16.710 14.114 -20.912 1.00 95.50 364 TYR A C 1
ATOM 2926 O O . TYR A 1 364 ? 16.940 15.317 -20.813 1.00 95.50 364 TYR A O 1
ATOM 2934 N N . GLN A 1 365 ? 17.256 13.208 -20.095 1.00 94.81 365 GLN A N 1
ATOM 2935 C CA . GLN A 1 365 ? 18.113 13.507 -18.945 1.00 94.81 365 GLN A CA 1
ATOM 2936 C C . GLN A 1 365 ? 19.608 13.318 -19.242 1.00 94.81 365 GLN A C 1
ATOM 2938 O O . GLN A 1 365 ? 20.434 13.324 -18.335 1.00 94.81 365 GLN A O 1
ATOM 2943 N N . LYS A 1 366 ? 20.003 13.213 -20.521 1.00 92.56 366 LYS A N 1
ATOM 2944 C CA . LYS A 1 366 ? 21.402 13.002 -20.941 1.00 92.56 366 LYS A CA 1
ATOM 2945 C C . LYS A 1 366 ? 22.380 14.063 -20.410 1.00 92.56 366 LYS A C 1
ATOM 2947 O O . LYS A 1 366 ? 23.572 13.795 -20.323 1.00 92.56 366 LYS A O 1
ATOM 2952 N N . LYS A 1 367 ? 21.913 15.258 -20.030 1.00 93.69 367 LYS A N 1
ATOM 2953 C CA . LYS A 1 367 ? 22.770 16.287 -19.408 1.00 93.69 367 LYS A CA 1
ATOM 2954 C C . LYS A 1 367 ? 23.372 15.834 -18.073 1.00 93.69 367 LYS A C 1
ATOM 2956 O O . LYS A 1 367 ? 24.410 16.351 -17.677 1.00 93.69 367 LYS A O 1
ATOM 2961 N N . GLU A 1 368 ? 22.746 14.880 -17.393 1.00 94.44 368 GLU A N 1
ATOM 2962 C CA . GLU A 1 368 ? 23.288 14.300 -16.173 1.00 94.44 368 GLU A CA 1
ATOM 2963 C C . GLU A 1 368 ? 24.422 13.320 -16.511 1.00 94.44 368 GLU A C 1
ATOM 2965 O O . GLU A 1 368 ? 24.247 12.378 -17.288 1.00 94.44 368 GLU A O 1
ATOM 2970 N N . VAL A 1 369 ? 25.604 13.539 -15.924 1.00 94.56 369 VAL A N 1
ATOM 2971 C CA . VAL A 1 369 ? 26.839 12.806 -16.271 1.00 94.56 369 VAL A CA 1
ATOM 2972 C C . VAL A 1 369 ? 26.666 11.294 -16.126 1.00 94.56 369 VAL A C 1
ATOM 2974 O O . VAL A 1 369 ? 27.072 10.535 -17.005 1.00 94.56 369 VAL A O 1
ATOM 2977 N N . TYR A 1 370 ? 26.027 10.852 -15.043 1.00 94.75 370 TYR A N 1
ATOM 2978 C CA . TYR A 1 370 ? 25.822 9.432 -14.766 1.00 94.75 370 TYR A CA 1
ATOM 2979 C C . TYR A 1 370 ? 24.833 8.773 -15.746 1.00 94.75 370 TYR A C 1
ATOM 2981 O O . TYR A 1 370 ? 25.005 7.605 -16.084 1.00 94.75 370 TYR A O 1
ATOM 2989 N N . ILE A 1 371 ? 23.858 9.524 -16.274 1.00 96.81 371 ILE A N 1
ATOM 2990 C CA . ILE A 1 371 ? 22.949 9.057 -17.333 1.00 96.81 371 ILE A CA 1
ATOM 2991 C C . ILE A 1 371 ? 23.684 8.978 -18.669 1.00 96.81 371 ILE A C 1
ATOM 2993 O O . ILE A 1 371 ? 23.603 7.964 -19.355 1.00 96.81 371 ILE A O 1
ATOM 2997 N N . SER A 1 372 ? 24.437 10.020 -19.034 1.00 95.12 372 SER A N 1
ATOM 2998 C CA . SER A 1 372 ? 25.259 10.016 -20.252 1.00 95.12 372 SER A CA 1
ATOM 2999 C C . SER A 1 372 ? 26.233 8.840 -20.285 1.00 95.12 372 SER A C 1
ATOM 3001 O O . SER A 1 372 ? 26.338 8.161 -21.305 1.00 95.12 372 SER A O 1
ATOM 3003 N N . LYS A 1 373 ? 26.918 8.586 -19.165 1.00 95.06 373 LYS A N 1
ATOM 3004 C CA . LYS A 1 373 ? 27.870 7.482 -19.014 1.00 95.06 373 LYS A CA 1
ATOM 3005 C C . LYS A 1 373 ? 27.183 6.122 -19.158 1.00 95.06 373 LYS A C 1
ATOM 3007 O O . LYS A 1 373 ? 27.650 5.297 -19.934 1.00 95.06 373 LYS A O 1
ATOM 3012 N N . MET A 1 374 ? 26.058 5.920 -18.472 1.00 96.44 374 MET A N 1
ATOM 3013 C CA . MET A 1 374 ? 25.248 4.707 -18.599 1.00 96.44 374 MET A CA 1
ATOM 3014 C C . MET A 1 374 ? 24.797 4.475 -20.048 1.00 96.44 374 MET A C 1
ATOM 3016 O O . MET A 1 374 ? 25.037 3.409 -20.604 1.00 96.44 374 MET A O 1
ATOM 3020 N N . LEU A 1 375 ? 24.194 5.481 -20.695 1.00 96.25 375 LEU A N 1
ATOM 3021 C CA . LEU A 1 375 ? 23.748 5.366 -22.087 1.00 96.25 375 LEU A CA 1
ATOM 3022 C C . LEU A 1 375 ? 24.919 5.036 -23.021 1.00 96.25 375 LEU A C 1
ATOM 3024 O O . LEU A 1 375 ? 24.779 4.180 -23.886 1.00 96.25 375 LEU A O 1
ATOM 3028 N N . TYR A 1 376 ? 26.076 5.679 -22.837 1.00 94.06 376 TYR A N 1
ATOM 3029 C CA . TYR A 1 376 ? 27.272 5.373 -23.621 1.00 94.06 376 TYR A CA 1
ATOM 3030 C C . TYR A 1 376 ? 27.637 3.886 -23.540 1.00 94.06 376 TYR A C 1
ATOM 3032 O O . TYR A 1 376 ? 27.810 3.262 -24.584 1.00 94.06 376 TYR A O 1
ATOM 3040 N N . PHE A 1 377 ? 27.681 3.303 -22.338 1.00 94.12 377 PHE A N 1
ATOM 3041 C CA . PHE A 1 377 ? 28.014 1.886 -22.170 1.00 94.12 377 PHE A CA 1
ATOM 3042 C C . PHE A 1 377 ? 26.957 0.944 -22.746 1.00 94.12 377 PHE A C 1
ATOM 3044 O O . PHE A 1 377 ? 27.314 0.004 -23.450 1.00 94.12 377 PHE A O 1
ATOM 3051 N N . LEU A 1 378 ? 25.670 1.212 -22.513 1.00 95.25 378 LEU A N 1
ATOM 3052 C CA . LEU A 1 378 ? 24.587 0.357 -23.014 1.00 95.25 378 LEU A CA 1
ATOM 3053 C C . LEU A 1 378 ? 24.501 0.353 -24.553 1.00 95.25 378 LEU A C 1
ATOM 3055 O O . LEU A 1 378 ? 24.218 -0.675 -25.169 1.00 95.25 378 LEU A O 1
ATOM 3059 N N . TYR A 1 379 ? 24.783 1.492 -25.198 1.00 94.00 379 TYR A N 1
ATOM 3060 C CA . TYR A 1 379 ? 24.774 1.604 -26.662 1.00 94.00 379 TYR A CA 1
ATOM 3061 C C . TYR A 1 379 ? 26.099 1.235 -27.331 1.00 94.00 379 TYR A C 1
ATOM 3063 O O . TYR A 1 379 ? 26.104 0.987 -28.539 1.00 94.00 379 TYR A O 1
ATOM 3071 N N . GLN A 1 380 ? 27.210 1.165 -26.590 1.00 91.44 380 GLN A N 1
ATOM 3072 C CA . GLN A 1 380 ? 28.527 0.826 -27.137 1.00 91.44 380 GLN A CA 1
ATOM 3073 C C . GLN A 1 380 ? 28.493 -0.449 -28.010 1.00 91.44 380 GLN A C 1
ATOM 3075 O O . GLN A 1 380 ? 28.958 -0.388 -29.147 1.00 91.44 380 GLN A O 1
ATOM 3080 N N . PRO A 1 381 ? 27.874 -1.573 -27.597 1.00 85.25 381 PRO A N 1
ATOM 3081 C CA . PRO A 1 381 ? 27.843 -2.788 -28.413 1.00 85.25 381 PRO A CA 1
ATOM 3082 C C . PRO A 1 381 ? 27.053 -2.660 -29.720 1.00 85.25 381 PRO A C 1
ATOM 3084 O O . PRO A 1 381 ? 27.098 -3.575 -30.530 1.00 85.25 381 PRO A O 1
ATOM 3087 N N . ILE A 1 382 ? 26.276 -1.591 -29.901 1.00 86.19 382 ILE A N 1
ATOM 3088 C CA . ILE A 1 382 ? 25.425 -1.363 -31.076 1.00 86.19 382 ILE A CA 1
ATOM 3089 C C . ILE A 1 382 ? 26.070 -0.345 -32.012 1.00 86.19 382 ILE A C 1
ATOM 3091 O O . ILE A 1 382 ? 26.016 -0.519 -33.219 1.00 86.19 382 ILE A O 1
ATOM 3095 N N . LEU A 1 383 ? 26.668 0.712 -31.456 1.00 83.06 383 LEU A N 1
ATOM 3096 C CA . LEU A 1 383 ? 27.301 1.779 -32.235 1.00 83.06 383 LEU A CA 1
ATOM 3097 C C . LEU A 1 383 ? 28.618 1.345 -32.886 1.00 83.06 383 LEU A C 1
ATOM 3099 O O . LEU A 1 383 ? 28.996 1.908 -33.906 1.00 83.06 383 LEU A O 1
ATOM 3103 N N . TRP A 1 384 ? 29.318 0.386 -32.276 1.00 80.06 384 TRP A N 1
ATOM 3104 C CA . TRP A 1 384 ? 30.621 -0.104 -32.740 1.00 80.06 384 TRP A CA 1
ATOM 3105 C C . TRP A 1 384 ? 30.557 -1.519 -33.335 1.00 80.06 384 TRP A C 1
ATOM 3107 O O . TRP A 1 384 ? 31.588 -2.179 -33.461 1.00 80.06 384 TRP A O 1
ATOM 3117 N N . ARG A 1 385 ? 29.348 -1.989 -33.660 1.00 61.44 385 ARG A N 1
ATOM 3118 C CA . ARG A 1 385 ? 29.107 -3.100 -34.590 1.00 61.44 385 ARG A CA 1
ATOM 3119 C C . ARG A 1 385 ? 28.909 -2.530 -35.981 1.00 61.44 385 ARG A C 1
ATOM 3121 O O . ARG A 1 385 ? 29.376 -3.196 -36.928 1.00 61.44 385 ARG A O 1
#

InterPro domains:
  IPR024741 Condensin-2 complex subunit G2 [PF12422] (258-385)

Secondary structure (DSSP, 8-state):
--------------------------------------HHHHHHHHHHHHHHHHHHHHHHHHHTT-HHHHHHHHHHHHTT-SSS-HHHHHHTS-HHHHHHHHHHHHHHHHHHHHHHHHTTT--SS----HHHHHHHHHHHHHHHHHHHHHHHTTPPPPHHHHHHHHHHHHTTTTS-GGGHHHHHHHHHHHHHHHHTTGGGGT-HHHHHHHHHHHHHHHTSTT--HHHHHHHHHTTTHHHHHHT-TTS-HHHHHHHHHHHHH-HHHHTSHHHHHHHHHHHTT-HHHHHHHHHHHHHHHHTS-HHHHHHHHHHHHHHHHHHHHTT-HHHHHHIIIIIIHHHHHHHHH---HHHHHHHHHHHHHHHTTTTSHHHHHHHHHHHHHHHT-

Foldseek 3Di:
DDDDDDDDDDDDDDDDDDDDDDDDDDDDDPDDDDPPPPVVVVVVVVLLVLLQVLLVQLLVCLVVLPLPVLLVLLVCLVVVVDPDHLLSNLVNDDPVSNQSSLQSLLVSLVVLVVVLQVQVPPPPPPDPPPVSLVSSLSSLVSLLSSLVSCLVVVHDDDPSSVVSLVVLLVCLVSNDPVSVVSSVSSLVSLLSCVVSVVPVPPDLVSLVSSLLSLLVQCLDPPHDLVSLVSNLSSLVSLLVQCPDPVDDCVSVLVSLLSLLLDPSLLVDPSSLVSNLSSLQRDLVSVLVSLVSNLVSLQVDALSSLLSLLVSLVSNLVNCVVVVPVSSNCSSLPRHLLVLVVCLVPDPDPRSVSSSCNSVVSLVVVCVDPVSVVSVCVSCVVVVVD

Solvent-accessible surface area (backbone atoms only — not comparable to full-atom values): 22136 Å² total; per-residue (Å²): 140,89,85,84,90,80,90,83,92,82,89,86,83,89,87,85,88,84,87,83,84,88,79,84,91,79,81,89,79,93,77,79,94,72,82,78,70,55,68,67,58,56,51,51,50,54,50,51,52,52,35,51,50,47,32,51,47,55,49,48,33,42,75,68,67,35,56,67,59,45,34,50,51,40,54,33,43,76,66,65,74,44,101,58,45,68,63,55,20,57,72,66,47,53,73,74,51,50,48,51,45,29,48,38,43,35,54,52,49,51,62,52,48,48,59,59,59,54,54,69,67,58,92,67,90,58,71,73,52,72,64,61,56,48,55,49,51,45,43,53,48,29,54,50,54,58,53,44,46,41,61,77,67,68,48,91,76,46,72,44,48,54,50,40,55,52,50,53,52,70,46,46,82,74,53,58,80,90,49,48,67,57,45,51,52,49,44,51,49,52,50,52,41,49,76,71,56,67,43,81,84,72,47,73,66,53,58,44,52,43,51,54,49,44,53,55,47,51,70,39,94,86,44,50,76,67,48,42,49,52,50,46,75,47,48,82,50,54,61,59,49,60,71,37,87,90,49,74,48,63,63,58,50,56,47,51,43,51,46,59,61,32,67,72,26,68,76,30,73,55,29,35,50,52,41,18,48,55,60,57,67,47,66,90,49,34,63,64,41,42,53,53,38,48,63,47,48,66,76,46,50,55,67,52,18,39,49,50,18,49,27,51,48,53,21,47,54,45,22,60,75,69,68,35,61,68,47,35,49,45,48,46,63,62,43,49,39,45,49,54,52,49,39,70,71,48,86,48,68,68,43,31,51,14,45,51,37,15,54,40,51,54,60,77,44,39,87,41,65,72,48,37,53,50,52,50,61,68,43,42,78,64,77,77,103

Nearest PDB structures (foldseek):
  7p3y-assembly1_B  TM=3.009E-01  e=1.156E-02  Saccharomyces cerevisiae
  5oqp-assembly1_A  TM=1.830E-01  e=2.946E-02  Saccharomyces cerevisiae S288C
  5ok9-assembly1_A  TM=2.932E-01  e=5.304E-01  Homo sapiens
  6qzr-assembly3_E-4  TM=2.417E-01  e=6.560E-01  Homo sapiens
  3jco-assembly1_Q  TM=2.327E-01  e=2.251E+00  Saccharomyces cerevisiae S288C

Organism: Stegodyphus mimosarum (NCBI:txid407821)